Protein AF-A0A8C2V4T4-F1 (afdb_monomer)

Mean predicted aligned error: 20.47 Å

Sequence (491 aa):
MALAVRARLGRILWLACLLPLAPARVAAGLYELDLTTDGPATMGTEVTVSASLVAKDNGSLTLPANTHVYRFHWIHTPLMLTSKEEKDLSSTIRVVGHVPGDFPVSVWVTAANCRICHQVARSFVILPITKFLVGNIVVSQNTSLPWPSSYLTKTVLKISFLLHDPNNFFKSASFLYRWDFGDGTLLVTDNSVVYYNYSIIGTFTVKLKVVAEWEEAKPDGTSKGIVQKTGDFFTSLKLQETLRGIQVLGPTLIQTFQKMTVTLNFLGSPPLTVCWRLKSECLPLEEGECHPMSVASMDYNLTHTFRDPGDYCFSIRAENVISKTHQYHKVQVWPSRLQPAVFAFPCATLITVMLAFIMYMTLRNATQQKDVVENPEPPRCCCQLCCGPFLLESSSEYLEIVRENHGLLPPLYKSVRTYTVSSRGDLGMEEAGRSEVEQGSQPSDGGGRTSRRQQGDEEAPVCRWETAGGRRVGPQGQGCVAVTICSQTLC

Secondary structure (DSSP, 8-state):
------SS-TTTTTSSS----------TTSEEEEEEE--SEETT-EEEEEEEEEESSSS------STTSEEEEEE-TTSEEEEEEEETTEEEEEEE-SS-EEEEEEEEEEETT-TTPPPSEEEEEEEEEESSPPEEEEEE-SS--SSTTEEETTS-EEEEEEE--TT-TTTT-EEEEEEE-SSS-EEEES-SEEEE---S-EEEEEEEEEEEEEEEE-TTSS-EEEEEEEEEEEEEEEEE-----EEEES-SEEETT-EEEEEEEESSPSPEEEEEEEESS-----TTSS--EEE-SSEEEEEEE--S-EEEEEEEEEE-SS-EEEEEEEEEEEPPS--HHHHHHHHHHHHHHHHHHHHHHHHHHHHHTS----------------------------------------------------------------------------------------PPPP-PPP-------------------------

Solvent-accessible surface area (backbone atoms only — not comparable to full-atom values): 31982 Å² total; per-residue (Å²): 137,90,79,88,89,77,90,86,72,91,80,70,87,84,74,88,84,78,77,73,86,64,72,82,77,78,61,78,68,56,40,37,47,50,77,50,63,72,62,66,40,34,52,67,42,71,36,50,41,37,39,37,65,40,65,65,55,96,61,88,72,78,72,74,92,57,79,61,55,49,41,82,48,75,47,49,77,93,43,47,75,79,49,77,50,79,54,66,54,35,39,35,40,30,33,31,37,88,60,66,48,76,43,64,36,34,39,38,32,33,53,55,92,48,98,83,62,70,67,51,29,62,41,72,48,74,43,46,26,32,78,36,60,44,62,50,78,49,76,46,56,98,66,87,55,98,48,87,59,42,47,61,40,72,38,68,34,46,39,29,58,46,76,59,56,95,76,53,77,64,75,76,41,49,54,43,35,38,40,33,55,58,83,80,54,71,48,77,41,72,58,58,60,49,78,48,64,49,84,62,71,47,77,34,51,34,35,36,41,39,39,38,40,32,80,41,78,41,95,82,75,79,52,70,41,84,45,77,42,42,28,83,48,69,50,68,40,37,32,37,46,60,55,79,42,66,50,78,53,56,75,50,67,49,44,32,74,42,78,48,58,34,39,38,38,44,50,41,48,59,62,30,40,39,29,54,42,80,39,66,61,79,53,86,82,62,88,84,72,42,71,75,41,84,37,80,54,51,63,47,79,50,72,50,66,45,79,66,57,47,63,34,12,38,26,36,36,43,30,39,94,83,33,76,40,75,45,75,47,62,34,41,30,39,72,44,92,76,52,68,67,74,54,47,56,62,51,50,53,52,51,52,51,51,53,51,50,51,52,50,51,54,56,54,54,64,57,68,76,71,82,82,91,82,88,88,87,92,88,81,90,82,88,88,82,88,83,90,88,86,89,87,92,88,81,91,80,91,88,87,89,90,88,86,88,88,86,90,84,85,91,80,90,86,85,85,87,83,89,86,86,88,81,88,82,87,88,77,90,88,87,88,89,82,91,84,93,86,81,88,83,86,82,89,81,89,83,88,82,91,87,80,88,88,90,87,88,83,85,80,91,76,92,77,85,85,86,82,86,85,83,89,86,84,90,86,79,86,84,91,85,84,89,84,80,83,89,82,88,88,135

Structure (mmCIF, N/CA/C/O backbone):
data_AF-A0A8C2V4T4-F1
#
_entry.id   AF-A0A8C2V4T4-F1
#
loop_
_atom_site.group_PDB
_atom_site.id
_atom_site.type_symbol
_atom_site.label_atom_id
_atom_site.label_alt_id
_atom_site.label_comp_id
_atom_site.label_asym_id
_atom_site.label_entity_id
_atom_site.label_seq_id
_atom_site.pdbx_PDB_ins_code
_atom_site.Cartn_x
_atom_site.Cartn_y
_atom_site.Cartn_z
_atom_site.occupancy
_atom_site.B_iso_or_equiv
_atom_site.auth_seq_id
_atom_site.auth_comp_id
_atom_site.auth_asym_id
_atom_site.auth_atom_id
_atom_site.pdbx_PDB_model_num
ATOM 1 N N . MET A 1 1 ? 101.513 -25.166 -11.106 1.00 35.03 1 MET A N 1
ATOM 2 C CA . MET A 1 1 ? 101.274 -26.465 -10.438 1.00 35.03 1 MET A CA 1
ATOM 3 C C . MET A 1 1 ? 100.750 -26.141 -9.041 1.00 35.03 1 MET A C 1
ATOM 5 O O . MET A 1 1 ? 101.532 -25.676 -8.234 1.00 35.03 1 MET A O 1
ATOM 9 N N . ALA A 1 2 ? 99.444 -26.046 -8.778 1.00 34.78 2 ALA A N 1
ATOM 10 C CA . ALA A 1 2 ? 98.341 -26.982 -9.048 1.00 34.78 2 ALA A CA 1
ATOM 11 C C . ALA A 1 2 ? 98.348 -28.186 -8.086 1.00 34.78 2 ALA A C 1
ATOM 13 O O . ALA A 1 2 ? 98.868 -29.246 -8.415 1.00 34.78 2 ALA A O 1
ATOM 14 N N . LEU A 1 3 ? 97.758 -27.997 -6.901 1.00 30.59 3 LEU A N 1
ATOM 15 C CA . LEU A 1 3 ? 97.400 -29.052 -5.949 1.00 30.59 3 LEU A CA 1
ATOM 16 C C . LEU A 1 3 ? 96.118 -28.644 -5.201 1.00 30.59 3 LEU A C 1
ATOM 18 O O . LEU A 1 3 ? 95.765 -27.466 -5.154 1.00 30.59 3 LEU A O 1
ATOM 22 N N . ALA A 1 4 ? 95.351 -29.628 -4.738 1.00 34.44 4 ALA A N 1
ATOM 23 C CA . ALA A 1 4 ? 93.909 -29.486 -4.565 1.00 34.44 4 ALA A CA 1
ATOM 24 C C . ALA A 1 4 ? 93.459 -28.813 -3.256 1.00 34.44 4 ALA A C 1
ATOM 26 O O . ALA A 1 4 ? 93.835 -29.239 -2.169 1.00 34.44 4 ALA A O 1
ATOM 27 N N . VAL A 1 5 ? 92.472 -27.916 -3.370 1.00 35.16 5 VAL A N 1
ATOM 28 C CA . VAL A 1 5 ? 91.413 -27.755 -2.359 1.00 35.16 5 VAL A CA 1
ATOM 29 C C . VAL A 1 5 ? 90.077 -28.058 -3.038 1.00 35.16 5 VAL A C 1
ATOM 31 O O . VAL A 1 5 ? 89.467 -27.211 -3.688 1.00 35.16 5 VAL A O 1
ATOM 34 N N . ARG A 1 6 ? 89.650 -29.321 -2.951 1.00 35.19 6 ARG A N 1
ATOM 35 C CA . ARG A 1 6 ? 88.369 -29.806 -3.491 1.00 35.19 6 ARG A CA 1
ATOM 36 C C . ARG A 1 6 ? 87.278 -29.679 -2.416 1.00 35.19 6 ARG A C 1
ATOM 38 O O . ARG A 1 6 ? 87.572 -29.701 -1.230 1.00 35.19 6 ARG A O 1
ATOM 45 N N . ALA A 1 7 ? 86.017 -29.625 -2.850 1.00 39.09 7 ALA A N 1
ATOM 46 C 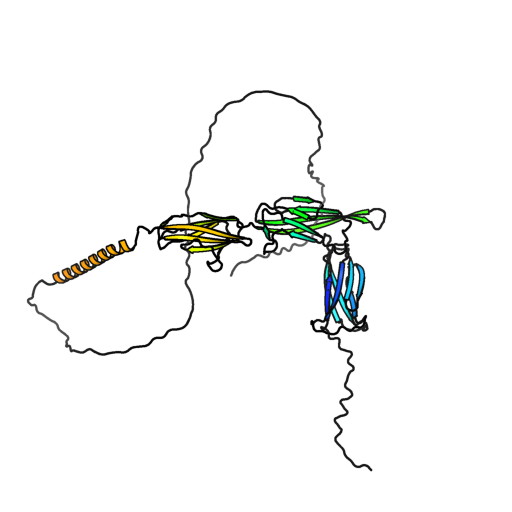CA . ALA A 1 7 ? 84.817 -29.798 -2.019 1.00 39.09 7 ALA A CA 1
ATOM 47 C C . ALA A 1 7 ? 84.497 -28.715 -0.955 1.00 39.09 7 ALA A C 1
ATOM 49 O O . ALA A 1 7 ? 84.450 -29.004 0.238 1.00 39.09 7 ALA A O 1
ATOM 50 N N . ARG A 1 8 ? 84.086 -27.508 -1.394 1.00 43.50 8 ARG A N 1
ATOM 51 C CA . ARG A 1 8 ? 83.078 -26.713 -0.640 1.00 43.50 8 ARG A CA 1
ATOM 52 C C . ARG A 1 8 ? 82.139 -25.775 -1.427 1.00 43.50 8 ARG A C 1
ATOM 54 O O . ARG A 1 8 ? 81.275 -25.172 -0.807 1.00 43.50 8 ARG A O 1
ATOM 61 N N . LEU A 1 9 ? 82.215 -25.701 -2.764 1.00 39.25 9 LEU A N 1
ATOM 62 C CA . LEU A 1 9 ? 81.330 -24.841 -3.590 1.00 39.25 9 LEU A CA 1
ATOM 63 C C . LEU A 1 9 ? 80.175 -25.566 -4.322 1.00 39.25 9 LEU A C 1
ATOM 65 O O . LEU A 1 9 ? 79.428 -24.948 -5.075 1.00 39.25 9 LEU A O 1
ATOM 69 N N . GLY A 1 10 ? 79.970 -26.865 -4.086 1.00 38.31 10 GLY A N 1
ATOM 70 C CA . GLY A 1 10 ? 79.006 -27.700 -4.826 1.00 38.31 10 GLY A CA 1
ATOM 71 C C . GLY A 1 10 ? 77.513 -27.516 -4.499 1.00 38.31 10 GLY A C 1
ATOM 72 O O . GLY A 1 10 ? 76.752 -28.450 -4.728 1.00 38.31 10 GLY A O 1
ATOM 73 N N . ARG A 1 11 ? 77.083 -26.386 -3.913 1.00 44.59 11 ARG A N 1
ATOM 74 C CA . ARG A 1 11 ? 75.678 -26.165 -3.487 1.00 44.59 11 ARG A CA 1
ATOM 75 C C . ARG A 1 11 ? 75.096 -24.758 -3.703 1.00 44.59 11 ARG A C 1
ATOM 77 O O . ARG A 1 11 ? 73.945 -24.548 -3.345 1.00 44.59 11 ARG A O 1
ATOM 84 N N . ILE A 1 12 ? 75.838 -23.809 -4.283 1.00 45.94 12 ILE A N 1
ATOM 85 C CA . ILE A 1 12 ? 75.381 -22.402 -4.396 1.00 45.94 12 ILE A CA 1
ATOM 86 C C . ILE A 1 12 ? 74.990 -22.010 -5.838 1.00 45.94 12 ILE A C 1
ATOM 88 O O . ILE A 1 12 ? 74.143 -21.145 -6.029 1.00 45.94 12 ILE A O 1
ATOM 92 N N . LEU A 1 13 ? 75.511 -22.692 -6.868 1.00 42.44 13 LEU A N 1
ATOM 93 C CA . LEU A 1 13 ? 75.292 -22.330 -8.282 1.00 42.44 13 LEU A CA 1
ATOM 94 C C . LEU A 1 13 ? 74.061 -22.970 -8.969 1.00 42.44 13 LEU A C 1
ATOM 96 O O . LEU A 1 13 ? 73.966 -22.936 -10.190 1.00 42.44 13 LEU A O 1
ATOM 100 N N . TRP A 1 14 ? 73.114 -23.543 -8.216 1.00 40.03 14 TRP A N 1
ATOM 101 C CA . TRP A 1 14 ? 71.927 -24.242 -8.762 1.00 40.03 14 TRP A CA 1
ATOM 102 C C . TRP A 1 14 ? 70.571 -23.617 -8.372 1.00 40.03 14 TRP A C 1
ATOM 104 O O . TRP A 1 14 ? 69.531 -24.254 -8.502 1.00 40.03 14 TRP A O 1
ATOM 114 N N . LEU A 1 15 ? 70.565 -22.356 -7.921 1.00 41.06 15 LEU A N 1
ATOM 115 C CA . LEU A 1 15 ? 69.350 -21.618 -7.522 1.00 41.06 15 LEU A CA 1
ATOM 116 C C . LEU A 1 15 ? 69.048 -20.370 -8.377 1.00 41.06 15 LEU A C 1
ATOM 118 O O . LEU A 1 15 ? 68.053 -19.695 -8.142 1.00 41.06 15 LEU A O 1
ATOM 122 N N . ALA A 1 16 ? 69.863 -20.076 -9.395 1.00 41.69 16 ALA A N 1
ATOM 123 C CA . ALA A 1 16 ? 69.782 -18.843 -10.193 1.00 41.69 16 ALA A CA 1
ATOM 124 C C . ALA A 1 16 ? 69.096 -18.998 -11.574 1.00 41.69 16 ALA A C 1
ATOM 126 O O . ALA A 1 16 ? 69.258 -18.141 -12.435 1.00 41.69 16 ALA A O 1
ATOM 127 N N . CYS A 1 17 ? 68.359 -20.090 -11.818 1.00 41.38 17 CYS A N 1
ATOM 128 C CA . CYS A 1 17 ? 67.729 -20.384 -13.122 1.00 41.38 17 CYS A CA 1
ATOM 129 C C . CYS A 1 17 ? 66.283 -20.917 -13.032 1.00 41.38 17 CYS A C 1
ATOM 131 O O . CYS A 1 17 ? 65.801 -21.550 -13.965 1.00 41.38 17 CYS A O 1
ATOM 133 N N . LEU A 1 18 ? 65.573 -20.651 -11.928 1.00 40.03 18 LEU A N 1
ATOM 134 C CA . LEU A 1 18 ? 64.144 -20.977 -11.768 1.00 40.03 18 LEU A CA 1
ATOM 135 C C . LEU A 1 18 ? 63.317 -19.785 -11.251 1.00 40.03 18 LEU A C 1
ATOM 137 O O . LEU A 1 18 ? 62.394 -19.946 -10.457 1.00 40.03 18 LEU A O 1
ATOM 141 N N . LEU A 1 19 ? 63.622 -18.584 -11.749 1.00 33.62 19 LEU A N 1
ATOM 142 C CA . LEU A 1 19 ? 62.658 -17.484 -11.788 1.00 33.62 19 LEU A CA 1
ATOM 143 C C . LEU A 1 19 ? 61.952 -17.510 -13.152 1.00 33.62 19 LEU A C 1
ATOM 145 O O . LEU A 1 19 ? 62.496 -16.974 -14.119 1.00 33.62 19 LEU A O 1
ATOM 149 N N . PRO A 1 20 ? 60.757 -18.115 -13.277 1.00 39.59 20 PRO A N 1
ATOM 150 C CA . PRO A 1 20 ? 59.916 -17.812 -14.419 1.00 39.59 20 PRO A CA 1
ATOM 151 C C . PRO A 1 20 ? 59.512 -16.337 -14.329 1.00 39.59 20 PRO A C 1
ATOM 153 O O . PRO A 1 20 ? 58.967 -15.907 -13.309 1.00 39.59 20 PRO A O 1
ATOM 156 N N . LEU A 1 21 ? 59.678 -15.578 -15.417 1.00 42.38 21 LEU A N 1
ATOM 157 C CA . LEU A 1 21 ? 58.791 -14.440 -15.658 1.00 42.38 21 LEU A CA 1
ATOM 158 C C . LEU A 1 21 ? 57.403 -15.022 -15.933 1.00 42.38 21 LEU A C 1
ATOM 160 O O . LEU A 1 21 ? 57.003 -15.226 -17.078 1.00 42.38 21 LEU A O 1
ATOM 164 N N . ALA A 1 22 ? 56.686 -15.352 -14.860 1.00 31.44 22 ALA A N 1
ATOM 165 C CA . ALA A 1 22 ? 55.279 -15.665 -14.956 1.00 31.44 22 ALA A CA 1
ATOM 166 C C . ALA A 1 22 ? 54.581 -14.408 -15.503 1.00 31.44 22 ALA A C 1
ATOM 168 O O . ALA A 1 22 ? 54.671 -13.359 -14.855 1.00 31.44 22 ALA A O 1
ATOM 169 N N . PRO A 1 23 ? 53.883 -14.467 -16.655 1.00 38.19 23 PRO A N 1
ATOM 170 C CA . PRO A 1 23 ? 52.929 -13.415 -16.971 1.00 38.19 23 PRO A CA 1
ATOM 171 C C . PRO A 1 23 ? 51.965 -13.339 -15.788 1.00 38.19 23 PRO A C 1
ATOM 173 O O . PRO A 1 23 ? 51.536 -14.384 -15.285 1.00 38.19 23 PRO A O 1
ATOM 176 N N . ALA A 1 24 ? 51.696 -12.125 -15.301 1.00 35.25 24 ALA A N 1
ATOM 177 C CA . ALA A 1 24 ? 50.914 -11.927 -14.089 1.00 35.25 24 ALA A CA 1
ATOM 178 C C . ALA A 1 24 ? 49.617 -12.738 -14.188 1.00 35.25 24 ALA A C 1
ATOM 180 O O . ALA A 1 24 ? 48.794 -12.494 -15.073 1.00 35.25 24 ALA A O 1
ATOM 181 N N . ARG A 1 25 ? 49.466 -13.748 -13.318 1.00 37.12 25 ARG A N 1
ATOM 182 C CA . ARG A 1 25 ? 48.254 -14.568 -13.274 1.00 37.12 25 ARG A CA 1
ATOM 183 C C . ARG A 1 25 ? 47.116 -13.641 -12.876 1.00 37.12 25 ARG A C 1
ATOM 185 O O . ARG A 1 25 ? 46.972 -13.337 -11.696 1.00 37.12 25 ARG A O 1
ATOM 192 N N . VAL A 1 26 ? 46.334 -13.194 -13.858 1.00 44.03 26 VAL A N 1
ATOM 193 C CA . VAL A 1 26 ? 45.078 -12.478 -13.630 1.00 44.03 26 VAL A CA 1
ATOM 194 C C . VAL A 1 26 ? 44.198 -13.427 -12.826 1.00 44.03 26 VAL A C 1
ATOM 196 O O . VAL A 1 26 ? 43.691 -14.416 -13.356 1.00 44.03 26 VAL A O 1
ATOM 199 N N . ALA A 1 27 ? 44.132 -13.196 -11.517 1.00 39.94 27 ALA A N 1
ATOM 200 C CA . ALA A 1 27 ? 43.501 -14.119 -10.595 1.00 39.94 27 ALA A CA 1
ATOM 201 C C . ALA A 1 27 ? 41.986 -14.055 -10.801 1.00 39.94 27 ALA A C 1
ATOM 203 O O . ALA A 1 27 ? 41.334 -13.068 -10.452 1.00 39.94 27 ALA A O 1
ATOM 204 N N . ALA A 1 28 ? 41.443 -15.109 -11.412 1.00 45.53 28 ALA A N 1
ATOM 205 C CA . ALA A 1 28 ? 40.014 -15.252 -11.634 1.00 45.53 28 ALA A CA 1
ATOM 206 C C . ALA A 1 28 ? 39.280 -15.155 -10.286 1.00 45.53 28 ALA A C 1
ATOM 208 O O . ALA A 1 28 ? 39.511 -15.974 -9.396 1.00 45.53 28 ALA A O 1
ATOM 209 N N . GLY A 1 29 ? 38.423 -14.140 -10.143 1.00 60.09 29 GLY A N 1
ATOM 210 C CA . GLY A 1 29 ? 37.672 -13.865 -8.914 1.00 60.09 29 GLY A CA 1
ATOM 211 C C . GLY A 1 29 ? 38.065 -12.604 -8.131 1.00 60.09 29 GLY A C 1
ATOM 212 O O . GLY A 1 29 ? 37.396 -12.329 -7.143 1.00 60.09 29 GLY A O 1
ATOM 213 N N . LEU A 1 30 ? 39.076 -11.824 -8.549 1.00 68.62 30 LEU A N 1
ATOM 214 C CA . LEU A 1 30 ? 39.376 -10.513 -7.928 1.00 68.62 30 LEU A CA 1
ATOM 215 C C . LEU A 1 30 ? 38.406 -9.385 -8.322 1.00 68.62 30 LEU A C 1
ATOM 217 O O . LEU A 1 30 ? 38.303 -8.391 -7.605 1.00 68.62 30 LEU A O 1
ATOM 221 N N . TYR A 1 31 ? 37.725 -9.521 -9.460 1.00 76.12 31 TYR A N 1
ATOM 222 C CA . TYR A 1 31 ? 36.845 -8.498 -10.022 1.00 76.12 31 TYR A CA 1
ATOM 223 C C . TYR A 1 31 ? 35.447 -9.051 -10.287 1.00 76.12 31 TYR A C 1
ATOM 225 O O . TYR A 1 31 ? 35.284 -10.230 -10.613 1.00 76.12 31 TYR A O 1
ATOM 233 N N . GLU A 1 32 ? 34.458 -8.170 -10.203 1.00 86.75 32 GLU A N 1
ATOM 234 C CA . GLU A 1 32 ? 33.046 -8.447 -10.444 1.00 86.75 32 GLU A CA 1
ATOM 235 C C . GLU A 1 32 ? 32.464 -7.405 -11.416 1.00 86.75 32 GLU A C 1
ATOM 237 O O . GLU A 1 32 ? 33.041 -6.332 -11.607 1.00 86.75 32 GLU A O 1
ATOM 242 N N . LEU A 1 33 ? 31.358 -7.741 -12.085 1.00 89.62 33 LEU A N 1
ATOM 243 C CA . LEU A 1 33 ? 30.657 -6.839 -13.002 1.00 89.62 33 LEU A CA 1
ATOM 244 C C . LEU A 1 33 ? 29.280 -6.514 -12.438 1.00 89.62 33 LEU A C 1
ATOM 246 O O . LEU A 1 33 ? 28.346 -7.310 -12.566 1.00 89.62 33 LEU A O 1
ATOM 250 N N . ASP A 1 34 ? 29.186 -5.330 -11.844 1.00 91.12 34 ASP A N 1
ATOM 251 C CA . ASP A 1 34 ? 27.914 -4.722 -11.475 1.00 91.12 34 ASP A CA 1
ATOM 252 C C . ASP A 1 34 ? 27.154 -4.313 -12.749 1.00 91.12 34 ASP A C 1
ATOM 254 O O . ASP A 1 34 ? 27.768 -3.911 -13.745 1.00 91.12 34 ASP A O 1
ATOM 258 N N . LEU A 1 35 ? 25.830 -4.459 -12.730 1.00 93.31 35 LEU A N 1
ATOM 259 C CA . LEU A 1 35 ? 24.935 -4.249 -13.867 1.00 93.31 35 LEU A CA 1
ATOM 260 C C . LEU A 1 35 ? 23.708 -3.452 -13.429 1.00 93.31 35 LEU A C 1
ATOM 262 O O . LEU A 1 35 ? 22.873 -3.931 -12.665 1.00 93.31 35 LEU A O 1
ATOM 266 N N . THR A 1 36 ? 23.558 -2.261 -13.998 1.00 93.56 36 THR A N 1
ATOM 267 C CA . THR A 1 36 ? 22.404 -1.381 -13.789 1.00 93.56 36 THR A CA 1
ATOM 268 C C . THR A 1 36 ? 21.610 -1.224 -15.083 1.00 93.56 36 THR A C 1
ATOM 270 O O . THR A 1 36 ? 22.166 -1.238 -16.184 1.00 93.56 36 THR A O 1
ATOM 273 N N . THR A 1 37 ? 20.290 -1.088 -14.972 1.00 92.38 37 THR A N 1
ATOM 274 C CA . THR A 1 37 ? 19.396 -0.870 -16.115 1.00 92.38 37 THR A CA 1
ATOM 275 C C . THR A 1 37 ? 18.224 0.025 -15.729 1.00 92.38 37 THR A C 1
ATOM 277 O O . THR A 1 37 ? 17.832 0.063 -14.565 1.00 92.38 37 THR A O 1
ATOM 280 N N . ASP A 1 38 ? 17.679 0.742 -16.710 1.00 91.88 38 ASP A N 1
ATOM 281 C CA . ASP A 1 38 ? 16.465 1.553 -16.589 1.00 91.88 38 ASP A CA 1
ATOM 282 C C . ASP A 1 38 ? 15.180 0.794 -17.002 1.00 91.88 38 ASP A C 1
ATOM 284 O O . ASP A 1 38 ? 14.123 1.410 -17.115 1.00 91.88 38 ASP A O 1
ATOM 288 N N . GLY A 1 39 ? 15.232 -0.533 -17.193 1.00 84.44 39 GLY A N 1
ATOM 289 C CA . GLY A 1 39 ? 14.042 -1.383 -17.369 1.00 84.44 39 GLY A CA 1
ATOM 290 C C . GLY A 1 39 ? 13.232 -1.611 -16.070 1.00 84.44 39 GLY A C 1
ATOM 291 O O . GLY A 1 39 ? 13.728 -1.299 -14.987 1.00 84.44 39 GLY A O 1
ATOM 292 N N . PRO A 1 40 ? 12.008 -2.191 -16.122 1.00 89.75 40 PRO A N 1
ATOM 293 C CA . PRO A 1 40 ? 11.321 -2.771 -17.284 1.00 89.75 40 PRO A CA 1
ATOM 294 C C . PRO A 1 40 ? 10.953 -1.762 -18.369 1.00 89.75 40 PRO A C 1
ATOM 296 O O . PRO A 1 40 ? 10.760 -0.582 -18.092 1.00 89.75 40 PRO A O 1
ATOM 299 N N . ALA A 1 41 ? 10.811 -2.240 -19.602 1.00 90.50 41 ALA A N 1
ATOM 300 C CA . ALA A 1 41 ? 10.622 -1.382 -20.766 1.00 90.50 41 ALA A CA 1
ATOM 301 C C . ALA A 1 41 ? 9.314 -1.660 -21.513 1.00 90.50 41 ALA A C 1
ATOM 303 O O . ALA A 1 41 ? 8.755 -2.761 -21.464 1.00 90.50 41 ALA A O 1
ATOM 304 N N . THR A 1 42 ? 8.848 -0.659 -22.259 1.00 91.88 42 THR A N 1
ATOM 305 C CA . THR A 1 42 ? 7.717 -0.822 -23.177 1.00 91.88 42 THR A CA 1
ATOM 306 C C . THR A 1 42 ? 8.251 -1.076 -24.586 1.00 91.88 42 THR A C 1
ATOM 308 O O . THR A 1 42 ? 9.189 -0.430 -25.027 1.00 91.88 42 THR A O 1
ATOM 311 N N . MET A 1 43 ? 7.662 -2.006 -25.334 1.00 90.81 43 MET A N 1
ATOM 312 C CA . MET A 1 43 ? 8.079 -2.330 -26.703 1.00 90.81 43 MET A CA 1
ATOM 313 C C . MET A 1 43 ? 8.190 -1.069 -27.579 1.00 90.81 43 MET A C 1
ATOM 315 O O . MET A 1 43 ? 7.188 -0.372 -27.775 1.00 90.81 43 MET A O 1
ATOM 319 N N . GLY A 1 44 ? 9.381 -0.824 -28.127 1.00 86.94 44 GLY A N 1
ATOM 320 C CA . GLY A 1 44 ? 9.734 0.376 -28.895 1.00 86.94 44 GLY A CA 1
ATOM 321 C C . GLY A 1 44 ? 10.486 1.462 -28.111 1.00 86.94 44 GLY A C 1
ATOM 322 O O . GLY A 1 44 ? 11.125 2.297 -28.744 1.00 86.94 44 GLY A O 1
ATOM 323 N N . THR A 1 45 ? 10.487 1.444 -26.772 1.00 89.94 45 THR A N 1
ATOM 324 C CA . THR A 1 45 ? 11.313 2.367 -25.972 1.00 89.94 45 THR A CA 1
ATOM 325 C C . THR A 1 45 ? 12.779 1.940 -25.999 1.00 89.94 45 THR A C 1
ATOM 327 O O . THR A 1 45 ? 13.085 0.747 -25.939 1.00 89.94 45 THR A O 1
ATOM 330 N N . GLU A 1 46 ? 13.688 2.913 -26.013 1.00 91.88 46 GLU A N 1
ATOM 331 C CA . GLU A 1 46 ? 15.102 2.665 -25.731 1.00 91.88 46 GLU A CA 1
ATOM 332 C C . GLU A 1 46 ? 15.311 2.341 -24.245 1.00 91.88 46 GLU A C 1
ATOM 334 O O . GLU A 1 46 ? 14.649 2.914 -23.375 1.00 91.88 46 GLU A O 1
ATOM 339 N N . VAL A 1 47 ? 16.240 1.423 -23.979 1.00 92.88 47 VAL A N 1
ATOM 340 C CA . VAL A 1 47 ? 16.647 0.957 -22.652 1.00 92.88 47 VAL A CA 1
ATOM 341 C C . VAL A 1 47 ? 18.155 1.108 -22.516 1.00 92.88 47 VAL A C 1
ATOM 343 O O . VAL A 1 47 ? 18.910 0.669 -23.387 1.00 92.88 47 VAL A O 1
ATOM 346 N N . THR A 1 48 ? 18.598 1.684 -21.409 1.00 94.50 48 THR A N 1
ATOM 347 C CA . THR A 1 48 ? 20.001 1.786 -21.015 1.00 94.50 48 THR A CA 1
ATOM 348 C C . THR A 1 48 ? 20.388 0.575 -20.161 1.00 94.50 48 THR A C 1
ATOM 350 O O . THR A 1 48 ? 19.733 0.262 -19.164 1.00 94.50 48 THR A O 1
ATOM 353 N N . VAL A 1 49 ? 21.495 -0.089 -20.501 1.00 95.00 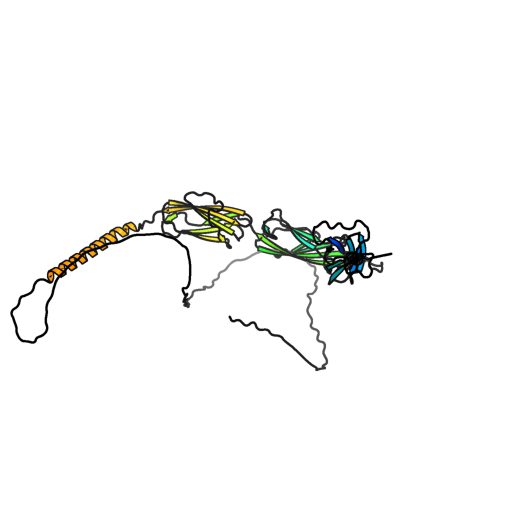49 VAL A N 1
ATOM 354 C CA . VAL A 1 49 ? 22.136 -1.105 -19.649 1.00 95.00 49 VAL A CA 1
ATOM 355 C C . VAL A 1 49 ? 23.600 -0.723 -19.467 1.00 95.00 49 VAL A C 1
ATOM 357 O O . VAL A 1 49 ? 24.341 -0.619 -20.444 1.00 95.00 49 VAL A O 1
ATOM 360 N N . SER A 1 50 ? 24.022 -0.500 -18.223 1.00 94.94 50 SER A N 1
ATOM 361 C CA . SER A 1 50 ? 25.388 -0.093 -17.875 1.00 94.94 50 SER A CA 1
ATOM 362 C C . SER A 1 50 ? 26.065 -1.151 -17.015 1.00 94.94 50 SER A C 1
ATOM 364 O O . SER A 1 50 ? 25.510 -1.580 -16.007 1.00 94.94 50 SER A O 1
ATOM 366 N N . ALA A 1 51 ? 27.275 -1.545 -17.402 1.00 94.38 51 ALA A N 1
ATOM 367 C CA . ALA A 1 51 ? 28.135 -2.448 -16.652 1.00 94.38 51 ALA A CA 1
ATOM 368 C C . ALA A 1 51 ? 29.345 -1.697 -16.090 1.00 94.38 51 ALA A C 1
ATOM 370 O O . ALA A 1 51 ? 29.983 -0.934 -16.821 1.00 94.38 51 ALA A O 1
ATOM 371 N N . SER A 1 52 ? 29.708 -1.963 -14.837 1.00 91.75 52 SER A N 1
ATOM 372 C CA . SER A 1 52 ? 30.897 -1.405 -14.175 1.00 91.75 52 SER A CA 1
ATOM 373 C C . SER A 1 52 ? 31.752 -2.504 -13.552 1.00 91.75 52 SER A C 1
ATOM 375 O O . SER A 1 52 ? 31.244 -3.388 -12.864 1.00 91.75 52 SER A O 1
ATOM 377 N N . LEU A 1 53 ? 33.062 -2.454 -13.806 1.00 88.25 53 LEU A N 1
ATOM 378 C CA . LEU A 1 53 ? 34.038 -3.402 -13.275 1.00 88.25 53 LEU A CA 1
ATOM 379 C C . LEU A 1 53 ? 34.485 -2.951 -11.878 1.00 88.25 53 LEU A C 1
ATOM 381 O O . LEU A 1 53 ? 35.142 -1.919 -11.736 1.00 88.25 53 LEU A O 1
ATOM 385 N N . VAL A 1 54 ? 34.144 -3.736 -10.858 1.00 85.62 54 VAL A N 1
ATOM 386 C CA . VAL A 1 54 ? 34.384 -3.424 -9.439 1.00 85.62 54 VAL A CA 1
ATOM 387 C C . VAL A 1 54 ? 35.349 -4.457 -8.841 1.00 85.62 54 VAL A C 1
ATOM 389 O O . VAL A 1 54 ? 35.403 -5.601 -9.295 1.00 85.62 54 VAL A O 1
ATOM 392 N N . ALA A 1 55 ? 36.152 -4.067 -7.847 1.00 79.25 55 ALA A N 1
ATOM 393 C CA . ALA A 1 55 ? 36.944 -5.015 -7.059 1.00 79.25 55 ALA A CA 1
ATOM 394 C C . ALA A 1 55 ? 36.026 -5.783 -6.093 1.00 79.25 55 ALA A C 1
ATOM 396 O O . ALA A 1 55 ? 35.131 -5.193 -5.494 1.00 79.25 55 ALA A O 1
ATOM 397 N N 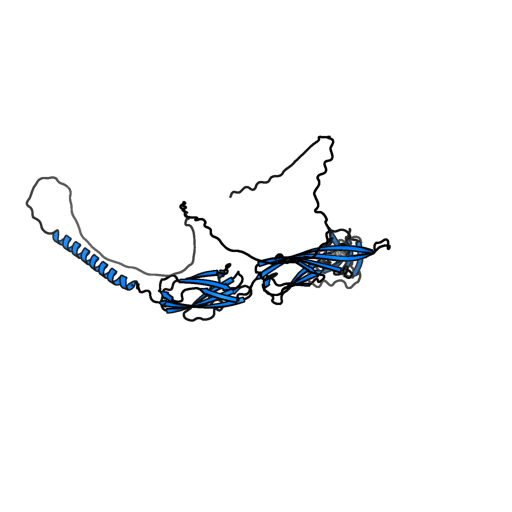. LYS A 1 56 ? 36.229 -7.097 -5.957 1.00 71.06 56 LYS A N 1
ATOM 398 C CA . LYS A 1 56 ? 35.275 -7.969 -5.255 1.00 71.06 56 LYS A CA 1
ATOM 399 C C . LYS A 1 56 ? 35.208 -7.738 -3.739 1.00 71.06 56 LYS A C 1
ATOM 401 O O . LYS A 1 56 ? 34.145 -7.875 -3.142 1.00 71.06 56 LYS A O 1
ATOM 406 N N . ASP A 1 57 ? 36.332 -7.364 -3.140 1.00 64.19 57 ASP A N 1
ATOM 407 C CA . ASP A 1 57 ? 36.401 -6.864 -1.770 1.00 64.19 57 ASP A CA 1
ATOM 408 C C . ASP A 1 57 ? 36.579 -5.341 -1.803 1.00 64.19 57 ASP A C 1
ATOM 410 O O . ASP A 1 57 ? 37.338 -4.830 -2.627 1.00 64.19 57 ASP A O 1
ATOM 414 N N . ASN A 1 58 ? 35.999 -4.615 -0.839 1.00 56.47 58 ASN A N 1
ATOM 415 C CA . ASN A 1 58 ? 36.175 -3.158 -0.662 1.00 56.47 58 ASN A CA 1
ATOM 416 C C . ASN A 1 58 ? 37.618 -2.728 -0.275 1.00 56.47 58 ASN A C 1
ATOM 418 O O . ASN A 1 58 ? 37.838 -1.610 0.194 1.00 56.47 58 ASN A O 1
ATOM 422 N N . GLY A 1 59 ? 38.611 -3.606 -0.432 1.00 51.31 59 GLY A N 1
ATOM 423 C CA . GLY A 1 59 ? 40.025 -3.276 -0.283 1.00 51.31 59 GLY A CA 1
ATOM 424 C C . GLY A 1 59 ? 40.525 -2.448 -1.468 1.00 51.31 59 GLY A C 1
ATOM 425 O O . GLY A 1 59 ? 40.119 -2.657 -2.609 1.00 51.31 59 GLY A O 1
ATOM 426 N N . SER A 1 60 ? 41.443 -1.515 -1.212 1.00 52.06 60 SER A N 1
ATOM 427 C CA . SER A 1 60 ? 41.973 -0.589 -2.219 1.00 52.06 60 SER A CA 1
ATOM 428 C C . SER A 1 60 ? 42.967 -1.254 -3.187 1.00 52.06 60 SER A C 1
ATOM 430 O O . SER A 1 60 ? 44.154 -0.917 -3.211 1.00 52.06 60 SER A O 1
ATOM 432 N N . LEU A 1 61 ? 42.485 -2.195 -4.001 1.00 50.62 61 LEU A N 1
ATOM 433 C CA . LEU A 1 61 ? 43.171 -2.633 -5.213 1.00 50.62 61 LEU A CA 1
ATOM 434 C C . LEU A 1 61 ? 43.216 -1.450 -6.184 1.00 50.62 61 LEU A C 1
ATOM 436 O O . LEU A 1 61 ? 42.198 -1.054 -6.751 1.00 50.62 61 LEU A O 1
ATOM 440 N N . THR A 1 62 ? 44.399 -0.861 -6.347 1.00 52.88 62 THR A N 1
ATOM 441 C CA . THR A 1 62 ? 44.617 0.288 -7.226 1.00 52.88 62 THR A CA 1
ATOM 442 C C . THR A 1 62 ? 44.336 -0.092 -8.675 1.00 52.88 62 THR A C 1
ATOM 444 O O . THR A 1 62 ? 45.128 -0.757 -9.345 1.00 52.88 62 THR A O 1
ATOM 447 N N . LEU A 1 63 ? 43.176 0.347 -9.158 1.00 57.12 63 LEU A N 1
ATOM 448 C CA . LEU A 1 63 ? 42.775 0.246 -10.554 1.00 57.12 63 LEU A CA 1
ATOM 449 C C . LEU A 1 63 ? 43.859 0.919 -11.418 1.00 57.12 63 LEU A C 1
ATOM 451 O O . LEU A 1 63 ? 44.199 2.074 -11.146 1.00 57.12 63 LEU A O 1
ATOM 455 N N . PRO A 1 64 ? 44.455 0.225 -12.409 1.00 55.47 64 PRO A N 1
ATOM 456 C CA . PRO A 1 64 ? 45.561 0.788 -13.177 1.00 55.47 64 PRO A CA 1
ATOM 457 C C . PRO A 1 64 ? 45.138 2.075 -13.889 1.00 55.47 64 PRO A C 1
ATOM 459 O O . PRO A 1 64 ? 44.224 2.053 -14.705 1.00 55.47 64 PRO A O 1
ATOM 462 N N . ALA A 1 65 ? 45.833 3.182 -13.619 1.00 48.56 65 ALA A N 1
ATOM 463 C CA . ALA A 1 65 ? 45.501 4.519 -14.128 1.00 48.56 65 ALA A CA 1
ATOM 464 C C . ALA A 1 65 ? 45.779 4.726 -15.638 1.00 48.56 65 ALA A C 1
ATOM 466 O O . ALA A 1 65 ? 45.890 5.859 -16.102 1.00 48.56 65 ALA A O 1
ATOM 467 N N . ASN A 1 66 ? 45.910 3.638 -16.400 1.00 52.72 66 ASN A N 1
ATOM 468 C CA . ASN A 1 66 ? 46.098 3.662 -17.844 1.00 52.72 66 ASN A CA 1
ATOM 469 C C . ASN A 1 66 ? 44.754 3.437 -18.532 1.00 52.72 66 ASN A C 1
ATOM 471 O O . ASN A 1 66 ? 44.044 2.478 -18.221 1.00 52.72 66 ASN A O 1
ATOM 475 N N . THR A 1 67 ? 44.452 4.269 -19.523 1.00 51.72 67 THR A N 1
ATOM 476 C CA . THR A 1 67 ? 43.267 4.082 -20.355 1.00 51.72 67 THR A CA 1
ATOM 477 C C . THR A 1 67 ? 43.339 2.773 -21.151 1.00 51.72 67 THR A C 1
ATOM 479 O O . THR A 1 67 ? 44.417 2.272 -21.486 1.00 51.72 67 THR A O 1
ATOM 482 N N . HIS A 1 68 ? 42.173 2.204 -21.463 1.00 60.72 68 HIS A N 1
ATOM 483 C CA . HIS A 1 68 ? 42.020 1.017 -22.326 1.00 60.72 68 HIS A CA 1
ATOM 484 C C . HIS A 1 68 ? 42.658 -0.306 -21.833 1.00 60.72 68 HIS A C 1
ATOM 486 O O . HIS A 1 68 ? 42.998 -1.165 -22.649 1.00 60.72 68 HIS A O 1
ATOM 492 N N . VAL A 1 69 ? 42.796 -0.539 -20.521 1.00 71.56 69 VAL A N 1
ATOM 493 C CA . VAL A 1 69 ? 43.258 -1.849 -19.995 1.00 71.56 69 VAL A CA 1
ATOM 494 C C . VAL A 1 69 ? 42.233 -2.972 -20.229 1.00 71.56 69 VAL A C 1
ATOM 496 O O . VAL A 1 69 ? 42.614 -4.130 -20.435 1.00 71.56 69 VAL A O 1
ATOM 499 N N . TYR A 1 70 ? 40.940 -2.644 -20.255 1.00 80.69 70 TYR A N 1
ATOM 500 C CA . TYR A 1 70 ? 39.830 -3.593 -20.366 1.00 80.69 70 TYR A CA 1
ATOM 501 C C . TYR A 1 70 ? 38.980 -3.359 -21.624 1.00 80.69 70 TYR A C 1
ATOM 503 O O . TYR A 1 70 ? 38.981 -2.275 -22.202 1.00 80.69 70 TYR A O 1
ATOM 511 N N . ARG A 1 71 ? 38.264 -4.403 -22.058 1.00 86.75 71 ARG A N 1
ATOM 512 C CA . ARG A 1 71 ? 37.278 -4.363 -23.149 1.00 86.75 71 ARG A CA 1
ATOM 513 C C . ARG A 1 71 ? 36.021 -5.130 -22.752 1.00 86.75 71 ARG A C 1
ATOM 515 O O . ARG A 1 71 ? 36.127 -6.288 -22.336 1.00 86.75 71 ARG A O 1
ATOM 522 N N . PHE A 1 72 ? 34.865 -4.500 -22.937 1.00 90.88 72 PHE A N 1
ATOM 523 C CA . PHE A 1 72 ? 33.537 -5.031 -22.645 1.00 90.88 72 PHE A CA 1
ATOM 524 C C . PHE A 1 72 ? 32.911 -5.635 -23.904 1.00 90.88 72 PHE A C 1
ATOM 526 O O . PHE A 1 72 ? 32.658 -4.935 -24.893 1.00 90.88 72 PHE A O 1
ATOM 533 N N . HIS A 1 73 ? 32.625 -6.933 -23.854 1.00 91.31 73 HIS A N 1
ATOM 534 C CA . HIS A 1 73 ? 31.914 -7.669 -24.898 1.00 91.31 73 HIS A CA 1
ATOM 535 C C . HIS A 1 73 ? 30.487 -7.929 -24.429 1.00 91.31 73 HIS A C 1
ATOM 537 O O . HIS A 1 73 ? 30.294 -8.389 -23.305 1.00 91.31 73 HIS A O 1
ATOM 543 N N . TRP A 1 74 ? 29.506 -7.644 -25.282 1.00 95.25 74 TRP A N 1
ATOM 544 C CA . TRP A 1 74 ? 28.084 -7.733 -24.956 1.00 95.25 74 TRP A CA 1
ATOM 545 C C . TRP A 1 74 ? 27.377 -8.742 -25.864 1.00 95.25 74 TRP A C 1
ATOM 547 O O . TRP A 1 74 ? 27.617 -8.765 -27.070 1.00 95.25 74 TRP A O 1
ATOM 557 N N . ILE A 1 75 ? 26.452 -9.515 -25.297 1.00 95.19 75 ILE A N 1
ATOM 558 C CA . ILE A 1 75 ? 25.400 -10.225 -26.031 1.00 95.19 75 ILE A CA 1
ATOM 559 C C . ILE A 1 75 ? 24.068 -9.610 -25.615 1.00 95.19 75 ILE A C 1
ATOM 561 O O . ILE A 1 75 ? 23.667 -9.699 -24.456 1.00 95.19 75 ILE A O 1
ATOM 565 N N . HIS A 1 76 ? 23.398 -8.989 -26.583 1.00 94.00 76 HIS A N 1
ATOM 566 C CA . HIS A 1 76 ? 22.079 -8.364 -26.437 1.00 94.00 76 HIS A CA 1
ATOM 567 C C . HIS A 1 76 ? 21.052 -8.889 -27.455 1.00 94.00 76 HIS A C 1
ATOM 569 O O . HIS A 1 76 ? 19.891 -8.501 -27.412 1.00 94.00 76 HIS A O 1
ATOM 575 N N . THR A 1 77 ? 21.449 -9.765 -28.383 1.00 90.12 77 THR A N 1
ATOM 576 C CA . THR A 1 77 ? 20.561 -10.358 -29.397 1.00 90.12 77 THR A CA 1
ATOM 577 C C . THR A 1 77 ? 19.390 -11.096 -28.738 1.00 90.12 77 THR A C 1
ATOM 579 O O . THR A 1 77 ? 19.645 -11.915 -27.853 1.00 90.12 77 THR A O 1
ATOM 582 N N . PRO A 1 78 ? 18.133 -10.889 -29.176 1.00 92.31 78 PRO A N 1
ATOM 583 C CA . PRO A 1 78 ? 17.705 -10.252 -30.429 1.00 92.31 78 PRO A CA 1
ATOM 584 C C . PRO A 1 78 ? 17.426 -8.735 -30.354 1.00 92.31 78 PRO A C 1
ATOM 586 O O . PRO A 1 78 ? 16.848 -8.191 -31.291 1.00 92.31 78 PRO A O 1
ATOM 589 N N . LEU A 1 79 ? 17.802 -8.040 -29.276 1.00 93.50 79 LEU A N 1
ATOM 590 C CA . LEU A 1 79 ? 17.583 -6.595 -29.149 1.00 93.50 79 LEU A CA 1
ATOM 591 C C . LEU A 1 79 ? 18.459 -5.803 -30.128 1.00 93.50 79 LEU A C 1
ATOM 593 O O . LEU A 1 79 ? 19.647 -6.104 -30.302 1.00 93.50 79 LEU A O 1
ATOM 597 N N . MET A 1 80 ? 17.880 -4.753 -30.711 1.00 93.69 80 MET A N 1
ATOM 598 C CA . MET A 1 80 ? 18.581 -3.824 -31.596 1.00 93.69 80 MET A CA 1
ATOM 599 C C . MET A 1 80 ? 19.455 -2.885 -30.766 1.00 93.69 80 MET A C 1
ATOM 601 O O . MET A 1 80 ? 18.950 -2.216 -29.869 1.00 93.69 80 MET A O 1
ATOM 605 N N . LEU A 1 81 ? 20.753 -2.821 -31.065 1.00 94.50 81 LEU A N 1
ATOM 606 C CA . LEU A 1 81 ? 21.689 -1.884 -30.441 1.00 94.50 81 LEU A CA 1
ATOM 607 C C . LEU A 1 81 ? 21.566 -0.513 -31.117 1.00 94.50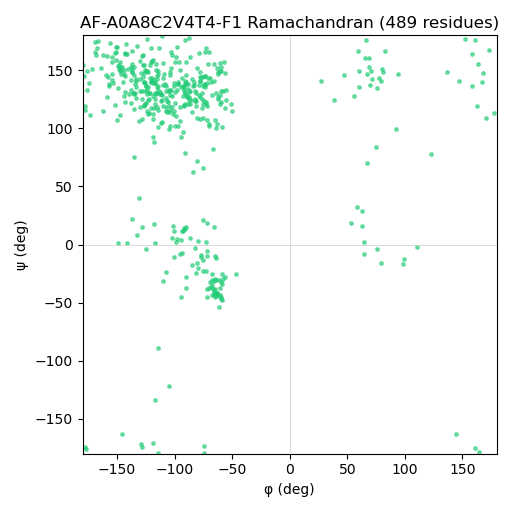 81 LEU A C 1
ATOM 609 O O . LEU A 1 81 ? 21.834 -0.403 -32.313 1.00 94.50 81 LEU A O 1
ATOM 613 N N . THR A 1 82 ? 21.196 0.525 -30.368 1.00 92.12 82 THR A N 1
ATOM 614 C CA . THR A 1 82 ? 21.130 1.908 -30.875 1.00 92.12 82 THR A CA 1
ATOM 615 C C . THR A 1 82 ? 22.455 2.639 -30.681 1.00 92.12 82 THR A C 1
ATOM 617 O O . THR A 1 82 ? 22.881 3.388 -31.557 1.00 92.12 82 THR A O 1
ATOM 620 N N . SER A 1 83 ? 23.151 2.400 -29.563 1.00 93.12 83 SER A N 1
ATOM 621 C CA . SER A 1 83 ? 24.506 2.914 -29.325 1.00 93.12 83 SER A CA 1
ATOM 622 C C . SER A 1 83 ? 25.273 2.118 -28.261 1.00 93.12 83 SER A C 1
ATOM 624 O O . SER A 1 83 ? 24.690 1.386 -27.457 1.00 93.12 83 SER A O 1
ATOM 626 N N . LYS A 1 84 ? 26.602 2.279 -28.253 1.00 93.75 84 LYS A N 1
ATOM 627 C CA . LYS A 1 84 ? 27.506 1.805 -27.197 1.00 93.75 84 LYS A CA 1
ATOM 628 C C . LYS A 1 84 ? 28.426 2.947 -26.771 1.00 93.75 84 LYS A C 1
ATOM 630 O O . LYS A 1 84 ? 29.071 3.563 -27.615 1.00 93.75 84 LYS A O 1
ATOM 635 N N . GLU A 1 85 ? 28.540 3.156 -25.468 1.00 92.75 85 GLU A N 1
ATOM 636 C CA . GLU A 1 85 ? 29.565 3.972 -24.823 1.00 92.75 85 GLU A CA 1
ATOM 637 C C . GLU A 1 85 ? 30.530 3.046 -24.050 1.00 92.75 85 GLU A C 1
ATOM 639 O O . GLU A 1 85 ? 30.131 2.014 -23.494 1.00 92.75 85 GLU A O 1
ATOM 644 N N . GLU A 1 86 ? 31.821 3.373 -24.029 1.00 88.69 86 GLU A N 1
ATOM 645 C CA . GLU A 1 86 ? 32.847 2.584 -23.337 1.00 88.69 86 GLU A CA 1
ATOM 646 C C . GLU A 1 86 ? 33.881 3.532 -22.715 1.00 88.69 86 GLU A C 1
ATOM 648 O O . GLU A 1 86 ? 34.460 4.381 -23.391 1.00 88.69 86 GLU A O 1
ATOM 653 N N . LYS A 1 87 ? 34.049 3.404 -21.399 1.00 83.62 87 LYS A N 1
ATOM 654 C CA . LYS A 1 87 ? 34.936 4.154 -20.501 1.00 83.62 87 LYS A CA 1
ATOM 655 C C . LYS A 1 87 ? 35.894 3.150 -19.847 1.00 83.62 87 LYS A C 1
ATOM 657 O O . LYS A 1 87 ? 35.693 1.941 -19.951 1.00 83.62 87 LYS A O 1
ATOM 662 N N . ASP A 1 88 ? 36.929 3.617 -19.154 1.00 78.19 88 ASP A N 1
ATOM 663 C CA . ASP A 1 88 ? 38.049 2.753 -18.730 1.00 78.19 88 ASP A CA 1
ATOM 664 C C . ASP A 1 88 ? 37.657 1.545 -17.859 1.00 78.19 88 ASP A C 1
ATOM 666 O O . ASP A 1 88 ? 38.310 0.501 -17.916 1.00 78.19 88 ASP A O 1
ATOM 670 N N . LEU A 1 89 ? 36.582 1.679 -17.076 1.00 85.50 89 LEU A N 1
ATOM 671 C CA . LEU A 1 89 ? 36.068 0.657 -16.156 1.00 85.50 89 LEU A CA 1
ATOM 672 C C . LEU A 1 89 ? 34.551 0.445 -16.258 1.00 85.50 89 LEU A C 1
ATOM 674 O O . LEU A 1 89 ? 33.977 -0.276 -15.442 1.00 85.50 89 LEU A O 1
ATOM 678 N N . SER A 1 90 ? 33.888 1.047 -17.245 1.00 90.38 90 SER A N 1
ATOM 679 C CA . SER A 1 90 ? 32.454 0.856 -17.462 1.00 90.38 90 SER A CA 1
ATOM 680 C C . SER A 1 90 ? 32.077 0.932 -18.935 1.00 90.38 90 SER A C 1
ATOM 682 O O . SER A 1 90 ? 32.696 1.639 -19.726 1.00 90.38 90 SER A O 1
ATOM 684 N N . SER A 1 91 ? 31.036 0.205 -19.321 1.00 93.69 91 SER A N 1
ATOM 685 C CA . SER A 1 91 ? 30.445 0.299 -20.654 1.00 93.69 91 SER A CA 1
ATOM 686 C C . SER A 1 91 ? 28.937 0.384 -20.525 1.00 93.69 91 SER A C 1
ATOM 688 O O . SER A 1 91 ? 28.344 -0.284 -19.683 1.00 93.69 91 SER A O 1
ATOM 690 N N . THR A 1 92 ? 28.323 1.191 -21.378 1.00 95.06 92 THR A N 1
ATOM 691 C CA . THR A 1 92 ? 26.877 1.360 -21.450 1.00 95.06 92 THR A CA 1
ATOM 692 C C . THR A 1 92 ? 26.431 1.007 -22.857 1.00 95.06 92 THR A C 1
ATOM 694 O O . THR A 1 92 ? 26.993 1.510 -23.827 1.00 95.06 92 THR A O 1
ATOM 697 N N . ILE A 1 93 ? 25.421 0.155 -22.983 1.00 95.31 93 ILE A N 1
ATOM 698 C CA . ILE A 1 93 ? 24.700 -0.048 -24.240 1.00 95.31 93 ILE A CA 1
ATOM 699 C C . ILE A 1 93 ? 23.298 0.540 -24.133 1.00 95.31 93 ILE A C 1
ATOM 701 O O . ILE A 1 93 ? 22.679 0.520 -23.067 1.00 95.31 93 ILE A O 1
ATOM 705 N N . ARG A 1 94 ? 22.801 1.049 -25.257 1.00 94.62 94 ARG A N 1
ATOM 706 C CA . ARG A 1 94 ? 21.400 1.422 -25.440 1.00 94.62 94 ARG A CA 1
ATOM 707 C C . ARG A 1 94 ? 20.773 0.465 -26.445 1.00 94.62 94 ARG A C 1
ATOM 709 O O . ARG A 1 94 ? 21.364 0.187 -27.492 1.00 94.62 94 ARG A O 1
ATOM 716 N N . VAL A 1 95 ? 19.629 -0.109 -26.082 1.00 94.69 95 VAL A N 1
ATOM 717 C CA . VAL A 1 95 ? 18.979 -1.193 -26.829 1.00 94.69 95 VAL A CA 1
ATOM 718 C C . VAL A 1 95 ? 17.469 -0.994 -26.936 1.00 94.69 95 VAL A C 1
ATOM 720 O O . VAL A 1 95 ? 16.843 -0.448 -26.031 1.00 94.69 95 VAL A O 1
ATOM 723 N N . VAL A 1 96 ? 16.874 -1.466 -28.033 1.00 94.06 96 VAL A N 1
ATOM 724 C CA . VAL A 1 96 ? 15.424 -1.424 -28.293 1.00 94.06 96 VAL A CA 1
ATOM 725 C C . VAL A 1 96 ? 14.906 -2.831 -28.598 1.00 94.06 96 VAL A C 1
ATOM 727 O O . VAL A 1 96 ? 15.508 -3.586 -29.368 1.00 94.06 96 VAL A O 1
ATOM 730 N N . GLY A 1 97 ? 13.757 -3.181 -28.012 1.00 92.62 97 GLY A N 1
ATOM 731 C CA . GLY A 1 97 ? 13.013 -4.404 -28.316 1.00 92.62 97 GLY A CA 1
ATOM 732 C C . GLY A 1 97 ? 11.685 -4.118 -29.017 1.00 92.62 97 GLY A C 1
ATOM 733 O O . GLY A 1 97 ? 10.830 -3.413 -28.481 1.00 92.62 97 GLY A O 1
ATOM 734 N N . HIS A 1 98 ? 11.494 -4.715 -30.196 1.00 90.88 98 HIS A N 1
ATOM 735 C CA . HIS A 1 98 ? 10.269 -4.607 -31.008 1.00 90.88 98 HIS A CA 1
ATOM 736 C C . HIS A 1 98 ? 9.308 -5.803 -30.834 1.00 90.88 98 HIS A C 1
ATOM 738 O O . HIS A 1 98 ? 8.291 -5.895 -31.512 1.00 90.88 98 HIS A O 1
ATOM 744 N N . VAL A 1 99 ? 9.628 -6.728 -29.927 1.00 92.00 99 VAL A N 1
ATOM 745 C CA . VAL A 1 99 ? 8.868 -7.950 -29.615 1.00 92.00 99 VAL A CA 1
ATOM 746 C C . VAL A 1 99 ? 8.768 -8.041 -28.088 1.00 92.00 99 VAL A C 1
ATOM 748 O O . VAL A 1 99 ? 9.743 -7.684 -27.425 1.00 92.00 99 VAL A O 1
ATOM 751 N N . PRO A 1 100 ? 7.635 -8.464 -27.495 1.00 94.00 100 PRO A N 1
ATOM 752 C CA . PRO A 1 100 ? 7.522 -8.559 -26.047 1.00 94.00 100 PRO A CA 1
ATOM 753 C C . PRO A 1 100 ? 8.125 -9.880 -25.548 1.00 94.00 100 PRO A C 1
ATOM 755 O O . PRO A 1 100 ? 7.925 -10.926 -26.165 1.00 94.00 100 PRO A O 1
ATOM 758 N N . GLY A 1 101 ? 8.837 -9.836 -24.426 1.00 93.69 101 GLY A N 1
ATOM 759 C CA . GLY A 1 101 ? 9.516 -10.987 -23.836 1.00 93.69 101 GLY A CA 1
ATOM 760 C C . GLY A 1 101 ? 10.612 -10.586 -22.850 1.00 93.69 101 GLY A C 1
ATOM 761 O O . GLY A 1 101 ? 10.917 -9.404 -22.685 1.00 93.69 101 GLY A O 1
ATOM 762 N N . ASP A 1 102 ? 11.204 -11.594 -22.215 1.00 95.06 102 ASP A N 1
ATOM 763 C CA . ASP A 1 102 ? 12.304 -11.449 -21.265 1.00 95.06 102 ASP A CA 1
ATOM 764 C C . ASP A 1 102 ? 13.635 -11.734 -21.969 1.00 95.06 102 ASP A C 1
ATOM 766 O O . ASP A 1 102 ? 13.914 -12.869 -22.366 1.00 95.06 102 ASP A O 1
ATOM 770 N N . PHE A 1 103 ? 14.458 -10.702 -22.155 1.00 94.56 103 PHE A N 1
ATOM 771 C CA . PHE A 1 103 ? 15.668 -10.790 -22.973 1.00 94.56 103 PHE A CA 1
ATOM 772 C C . PHE A 1 103 ? 16.935 -10.780 -22.102 1.00 94.56 103 PHE A C 1
ATOM 774 O O . PHE A 1 103 ? 17.207 -9.777 -21.441 1.00 94.56 103 PHE A O 1
ATOM 781 N N . PRO A 1 104 ? 17.732 -11.867 -22.073 1.00 95.12 104 PRO A N 1
ATOM 782 C CA . PRO A 1 104 ? 18.961 -11.913 -21.289 1.00 95.12 104 PRO A CA 1
ATOM 783 C C . PRO A 1 104 ? 20.068 -11.099 -21.971 1.00 95.12 104 PRO A C 1
ATOM 785 O O . PRO A 1 104 ? 20.637 -11.513 -22.982 1.00 95.12 104 PRO A O 1
ATOM 788 N N . VAL A 1 105 ? 20.407 -9.954 -21.384 1.00 95.81 105 VAL A N 1
ATOM 789 C CA . VAL A 1 105 ? 21.559 -9.137 -21.772 1.00 95.81 105 VAL A CA 1
ATOM 790 C C . VAL A 1 105 ? 22.749 -9.565 -20.920 1.00 95.81 105 VAL A C 1
ATOM 792 O O . VAL A 1 105 ? 22.700 -9.490 -19.694 1.00 95.81 105 VAL A O 1
ATOM 795 N N . SER A 1 106 ? 23.829 -10.026 -21.549 1.00 94.81 106 SER A N 1
ATOM 796 C CA . SER A 1 106 ? 25.031 -10.493 -20.844 1.00 94.81 106 SER A CA 1
ATOM 797 C C . SER A 1 106 ? 26.290 -9.775 -21.307 1.00 94.81 106 SER A C 1
ATOM 799 O O . SER A 1 106 ? 26.401 -9.354 -22.460 1.00 94.81 106 SER A O 1
ATOM 801 N N . VAL A 1 107 ? 27.243 -9.634 -20.388 1.00 94.94 107 VAL A N 1
ATOM 802 C CA . VAL A 1 107 ? 28.499 -8.911 -20.591 1.00 94.94 107 VAL A CA 1
ATOM 803 C C . VAL A 1 107 ? 29.663 -9.685 -19.979 1.00 94.94 107 VAL A C 1
ATOM 805 O O . VAL A 1 107 ? 29.544 -10.270 -18.900 1.00 94.94 107 VAL A O 1
ATOM 808 N N . TRP A 1 108 ? 30.812 -9.682 -20.650 1.00 92.06 108 TRP A N 1
ATOM 809 C CA . TRP A 1 108 ? 32.072 -10.143 -20.070 1.00 92.06 108 TRP A CA 1
ATOM 810 C C . TRP A 1 108 ? 33.220 -9.210 -20.433 1.00 92.06 108 TRP A C 1
ATOM 812 O O . TRP A 1 108 ? 33.236 -8.579 -21.493 1.00 92.06 108 TRP A O 1
ATOM 822 N N . VAL A 1 109 ? 34.205 -9.147 -19.539 1.00 90.06 109 VAL A N 1
ATOM 823 C CA . VAL A 1 109 ? 35.392 -8.306 -19.702 1.00 90.06 109 VAL A CA 1
ATOM 824 C C . VAL A 1 109 ? 36.626 -9.153 -19.986 1.00 90.06 109 VAL A C 1
ATOM 826 O O . VAL A 1 109 ? 36.863 -10.188 -19.359 1.00 90.06 109 VAL A O 1
ATOM 829 N N . THR A 1 110 ? 37.444 -8.681 -20.924 1.00 87.12 110 THR A N 1
ATOM 830 C CA . THR A 1 110 ? 38.782 -9.211 -21.228 1.00 87.12 110 THR A CA 1
ATOM 831 C C . THR A 1 110 ? 39.826 -8.107 -21.099 1.00 87.12 110 THR A C 1
ATOM 833 O O . THR A 1 110 ? 39.535 -6.963 -21.449 1.00 87.12 110 THR A O 1
ATOM 836 N N . ALA A 1 111 ? 41.057 -8.441 -20.707 1.00 81.81 111 ALA A N 1
ATOM 837 C CA . ALA A 1 111 ? 42.187 -7.518 -20.836 1.00 81.81 111 ALA A CA 1
ATOM 838 C C . ALA A 1 111 ? 42.436 -7.183 -22.323 1.00 81.81 111 ALA A C 1
ATOM 840 O O . ALA A 1 111 ? 42.607 -8.086 -23.145 1.00 81.81 111 ALA A O 1
ATOM 841 N N . ALA A 1 112 ? 42.454 -5.896 -22.678 1.00 75.94 112 ALA A N 1
ATOM 842 C CA . ALA A 1 112 ? 42.359 -5.431 -24.068 1.00 75.94 112 ALA A CA 1
ATOM 843 C C . ALA A 1 112 ? 43.506 -5.914 -24.978 1.00 75.94 112 ALA A C 1
ATOM 845 O O . ALA A 1 112 ? 43.296 -6.153 -26.171 1.00 75.94 112 ALA A O 1
ATOM 846 N N . ASN A 1 113 ? 44.697 -6.110 -24.403 1.00 71.69 113 ASN A N 1
ATOM 847 C CA . ASN A 1 113 ? 45.917 -6.512 -25.108 1.00 71.69 113 ASN A CA 1
ATOM 848 C C . ASN A 1 113 ? 46.075 -8.037 -25.283 1.00 71.69 113 ASN A C 1
ATOM 850 O O . ASN A 1 113 ? 47.113 -8.490 -25.763 1.00 71.69 113 ASN A O 1
ATOM 854 N N . CYS A 1 114 ? 45.082 -8.851 -24.902 1.00 67.69 114 CYS A N 1
ATOM 855 C CA . CYS A 1 114 ? 45.224 -10.307 -24.835 1.00 67.69 114 CYS A CA 1
ATOM 856 C C . CYS A 1 114 ? 44.115 -11.062 -25.588 1.00 67.69 114 CYS A C 1
ATOM 858 O O . CYS A 1 114 ? 42.984 -11.169 -25.122 1.00 67.69 114 CYS A O 1
ATOM 860 N N . ARG A 1 115 ? 44.455 -11.659 -26.741 1.00 63.25 115 ARG A N 1
ATOM 861 C CA . ARG A 1 115 ? 43.501 -12.392 -27.605 1.00 63.25 115 ARG A CA 1
ATOM 862 C C . ARG A 1 115 ? 43.084 -13.780 -27.089 1.00 63.25 115 ARG A C 1
ATOM 864 O O . ARG A 1 115 ? 42.149 -14.352 -27.633 1.00 63.25 115 ARG A O 1
ATOM 871 N N . ILE A 1 116 ? 43.786 -14.329 -26.093 1.00 69.31 116 ILE A N 1
ATOM 872 C CA . ILE A 1 116 ? 43.596 -15.703 -25.574 1.00 69.31 116 ILE A CA 1
ATOM 873 C C . ILE A 1 116 ? 43.428 -15.698 -24.036 1.00 69.31 116 ILE A C 1
ATOM 875 O O . ILE A 1 116 ? 43.570 -16.722 -23.376 1.00 69.31 116 ILE A O 1
ATOM 879 N N . CYS A 1 117 ? 43.161 -14.538 -23.428 1.00 71.56 117 CYS A N 1
ATOM 880 C CA . CYS A 1 117 ? 42.953 -14.464 -21.982 1.00 71.56 117 CYS A CA 1
ATOM 881 C C . CYS A 1 117 ? 41.559 -14.960 -21.592 1.00 71.56 117 CYS A C 1
ATOM 883 O O . CYS A 1 117 ? 40.572 -14.700 -22.281 1.00 71.56 117 CYS A O 1
ATOM 885 N N . HIS A 1 118 ? 41.482 -15.623 -20.438 1.00 75.81 118 HIS A N 1
ATOM 886 C CA . HIS A 1 118 ? 40.213 -15.942 -19.794 1.00 75.81 118 HIS A CA 1
ATOM 887 C C . HIS A 1 118 ? 39.426 -14.664 -19.450 1.00 75.81 118 HIS A C 1
ATOM 889 O O . HIS A 1 118 ? 39.997 -13.582 -19.290 1.00 75.81 118 HIS A O 1
ATOM 895 N N . GLN A 1 119 ? 38.105 -14.805 -19.331 1.00 82.12 119 GLN A N 1
ATOM 896 C CA . GLN A 1 119 ? 37.212 -13.727 -18.906 1.00 82.12 119 GLN A CA 1
ATOM 897 C C . GLN A 1 119 ? 37.601 -13.265 -17.492 1.00 82.12 119 GLN A C 1
ATOM 899 O O . GLN A 1 119 ? 37.734 -14.091 -16.591 1.00 82.12 119 GLN A O 1
ATOM 904 N N . VAL A 1 120 ? 37.790 -11.956 -17.310 1.00 84.06 120 VAL A N 1
ATOM 905 C CA . VAL A 1 120 ? 38.168 -11.345 -16.020 1.00 84.06 120 VAL A CA 1
ATOM 906 C C . VAL A 1 120 ? 36.982 -11.389 -15.057 1.00 84.06 120 VAL A C 1
ATOM 908 O O . VAL A 1 120 ? 37.119 -11.785 -13.904 1.00 84.06 120 VAL A O 1
ATOM 911 N N . ALA A 1 121 ? 35.814 -11.024 -15.583 1.00 86.06 121 ALA A N 1
ATOM 912 C CA . ALA A 1 121 ? 34.510 -11.103 -14.950 1.00 86.06 121 ALA A CA 1
ATOM 913 C C . ALA A 1 121 ? 33.442 -11.300 -16.041 1.00 86.06 121 ALA A C 1
ATOM 915 O O . ALA A 1 121 ? 33.666 -10.969 -17.213 1.00 86.06 121 ALA A O 1
ATOM 916 N N . ARG A 1 122 ? 32.277 -11.824 -15.651 1.00 91.38 122 ARG A N 1
ATOM 917 C CA . ARG A 1 122 ? 31.070 -11.934 -16.485 1.00 91.38 122 ARG A CA 1
ATOM 918 C C . ARG A 1 122 ? 29.836 -11.680 -15.621 1.00 91.38 122 ARG A C 1
ATOM 920 O O . ARG A 1 122 ? 29.833 -12.092 -14.465 1.00 91.38 122 ARG A O 1
ATOM 927 N N . SER A 1 123 ? 28.807 -11.059 -16.182 1.00 93.19 123 SER A N 1
ATOM 928 C CA . SER A 1 123 ? 27.519 -10.841 -15.514 1.00 93.19 123 SER A CA 1
ATOM 929 C C . SER A 1 123 ? 26.386 -10.787 -16.545 1.00 93.19 123 SER A C 1
ATOM 931 O O . SER A 1 123 ? 26.642 -10.693 -17.750 1.00 93.19 123 SER A O 1
ATOM 933 N N . PHE A 1 124 ? 25.137 -10.896 -16.101 1.00 94.38 124 PHE A N 1
ATOM 934 C CA . PHE A 1 124 ? 23.966 -10.768 -16.969 1.00 94.38 124 PHE A CA 1
ATOM 935 C C . PHE A 1 124 ? 22.766 -10.194 -16.217 1.00 94.38 124 PHE A C 1
ATOM 937 O O . PHE A 1 124 ? 22.636 -10.365 -15.008 1.00 94.38 124 PHE A O 1
ATOM 944 N N . VAL A 1 125 ? 21.876 -9.544 -16.960 1.00 95.06 125 VAL A N 1
ATOM 945 C CA . VAL A 1 125 ? 20.594 -9.023 -16.488 1.00 95.06 125 VAL A CA 1
ATOM 946 C C . VAL A 1 125 ? 19.494 -9.494 -17.437 1.00 95.06 125 VAL A C 1
ATOM 948 O O . VAL A 1 125 ? 19.701 -9.595 -18.646 1.00 95.06 125 VAL A O 1
ATOM 951 N N . ILE A 1 126 ? 18.323 -9.821 -16.897 1.00 94.50 126 ILE A N 1
ATOM 952 C CA . ILE A 1 126 ? 17.139 -10.124 -17.704 1.00 94.50 126 ILE A CA 1
ATOM 953 C C . ILE A 1 126 ? 16.379 -8.815 -17.892 1.00 94.50 126 ILE A C 1
ATOM 955 O O . ILE A 1 126 ? 15.991 -8.188 -16.908 1.00 94.50 126 ILE A O 1
ATOM 959 N N . LEU A 1 127 ? 16.183 -8.405 -19.143 1.00 94.19 127 LEU A N 1
ATOM 960 C CA . LEU A 1 127 ? 15.438 -7.206 -19.501 1.00 94.19 127 LEU A CA 1
ATOM 961 C C . LEU A 1 127 ? 14.006 -7.581 -19.933 1.00 94.19 127 LEU A C 1
ATOM 963 O O . LEU A 1 127 ? 13.823 -8.034 -21.067 1.00 94.19 127 LEU A O 1
ATOM 967 N 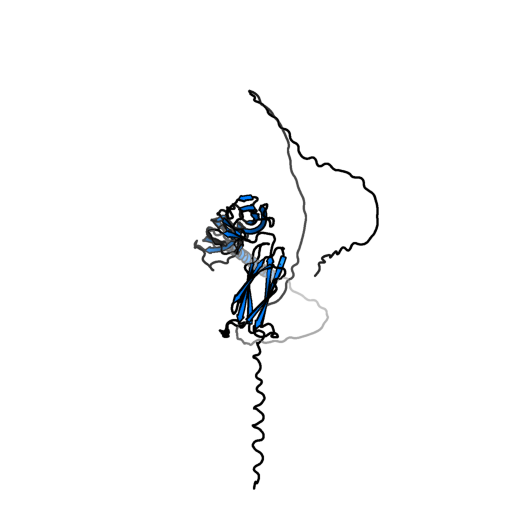N . PRO A 1 128 ? 12.992 -7.396 -19.067 1.00 94.50 128 PRO A N 1
ATOM 968 C CA . PRO A 1 128 ? 11.591 -7.561 -19.439 1.00 94.50 128 PRO A CA 1
ATOM 969 C C . PRO A 1 128 ? 11.126 -6.405 -20.335 1.00 94.50 128 PRO A C 1
ATOM 971 O O . PRO A 1 128 ? 11.135 -5.236 -19.933 1.00 94.50 128 PRO A O 1
ATOM 974 N N . ILE A 1 129 ? 10.678 -6.741 -21.545 1.00 93.88 129 ILE A N 1
ATOM 975 C CA . ILE A 1 129 ? 10.082 -5.803 -22.504 1.00 93.88 129 ILE A CA 1
ATOM 976 C C . ILE A 1 129 ? 8.628 -6.201 -22.724 1.00 93.88 129 ILE A C 1
ATOM 978 O O . ILE A 1 129 ? 8.334 -7.296 -23.203 1.00 93.88 129 ILE A O 1
ATOM 982 N N . THR A 1 130 ? 7.692 -5.314 -22.392 1.00 93.88 130 THR A N 1
ATOM 983 C CA . THR A 1 130 ? 6.256 -5.623 -22.446 1.00 93.88 130 THR A CA 1
ATOM 984 C C . THR A 1 130 ? 5.551 -4.866 -23.571 1.00 93.88 130 THR A C 1
ATOM 986 O O . THR A 1 130 ? 5.997 -3.813 -24.022 1.00 93.88 130 THR A O 1
ATOM 989 N N . LYS A 1 131 ? 4.410 -5.382 -24.043 1.00 93.06 131 LYS A N 1
ATOM 990 C CA . LYS A 1 131 ? 3.553 -4.658 -25.004 1.00 93.06 131 LYS A CA 1
ATOM 991 C C . LYS A 1 131 ? 2.708 -3.550 -24.357 1.00 93.06 131 LYS A C 1
ATOM 993 O O . LYS A 1 131 ? 2.080 -2.778 -25.077 1.00 93.06 131 LYS A O 1
ATOM 998 N N . PHE A 1 132 ? 2.672 -3.512 -23.028 1.00 94.75 132 PHE A N 1
ATOM 999 C CA . PHE A 1 132 ? 1.855 -2.622 -22.214 1.00 94.75 132 PHE A CA 1
ATOM 1000 C C . PHE A 1 132 ? 2.699 -1.478 -21.638 1.00 94.75 132 PHE A C 1
ATOM 1002 O O . PHE A 1 132 ? 3.927 -1.534 -21.656 1.00 94.75 132 PHE A O 1
ATOM 1009 N N . LEU A 1 133 ? 2.039 -0.444 -21.119 1.00 95.44 133 LEU A N 1
ATOM 1010 C CA . LEU A 1 133 ? 2.699 0.637 -20.385 1.00 95.44 133 LEU A CA 1
ATOM 1011 C C . LEU A 1 133 ? 3.313 0.104 -19.080 1.00 95.44 133 LEU A C 1
ATOM 1013 O O . LEU A 1 133 ? 2.691 -0.699 -18.383 1.00 95.44 133 LEU A O 1
ATOM 1017 N N . VAL A 1 134 ? 4.503 0.591 -18.729 1.00 94.62 134 VAL A N 1
ATOM 1018 C CA . VAL A 1 134 ? 5.175 0.311 -17.449 1.00 94.62 134 VAL A CA 1
ATOM 1019 C C . VAL A 1 134 ? 4.964 1.496 -16.502 1.00 94.62 134 VAL A C 1
ATOM 1021 O O . VAL A 1 134 ? 5.003 2.652 -16.919 1.00 94.62 134 VAL A O 1
ATOM 1024 N N . GLY A 1 135 ? 4.712 1.225 -15.223 1.00 94.50 135 GLY A N 1
ATOM 1025 C CA . GLY A 1 135 ? 4.447 2.247 -14.212 1.00 94.50 135 GLY A CA 1
ATOM 1026 C C . GLY A 1 135 ? 3.829 1.661 -12.945 1.00 94.50 135 GLY A C 1
ATOM 1027 O O . GLY A 1 135 ? 3.619 0.450 -12.848 1.00 94.50 135 GLY A O 1
ATOM 1028 N N . ASN A 1 136 ? 3.529 2.515 -11.969 1.00 95.25 136 ASN A N 1
ATOM 1029 C CA . ASN A 1 136 ? 2.985 2.104 -10.676 1.00 95.25 136 ASN A CA 1
ATOM 1030 C C . ASN A 1 136 ? 1.964 3.107 -10.115 1.00 95.25 136 ASN A C 1
ATOM 1032 O O . ASN A 1 136 ? 2.048 4.312 -10.345 1.00 95.25 136 ASN A O 1
ATOM 1036 N N . ILE A 1 137 ? 1.000 2.607 -9.334 1.00 96.69 137 ILE A N 1
ATOM 1037 C CA . ILE A 1 137 ? 0.071 3.453 -8.576 1.00 96.69 137 ILE A CA 1
ATOM 1038 C C . ILE A 1 137 ? 0.718 3.797 -7.229 1.00 96.69 137 ILE A C 1
ATOM 1040 O O . ILE A 1 137 ? 1.019 2.908 -6.431 1.00 96.69 137 ILE A O 1
ATOM 1044 N N . VAL A 1 138 ? 0.895 5.087 -6.961 1.00 94.94 138 VAL A N 1
ATOM 1045 C CA . VAL A 1 138 ? 1.327 5.638 -5.671 1.00 94.94 138 VAL A CA 1
ATOM 1046 C C . VAL A 1 138 ? 0.105 6.213 -4.961 1.00 94.94 138 VAL A C 1
ATOM 1048 O O . VAL A 1 138 ? -0.615 7.031 -5.535 1.00 94.94 138 VAL A O 1
ATOM 1051 N N . VAL A 1 139 ? -0.125 5.814 -3.708 1.00 94.19 139 VAL A N 1
ATOM 1052 C CA . VAL A 1 139 ? -1.212 6.349 -2.873 1.00 94.19 139 VAL A CA 1
ATOM 1053 C C . VAL A 1 139 ? -0.632 7.018 -1.637 1.00 94.19 139 VAL A C 1
ATOM 1055 O O . VAL A 1 139 ? 0.188 6.443 -0.921 1.00 94.19 139 VAL A O 1
ATOM 1058 N N . SER A 1 140 ? -1.053 8.257 -1.408 1.00 91.50 140 SER A N 1
ATOM 1059 C CA . SER A 1 140 ? -0.503 9.151 -0.392 1.00 91.50 140 SER A CA 1
ATOM 1060 C C . SER A 1 140 ? -1.612 9.861 0.381 1.00 91.50 140 SER A C 1
ATOM 1062 O O . SER A 1 140 ? -2.718 10.064 -0.121 1.00 91.50 140 SER A O 1
ATOM 1064 N N . GLN A 1 141 ? -1.309 10.226 1.622 1.00 89.62 141 GLN A N 1
ATOM 1065 C CA . GLN A 1 141 ? -2.220 10.879 2.554 1.00 89.62 141 GLN A CA 1
ATOM 1066 C C . GLN A 1 141 ? -1.401 11.836 3.430 1.00 89.62 141 GLN A C 1
ATOM 1068 O O . GLN A 1 141 ? -0.237 11.564 3.714 1.00 89.62 141 GLN A O 1
ATOM 1073 N N . ASN A 1 142 ? -2.008 12.929 3.902 1.00 83.94 142 ASN A N 1
ATOM 1074 C CA . ASN A 1 142 ? -1.352 13.903 4.788 1.00 83.94 142 ASN A CA 1
ATOM 1075 C C . ASN A 1 142 ? -0.974 13.331 6.174 1.00 83.94 142 ASN A C 1
ATOM 1077 O O . ASN A 1 142 ? -0.284 13.994 6.943 1.00 83.94 142 ASN A O 1
ATOM 1081 N N . THR A 1 143 ? -1.436 12.123 6.507 1.00 78.31 143 THR A N 1
ATOM 1082 C CA . THR A 1 143 ? -1.114 11.408 7.746 1.00 78.31 143 THR A CA 1
ATOM 1083 C C . THR A 1 143 ? -0.386 10.119 7.391 1.00 78.31 143 THR A C 1
ATOM 1085 O O . THR A 1 143 ? -0.955 9.252 6.730 1.00 78.31 143 THR A O 1
ATOM 1088 N N . SER A 1 144 ? 0.861 9.982 7.835 1.00 69.19 144 SER A N 1
ATOM 1089 C CA . SER A 1 144 ? 1.603 8.725 7.762 1.00 69.19 144 SER A CA 1
ATOM 1090 C C . SER A 1 144 ? 1.116 7.760 8.845 1.00 69.19 144 SER A C 1
ATOM 1092 O O . SER A 1 144 ? 1.028 8.121 10.017 1.00 69.19 144 SER A O 1
ATOM 1094 N N . LEU A 1 145 ? 0.819 6.517 8.461 1.00 74.06 145 LEU A N 1
ATOM 1095 C CA . LEU A 1 145 ? 0.597 5.416 9.401 1.00 74.06 145 LEU A CA 1
ATOM 1096 C C . LEU A 1 145 ? 1.837 4.508 9.442 1.00 74.06 145 LEU A C 1
ATOM 1098 O O . LEU A 1 145 ? 2.538 4.401 8.435 1.00 74.06 145 LEU A O 1
ATOM 1102 N N . PRO A 1 146 ? 2.118 3.821 10.566 1.00 69.88 146 PRO A N 1
ATOM 1103 C CA . PRO A 1 146 ? 3.336 3.017 10.722 1.00 69.88 146 PRO A CA 1
ATOM 1104 C C . PRO A 1 146 ? 3.349 1.702 9.916 1.00 69.88 146 PRO A C 1
ATOM 1106 O O . PRO A 1 146 ? 4.309 0.944 10.015 1.00 69.88 146 PRO A O 1
ATOM 1109 N N . TRP A 1 147 ? 2.311 1.418 9.119 1.00 70.69 147 TRP A N 1
ATOM 1110 C CA . TRP A 1 147 ? 2.213 0.214 8.286 1.00 70.69 147 TRP A CA 1
ATOM 1111 C C . TRP A 1 147 ? 2.077 0.590 6.807 1.00 70.69 147 TRP A C 1
ATOM 1113 O O . TRP A 1 147 ? 1.298 1.494 6.488 1.00 70.69 147 TRP A O 1
ATOM 1123 N N . PRO A 1 148 ? 2.747 -0.129 5.886 1.00 77.00 148 PRO A N 1
ATOM 1124 C CA . PRO A 1 148 ? 2.573 0.088 4.455 1.00 77.00 148 PRO A CA 1
ATOM 1125 C C . PRO A 1 148 ? 1.117 -0.145 4.020 1.00 77.00 148 PRO A C 1
ATOM 1127 O O . PRO A 1 148 ? 0.386 -0.948 4.609 1.00 77.00 148 PRO A O 1
ATOM 1130 N N . SER A 1 149 ? 0.700 0.584 2.983 1.00 81.75 149 SER A N 1
ATOM 1131 C CA . SER A 1 149 ? -0.635 0.529 2.363 1.00 81.75 149 SER A CA 1
ATOM 1132 C C . SER A 1 149 ? -1.838 0.695 3.311 1.00 81.75 149 SER A C 1
ATOM 1134 O O . SER A 1 149 ? -2.964 0.341 2.953 1.00 81.75 149 SER A O 1
ATOM 1136 N N . SER A 1 150 ? -1.627 1.241 4.512 1.00 86.50 150 SER A N 1
ATOM 1137 C CA . SER A 1 150 ? -2.680 1.523 5.493 1.00 86.50 150 SER A CA 1
ATOM 1138 C C . SER A 1 150 ? -2.986 3.018 5.550 1.00 86.50 150 SER A C 1
ATOM 1140 O O . SER A 1 150 ? -2.068 3.828 5.653 1.00 86.50 150 SER A O 1
ATOM 1142 N N . TYR A 1 151 ? -4.271 3.376 5.517 1.00 88.81 151 TYR A N 1
ATOM 1143 C CA . TYR A 1 151 ? -4.742 4.762 5.380 1.00 88.81 151 TYR A CA 1
ATOM 1144 C C . TYR A 1 151 ? -5.979 5.036 6.252 1.00 88.81 151 TYR A C 1
ATOM 1146 O O . TYR A 1 151 ? -6.649 4.100 6.703 1.00 88.81 151 TYR A O 1
ATOM 1154 N N . LEU A 1 152 ? -6.307 6.314 6.485 1.00 87.88 152 LEU A N 1
ATOM 1155 C CA . LEU A 1 152 ? -7.495 6.694 7.264 1.00 87.88 152 LEU A CA 1
ATOM 1156 C C . LEU A 1 152 ? -8.748 6.853 6.397 1.00 87.88 152 LEU A C 1
ATOM 1158 O O . LEU A 1 152 ? -8.797 7.645 5.455 1.00 87.88 152 LEU A O 1
ATOM 1162 N N . THR A 1 153 ? -9.795 6.150 6.812 1.00 89.12 153 THR A N 1
ATOM 1163 C CA . THR A 1 153 ? -11.174 6.291 6.324 1.00 89.12 153 THR A CA 1
ATOM 1164 C C . THR A 1 153 ? -11.693 7.711 6.571 1.00 89.12 153 THR A C 1
ATOM 1166 O O . THR A 1 153 ? -11.279 8.360 7.533 1.00 89.12 153 THR A O 1
ATOM 1169 N N . LYS A 1 154 ? -12.635 8.188 5.745 1.00 86.88 154 LYS A N 1
ATOM 1170 C CA . LYS A 1 154 ? -13.262 9.524 5.836 1.00 86.88 154 LYS A CA 1
ATOM 1171 C C . LYS A 1 154 ? -12.276 10.695 5.656 1.00 86.88 154 LYS A C 1
ATOM 1173 O O . LYS A 1 154 ? -12.622 11.838 5.954 1.00 86.88 154 LYS A O 1
ATOM 1178 N N . THR A 1 155 ? -11.075 10.434 5.130 1.00 88.56 155 THR A N 1
ATOM 1179 C CA . THR A 1 155 ? -10.085 11.452 4.748 1.00 88.56 155 THR A CA 1
ATOM 1180 C C . THR A 1 155 ? -9.734 11.348 3.263 1.00 88.56 155 THR A C 1
ATOM 1182 O O . THR A 1 155 ? -9.866 10.287 2.654 1.00 88.56 155 THR A O 1
ATOM 1185 N N . VAL A 1 156 ? -9.295 12.458 2.664 1.00 92.44 156 VAL A N 1
ATOM 1186 C CA . VAL A 1 156 ? -8.927 12.492 1.242 1.00 92.44 156 VAL A CA 1
ATOM 1187 C C . VAL A 1 156 ? -7.568 11.823 1.031 1.00 92.44 156 VAL A C 1
ATOM 1189 O O . VAL A 1 156 ? -6.550 12.281 1.554 1.00 92.44 156 VAL A O 1
ATOM 1192 N N . LEU A 1 157 ? -7.551 10.774 0.212 1.00 94.12 157 LEU A N 1
ATOM 1193 C CA . LEU A 1 157 ? -6.342 10.165 -0.331 1.00 94.12 157 LEU A CA 1
ATOM 1194 C C . LEU A 1 157 ? -5.997 10.825 -1.667 1.00 94.12 157 LEU A C 1
ATOM 1196 O O . LEU A 1 157 ? -6.872 11.031 -2.510 1.00 94.12 157 LEU A O 1
ATOM 1200 N N . LYS A 1 158 ? -4.710 11.099 -1.885 1.00 95.25 158 LYS A N 1
ATOM 1201 C CA . LYS A 1 158 ? -4.160 11.454 -3.195 1.00 95.25 158 LYS A CA 1
ATOM 1202 C C . LYS A 1 158 ? -3.617 10.179 -3.837 1.00 95.25 158 LYS A C 1
ATOM 1204 O O . LYS A 1 158 ? -2.574 9.660 -3.424 1.00 95.25 158 LYS A O 1
ATOM 1209 N N . ILE A 1 159 ? -4.342 9.684 -4.832 1.00 96.06 159 ILE A N 1
ATOM 1210 C CA . ILE A 1 159 ? -4.002 8.511 -5.639 1.00 96.06 159 ILE A CA 1
ATOM 1211 C C . ILE A 1 159 ? -3.400 9.030 -6.948 1.00 96.06 159 ILE A C 1
ATOM 1213 O O . ILE A 1 159 ? -3.951 9.933 -7.573 1.00 96.06 159 ILE A O 1
ATOM 1217 N N . SER A 1 160 ? -2.255 8.497 -7.362 1.00 96.81 160 SER A N 1
ATOM 1218 C CA . SER A 1 160 ? -1.540 8.977 -8.549 1.00 96.81 160 SER A CA 1
ATOM 1219 C C . SER A 1 160 ? -0.857 7.848 -9.303 1.00 96.81 160 SER A C 1
ATOM 1221 O O . SER A 1 160 ? -0.258 6.969 -8.687 1.00 96.81 160 SER A O 1
ATOM 1223 N N . PHE A 1 161 ? -0.912 7.890 -10.630 1.00 97.50 161 PHE A N 1
ATOM 1224 C CA . PHE A 1 161 ? -0.138 7.010 -11.496 1.00 97.50 161 PHE A CA 1
ATOM 1225 C C . PHE A 1 161 ? 1.211 7.644 -11.839 1.00 97.50 161 PHE A C 1
ATOM 1227 O O . PHE A 1 161 ? 1.264 8.781 -12.308 1.00 97.50 161 PHE A O 1
ATOM 1234 N N . LEU A 1 162 ? 2.289 6.888 -11.637 1.00 96.00 162 LEU A N 1
ATOM 1235 C CA . LEU A 1 162 ? 3.630 7.220 -12.097 1.00 96.00 162 LEU A CA 1
ATOM 1236 C C . LEU A 1 162 ? 3.962 6.343 -13.310 1.00 96.00 162 LEU A C 1
ATOM 1238 O O . LEU A 1 162 ? 4.068 5.123 -13.187 1.00 96.00 162 LEU A O 1
ATOM 1242 N N . LEU A 1 163 ? 4.107 6.970 -14.479 1.00 95.12 163 LEU A N 1
ATOM 1243 C CA . LEU A 1 163 ? 4.590 6.313 -15.693 1.00 95.12 163 LEU A CA 1
ATOM 1244 C C . LEU A 1 163 ? 6.105 6.103 -15.592 1.00 95.12 163 LEU A C 1
ATOM 1246 O O . LEU A 1 163 ? 6.833 7.023 -15.218 1.00 95.12 163 LEU A O 1
ATOM 1250 N N . HIS A 1 164 ? 6.579 4.921 -15.976 1.00 93.00 164 HIS A N 1
ATOM 1251 C CA . HIS A 1 164 ? 8.005 4.627 -16.084 1.00 93.00 164 HIS A CA 1
ATOM 1252 C C . HIS A 1 164 ? 8.477 4.860 -17.524 1.00 93.00 164 HIS A C 1
ATOM 1254 O O . HIS A 1 164 ? 8.370 3.979 -18.377 1.00 93.00 164 HIS A O 1
ATOM 1260 N N . ASP A 1 165 ? 8.956 6.075 -17.796 1.00 91.69 165 ASP A N 1
ATOM 1261 C CA . ASP A 1 165 ? 9.447 6.505 -19.113 1.00 91.69 165 ASP A CA 1
ATOM 1262 C C . ASP A 1 165 ? 10.772 7.293 -18.989 1.00 91.69 165 ASP A C 1
ATOM 1264 O O . ASP A 1 165 ? 10.786 8.523 -19.088 1.00 91.69 165 ASP A O 1
ATOM 1268 N N . PRO A 1 166 ? 11.907 6.610 -18.736 1.00 86.69 166 PRO A N 1
ATOM 1269 C CA . PRO A 1 166 ? 13.199 7.266 -18.505 1.00 86.69 166 PRO A CA 1
ATOM 1270 C C . PRO A 1 166 ? 13.712 8.041 -19.729 1.00 86.69 166 PRO A C 1
ATOM 1272 O O . PRO A 1 166 ? 14.374 9.068 -19.579 1.00 86.69 166 PRO A O 1
ATOM 1275 N N . ASN A 1 167 ? 13.379 7.589 -20.943 1.00 85.00 167 ASN A N 1
ATOM 1276 C CA . ASN A 1 167 ? 13.851 8.173 -22.202 1.00 85.00 167 ASN A CA 1
ATOM 1277 C C . ASN A 1 167 ? 12.807 9.097 -22.880 1.00 85.00 167 ASN A C 1
ATOM 1279 O O . ASN A 1 167 ? 13.030 9.544 -24.003 1.00 85.00 167 ASN A O 1
ATOM 1283 N N . ASN A 1 168 ? 11.721 9.466 -22.180 1.00 88.56 168 ASN A N 1
ATOM 1284 C CA . ASN A 1 168 ? 10.680 10.412 -22.630 1.00 88.56 168 ASN A CA 1
ATOM 1285 C C . ASN A 1 168 ? 9.972 10.005 -23.946 1.00 88.56 168 ASN A C 1
ATOM 1287 O O . ASN A 1 168 ? 9.555 10.865 -24.730 1.00 88.56 168 ASN A O 1
ATOM 1291 N N . PHE A 1 169 ? 9.825 8.703 -24.196 1.00 88.81 169 PHE A N 1
ATOM 1292 C CA . PHE A 1 169 ? 9.185 8.147 -25.392 1.00 88.81 169 PHE A CA 1
ATOM 1293 C C . PHE A 1 169 ? 7.717 8.586 -25.536 1.00 88.81 169 PHE A C 1
ATOM 1295 O O . PHE A 1 169 ? 7.262 8.880 -26.638 1.00 88.81 169 PHE A O 1
ATOM 1302 N N . PHE A 1 170 ? 6.977 8.689 -24.429 1.00 91.69 170 PHE A N 1
ATOM 1303 C CA . PHE A 1 170 ? 5.556 9.050 -24.420 1.00 91.69 170 PHE A CA 1
ATOM 1304 C C . PHE A 1 170 ? 5.302 10.560 -24.295 1.00 91.69 170 PHE A C 1
ATOM 1306 O O . PHE A 1 170 ? 4.173 10.983 -24.054 1.00 91.69 170 PHE A O 1
ATOM 1313 N N . LYS A 1 171 ? 6.325 11.405 -24.480 1.00 91.12 171 LYS A N 1
ATOM 1314 C CA . LYS A 1 171 ? 6.229 12.869 -24.323 1.00 91.12 171 LYS A CA 1
ATOM 1315 C C . LYS A 1 171 ? 5.200 13.545 -25.243 1.00 91.12 171 LYS A C 1
ATOM 1317 O O . LYS A 1 171 ? 4.715 14.626 -24.916 1.00 91.12 171 LYS A O 1
ATOM 1322 N N . SER A 1 172 ? 4.884 12.940 -26.387 1.00 91.00 172 SER A N 1
ATOM 1323 C CA . SER A 1 172 ? 3.853 13.396 -27.332 1.00 91.00 172 SER A CA 1
ATOM 1324 C C . SER A 1 172 ? 2.511 12.666 -27.188 1.00 91.00 172 SER A C 1
ATOM 1326 O O . SER A 1 172 ? 1.599 12.933 -27.970 1.00 91.00 172 SER A O 1
ATOM 1328 N N . ALA A 1 173 ? 2.375 11.746 -26.227 1.00 93.81 173 ALA A N 1
ATOM 1329 C CA . ALA A 1 173 ? 1.154 10.977 -26.034 1.00 93.81 173 ALA A CA 1
ATOM 1330 C C . ALA A 1 173 ? 0.122 11.737 -25.194 1.00 93.81 173 ALA A C 1
ATOM 1332 O O . ALA A 1 173 ? 0.424 12.312 -24.148 1.00 93.81 173 ALA A O 1
ATOM 1333 N N . SER A 1 174 ? -1.126 11.677 -25.647 1.00 95.62 174 SER A N 1
ATOM 1334 C CA . SER A 1 174 ? -2.300 11.941 -24.819 1.00 95.62 174 SER A CA 1
ATOM 1335 C C . SER A 1 174 ? -2.600 10.717 -23.949 1.00 95.62 174 SER A C 1
ATOM 1337 O O . SER A 1 174 ? -2.331 9.585 -24.356 1.00 95.62 174 SER A O 1
ATOM 1339 N N . PHE A 1 175 ? -3.142 10.928 -22.748 1.00 97.00 175 PHE A N 1
ATOM 1340 C CA . PHE A 1 175 ? -3.427 9.853 -21.797 1.00 97.00 175 PHE A CA 1
ATOM 1341 C C . PHE A 1 175 ? -4.882 9.886 -21.331 1.00 97.00 175 PHE A C 1
ATOM 1343 O O . PHE A 1 175 ? -5.429 10.946 -21.037 1.00 97.00 175 PHE A O 1
ATOM 1350 N N . LEU A 1 176 ? -5.488 8.704 -21.210 1.00 97.81 176 LEU A N 1
ATOM 1351 C CA . LEU A 1 176 ? -6.808 8.505 -20.620 1.00 97.81 176 LEU A CA 1
ATOM 1352 C C . LEU A 1 176 ? -6.714 7.486 -19.481 1.00 97.81 176 LEU A C 1
ATOM 1354 O O . LEU A 1 176 ? -6.331 6.332 -19.688 1.00 97.81 176 LEU A O 1
ATOM 1358 N N . TYR A 1 177 ? -7.110 7.906 -18.285 1.00 98.25 177 TYR A N 1
ATOM 1359 C CA . TYR A 1 177 ? -7.084 7.123 -17.056 1.00 98.25 177 TYR A CA 1
ATOM 1360 C C . TYR A 1 177 ? -8.504 6.696 -16.681 1.00 98.25 177 TYR A C 1
ATOM 1362 O O . TYR A 1 177 ? -9.388 7.532 -16.492 1.00 98.25 177 TYR A O 1
ATOM 1370 N N . ARG A 1 178 ? -8.732 5.385 -16.557 1.00 98.00 178 ARG A N 1
ATOM 1371 C CA . ARG A 1 178 ? -9.981 4.803 -16.047 1.00 98.00 178 ARG A CA 1
ATOM 1372 C C . ARG A 1 178 ? -9.713 4.140 -14.701 1.00 98.00 178 ARG A C 1
ATOM 1374 O O . ARG A 1 178 ? -9.124 3.061 -14.651 1.00 98.00 178 ARG A O 1
ATOM 1381 N N . TRP A 1 179 ? -10.134 4.802 -13.634 1.00 98.00 179 TRP A N 1
ATOM 1382 C CA . TRP A 1 179 ? -10.027 4.339 -12.257 1.00 98.00 179 TRP A CA 1
ATOM 1383 C C . TRP A 1 179 ? -11.266 3.535 -11.852 1.00 98.00 179 TRP A C 1
ATOM 1385 O O . TRP A 1 179 ? -12.396 3.909 -12.166 1.00 98.00 179 TRP A O 1
ATOM 1395 N N . ASP A 1 180 ? -11.028 2.455 -11.119 1.00 97.44 180 ASP A N 1
ATOM 1396 C CA . ASP A 1 180 ? -12.005 1.649 -10.389 1.00 97.44 180 ASP A CA 1
ATOM 1397 C C . ASP A 1 180 ? -11.533 1.616 -8.934 1.00 97.44 180 ASP A C 1
ATOM 1399 O O . ASP A 1 180 ? -10.451 1.099 -8.647 1.00 97.44 180 ASP A O 1
ATOM 1403 N N . PHE A 1 181 ? -12.301 2.208 -8.019 1.00 96.44 181 PHE A N 1
ATOM 1404 C CA . PHE A 1 181 ? -11.907 2.326 -6.610 1.00 96.44 181 PHE A CA 1
ATOM 1405 C C . PHE A 1 181 ? -12.195 1.055 -5.788 1.00 96.44 181 PHE A C 1
ATOM 1407 O O . PHE A 1 181 ? -11.845 0.979 -4.612 1.00 96.44 181 PHE A O 1
ATOM 1414 N N . GLY A 1 182 ? -12.805 0.027 -6.387 1.00 94.25 182 GLY A N 1
ATOM 1415 C CA . GLY A 1 182 ? -13.121 -1.238 -5.720 1.00 94.25 182 GLY A CA 1
ATOM 1416 C C . GLY A 1 182 ? -14.315 -1.182 -4.758 1.00 94.25 182 GLY A C 1
ATOM 1417 O O . GLY A 1 182 ? -14.710 -2.224 -4.244 1.00 94.25 182 GLY A O 1
ATOM 1418 N N . ASP A 1 183 ? -14.915 -0.007 -4.546 1.00 92.69 183 ASP A N 1
ATOM 1419 C CA . ASP A 1 183 ? -16.187 0.192 -3.830 1.00 92.69 183 ASP A CA 1
ATOM 1420 C C . ASP A 1 183 ? -17.411 0.243 -4.774 1.00 92.69 183 ASP A C 1
ATOM 1422 O O . ASP A 1 183 ? -18.538 0.450 -4.329 1.00 92.69 183 ASP A O 1
ATOM 1426 N N . GLY A 1 184 ? -17.187 0.032 -6.077 1.00 91.56 184 GLY A N 1
ATOM 1427 C CA . GLY A 1 184 ? -18.178 0.166 -7.150 1.00 91.56 184 GLY A CA 1
ATOM 1428 C C . GLY A 1 184 ? -18.091 1.492 -7.915 1.00 91.56 184 GLY A C 1
ATOM 1429 O O . GLY A 1 184 ? -18.665 1.605 -8.998 1.00 91.56 184 GLY A O 1
ATOM 1430 N N . THR A 1 185 ? -17.345 2.475 -7.405 1.00 95.00 185 THR A N 1
ATOM 1431 C CA . THR A 1 185 ? -17.187 3.785 -8.046 1.00 95.00 185 THR A CA 1
ATOM 1432 C C . THR A 1 185 ? -16.139 3.738 -9.155 1.00 95.00 185 THR A C 1
ATOM 1434 O O . THR A 1 185 ? -15.007 3.288 -8.956 1.00 95.00 185 THR A O 1
ATOM 1437 N N . LEU A 1 186 ? -16.514 4.256 -10.327 1.00 96.81 186 LEU A N 1
ATOM 1438 C CA . LEU A 1 186 ? -15.657 4.388 -11.503 1.00 96.81 186 LEU A CA 1
ATOM 1439 C C . LEU A 1 186 ? -15.434 5.869 -11.831 1.00 96.81 186 LEU A C 1
ATOM 1441 O O . LEU A 1 186 ? -16.365 6.669 -11.743 1.00 96.81 186 LEU A O 1
ATOM 1445 N N . LEU A 1 187 ? -14.225 6.227 -12.263 1.00 97.44 187 LEU A N 1
ATOM 1446 C CA . LEU A 1 187 ? -13.878 7.585 -12.695 1.00 97.44 187 LEU A CA 1
ATOM 1447 C C . LEU A 1 187 ? -13.020 7.542 -13.962 1.00 97.44 187 LEU A C 1
ATOM 1449 O O . LEU A 1 187 ? -12.040 6.804 -14.034 1.00 97.44 187 LEU A O 1
ATOM 1453 N N . VAL A 1 188 ? -13.364 8.363 -14.954 1.00 97.62 188 VAL A N 1
ATOM 1454 C CA . VAL A 1 188 ? -12.584 8.538 -16.186 1.00 97.62 188 VAL A CA 1
ATOM 1455 C C . VAL A 1 188 ? -12.060 9.969 -16.239 1.00 97.62 188 VAL A C 1
ATOM 1457 O O . VAL A 1 188 ? -12.820 10.907 -16.016 1.00 97.62 188 VAL A O 1
ATOM 1460 N N . THR A 1 189 ? -10.765 10.137 -16.502 1.00 97.31 189 THR A N 1
ATOM 1461 C CA . THR A 1 189 ? -10.087 11.442 -16.505 1.00 97.31 189 THR A CA 1
ATOM 1462 C C . THR A 1 189 ? -8.850 11.425 -17.409 1.00 97.31 189 THR A C 1
ATOM 1464 O O . THR A 1 189 ? -8.283 10.374 -17.695 1.00 97.31 189 THR A O 1
ATOM 1467 N N . ASP A 1 190 ? -8.441 12.600 -17.866 1.00 96.19 190 ASP A N 1
ATOM 1468 C CA . ASP A 1 190 ? -7.172 12.918 -18.528 1.00 96.19 190 ASP A CA 1
ATOM 1469 C C . ASP A 1 190 ? -6.004 13.110 -17.536 1.00 96.19 190 ASP A C 1
ATOM 1471 O O . ASP A 1 190 ? -4.837 13.070 -17.921 1.00 96.19 190 ASP A O 1
ATOM 1475 N N . ASN A 1 191 ? -6.296 13.292 -16.244 1.00 96.25 191 ASN A N 1
ATOM 1476 C CA . ASN A 1 191 ? -5.306 13.563 -15.208 1.00 96.25 191 ASN A CA 1
ATOM 1477 C C . ASN A 1 191 ? -4.810 12.273 -14.528 1.00 96.25 191 ASN A C 1
ATOM 1479 O O . ASN A 1 191 ? -5.588 11.452 -14.040 1.00 96.25 191 ASN A O 1
ATOM 1483 N N . SER A 1 192 ? -3.488 12.132 -14.399 1.00 96.00 192 SER A N 1
ATOM 1484 C CA . SER A 1 192 ? -2.842 10.986 -13.734 1.00 96.00 192 SER A CA 1
ATOM 1485 C C . SER A 1 192 ? -2.998 10.970 -12.206 1.00 96.00 192 SER A C 1
ATOM 1487 O O . SER A 1 192 ? -2.576 10.012 -11.555 1.00 96.00 192 SER A O 1
ATOM 1489 N N . VAL A 1 193 ? -3.587 12.018 -11.620 1.00 97.00 193 VAL A N 1
ATOM 1490 C CA . VAL A 1 193 ? -3.769 12.211 -10.176 1.00 97.00 193 VAL A CA 1
ATOM 1491 C C . VAL A 1 193 ? -5.249 12.411 -9.873 1.00 97.00 193 VAL A C 1
ATOM 1493 O O . VAL A 1 193 ? -5.891 13.277 -10.462 1.00 97.00 193 VAL A O 1
ATOM 1496 N N . VAL A 1 194 ? -5.772 11.657 -8.908 1.00 97.00 194 VAL A N 1
ATOM 1497 C CA . VAL A 1 194 ? -7.151 11.771 -8.421 1.00 97.00 194 VAL A CA 1
ATOM 1498 C C . VAL A 1 194 ? -7.188 11.878 -6.898 1.00 97.00 194 VAL A C 1
ATOM 1500 O O . VAL A 1 194 ? -6.357 11.313 -6.182 1.00 97.00 194 VAL A O 1
ATOM 1503 N N . TYR A 1 195 ? -8.173 12.619 -6.400 1.00 95.81 195 TYR A N 1
ATOM 1504 C CA . TYR A 1 195 ? -8.419 12.813 -4.975 1.00 95.81 195 TYR A CA 1
ATOM 1505 C C . TYR A 1 195 ? -9.707 12.082 -4.603 1.00 95.81 195 TYR A C 1
ATOM 1507 O O . TYR A 1 195 ? -10.761 12.384 -5.160 1.00 95.81 195 TYR A O 1
ATOM 1515 N N . TYR A 1 196 ? -9.627 11.111 -3.693 1.00 94.31 196 TYR A N 1
ATOM 1516 C CA . TYR A 1 196 ? -10.756 10.237 -3.362 1.00 94.31 196 TYR A CA 1
ATOM 1517 C C . TYR A 1 196 ? -10.907 10.047 -1.851 1.00 94.31 196 TYR A C 1
ATOM 1519 O O . TYR A 1 196 ? -9.914 10.019 -1.125 1.00 94.31 196 TYR A O 1
ATOM 1527 N N . ASN A 1 197 ? -12.144 9.927 -1.366 1.00 93.31 197 ASN A N 1
ATOM 1528 C CA . ASN A 1 197 ? -12.454 9.801 0.058 1.00 93.31 197 ASN A CA 1
ATOM 1529 C C . ASN A 1 197 ? -13.416 8.629 0.297 1.00 93.31 197 ASN A C 1
ATOM 1531 O O . ASN A 1 197 ? -14.610 8.721 0.018 1.00 93.31 197 ASN A O 1
ATOM 1535 N N . TYR A 1 198 ? -12.888 7.536 0.842 1.00 93.12 198 TYR A N 1
ATOM 1536 C CA . TYR A 1 198 ? -13.677 6.357 1.179 1.00 93.12 198 TYR A CA 1
ATOM 1537 C C . TYR A 1 198 ? -14.434 6.552 2.496 1.00 93.12 198 TYR A C 1
ATOM 1539 O O . TYR A 1 198 ? -13.841 6.863 3.532 1.00 93.12 198 TYR A O 1
ATOM 1547 N N . SER A 1 199 ? -15.743 6.294 2.483 1.00 88.00 199 SER A N 1
ATOM 1548 C CA . SER A 1 199 ? -16.605 6.454 3.667 1.00 88.00 199 SER A CA 1
ATOM 1549 C C . SER A 1 199 ? -16.621 5.241 4.612 1.00 88.00 199 SER A C 1
ATOM 1551 O O . SER A 1 199 ? -17.027 5.379 5.768 1.00 88.00 199 SER A O 1
ATOM 1553 N N . ILE A 1 200 ? -16.182 4.067 4.143 1.00 86.94 200 ILE A N 1
ATOM 1554 C CA . ILE A 1 200 ? -16.276 2.774 4.841 1.00 86.94 200 ILE A CA 1
ATOM 1555 C C . ILE A 1 200 ? -14.897 2.151 5.106 1.00 86.94 200 ILE A C 1
ATOM 1557 O O . ILE A 1 200 ? -13.985 2.262 4.289 1.00 86.94 200 ILE A O 1
ATOM 1561 N N . ILE A 1 201 ? -14.752 1.495 6.262 1.00 87.56 201 ILE A N 1
ATOM 1562 C CA . ILE A 1 201 ? -13.548 0.730 6.629 1.00 87.56 201 ILE A CA 1
ATOM 1563 C C . ILE A 1 201 ? -13.446 -0.558 5.797 1.00 87.56 201 ILE A C 1
ATOM 1565 O O . ILE A 1 201 ? -14.464 -1.091 5.356 1.00 87.56 201 ILE A O 1
ATOM 1569 N N . GLY A 1 202 ? -12.236 -1.096 5.624 1.00 88.00 202 GLY A N 1
ATOM 1570 C CA . GLY A 1 202 ? -12.033 -2.377 4.936 1.00 88.00 202 GLY A CA 1
ATOM 1571 C C . GLY A 1 202 ? -10.759 -2.440 4.097 1.00 88.00 202 GLY A C 1
ATOM 1572 O O . GLY A 1 202 ? -9.844 -1.632 4.259 1.00 88.00 202 GLY A O 1
ATOM 1573 N N . THR A 1 203 ? -10.701 -3.411 3.188 1.00 92.06 203 THR A N 1
ATOM 1574 C CA . THR A 1 203 ? -9.619 -3.548 2.205 1.00 92.06 203 THR A CA 1
ATOM 1575 C C . THR A 1 203 ? -10.182 -3.392 0.801 1.00 92.06 203 THR A C 1
ATOM 1577 O O . THR A 1 203 ? -11.100 -4.114 0.424 1.00 92.06 203 THR A O 1
ATOM 1580 N N . PHE A 1 204 ? -9.615 -2.458 0.039 1.00 94.56 204 PHE A N 1
ATOM 1581 C CA . PHE A 1 204 ? -10.083 -2.070 -1.291 1.00 94.56 204 PHE A CA 1
ATOM 1582 C C . PHE A 1 204 ? -8.955 -2.235 -2.303 1.00 94.56 204 PHE A C 1
ATOM 1584 O O . PHE A 1 204 ? -7.818 -1.840 -2.037 1.00 94.56 204 PHE A O 1
ATOM 1591 N N . THR A 1 205 ? -9.258 -2.807 -3.466 1.00 96.44 205 THR A N 1
ATOM 1592 C CA . THR A 1 205 ? -8.297 -2.939 -4.567 1.00 96.44 205 THR A CA 1
ATOM 1593 C C . THR A 1 205 ? -8.627 -1.916 -5.641 1.00 96.44 205 THR A C 1
ATOM 1595 O O . THR A 1 205 ? -9.506 -2.147 -6.474 1.00 96.44 205 THR A O 1
ATOM 1598 N N . VAL A 1 206 ? -7.892 -0.802 -5.627 1.00 97.00 206 VAL A N 1
ATOM 1599 C CA . VAL A 1 206 ? -7.936 0.194 -6.700 1.00 97.00 206 VAL A CA 1
ATOM 1600 C C . VAL A 1 206 ? -7.343 -0.433 -7.949 1.00 97.00 206 VAL A C 1
ATOM 1602 O O . VAL A 1 206 ? -6.224 -0.952 -7.908 1.00 97.00 206 VAL A O 1
ATOM 1605 N N . LYS A 1 207 ? -8.068 -0.357 -9.061 1.00 97.75 207 LYS A N 1
ATOM 1606 C CA . LYS A 1 207 ? -7.586 -0.731 -10.391 1.00 97.75 207 LYS A CA 1
ATOM 1607 C C . LYS A 1 207 ? -7.537 0.511 -11.271 1.00 97.75 207 LYS A C 1
ATOM 1609 O O . LYS A 1 207 ? -8.334 1.436 -11.119 1.00 97.75 207 LYS A O 1
ATOM 1614 N N . LEU A 1 208 ? -6.602 0.519 -12.206 1.00 98.25 208 LEU A N 1
ATOM 1615 C CA . LEU A 1 208 ? -6.427 1.577 -13.186 1.00 98.25 208 LEU A CA 1
ATOM 1616 C C . LEU A 1 208 ? -6.200 0.945 -14.554 1.00 98.25 208 LEU A C 1
ATOM 1618 O O . LEU A 1 208 ? -5.310 0.112 -14.707 1.00 98.25 208 LEU A O 1
ATOM 1622 N N . LYS A 1 209 ? -6.961 1.393 -15.552 1.00 97.88 209 LYS A N 1
ATOM 1623 C CA . LYS A 1 209 ? -6.646 1.169 -16.965 1.00 97.88 209 LYS A CA 1
ATOM 1624 C C . LYS A 1 209 ? -6.172 2.484 -17.566 1.00 97.88 209 LYS A C 1
ATOM 1626 O O . LYS A 1 209 ? -6.926 3.456 -17.580 1.00 97.88 209 LYS A O 1
ATOM 1631 N N . VAL A 1 210 ? -4.936 2.515 -18.047 1.00 98.06 210 VAL A N 1
ATOM 1632 C CA . VAL A 1 210 ? -4.358 3.650 -18.778 1.00 98.06 210 VAL A CA 1
ATOM 1633 C C . VAL A 1 210 ? -4.393 3.337 -20.267 1.00 98.06 210 VAL A C 1
ATOM 1635 O O . VAL A 1 210 ? -4.037 2.228 -20.668 1.00 98.06 210 VAL A O 1
ATOM 1638 N N . VAL A 1 211 ? -4.780 4.312 -21.083 1.00 97.31 211 VAL A N 1
ATOM 1639 C CA . VAL A 1 211 ? -4.549 4.324 -22.534 1.00 97.31 211 VAL A CA 1
ATOM 1640 C C . VAL A 1 211 ? -3.637 5.506 -22.839 1.00 97.31 211 VAL A C 1
ATOM 1642 O O . VAL A 1 211 ? -3.915 6.610 -22.379 1.00 97.31 211 VAL A O 1
ATOM 1645 N N . ALA A 1 212 ? -2.559 5.274 -23.583 1.00 96.00 212 ALA A N 1
ATOM 1646 C CA . ALA A 1 212 ? -1.687 6.303 -24.138 1.00 96.00 212 ALA A CA 1
ATOM 1647 C C . ALA A 1 212 ? -1.827 6.292 -25.664 1.00 96.00 212 ALA A C 1
ATOM 1649 O O . ALA A 1 212 ? -1.716 5.223 -26.271 1.00 96.00 212 ALA A O 1
ATOM 1650 N N . GLU A 1 213 ? -2.063 7.454 -26.267 1.00 94.75 213 GLU A N 1
ATOM 1651 C CA . GLU A 1 213 ? -2.343 7.616 -27.697 1.00 94.75 213 GLU A CA 1
ATOM 1652 C C . GLU A 1 213 ? -1.510 8.753 -28.300 1.00 94.75 213 GLU A C 1
ATOM 1654 O O . GLU A 1 213 ? -1.544 9.883 -27.801 1.00 94.75 213 GLU A O 1
ATOM 1659 N N . TRP A 1 214 ? -0.775 8.462 -29.377 1.00 92.75 214 TRP A N 1
ATOM 1660 C CA . TRP A 1 214 ? 0.040 9.433 -30.116 1.00 92.75 214 TRP A CA 1
ATOM 1661 C C . TRP A 1 214 ? 0.016 9.167 -31.624 1.00 92.75 214 TRP A C 1
ATOM 1663 O O . TRP A 1 214 ? -0.356 8.089 -32.088 1.00 92.75 214 TRP A O 1
ATOM 1673 N N . GLU A 1 215 ? 0.450 10.157 -32.401 1.00 89.31 215 GLU A N 1
ATOM 1674 C CA . GLU A 1 215 ? 0.708 9.989 -33.829 1.00 89.31 215 GLU A CA 1
ATOM 1675 C C . GLU A 1 215 ? 2.127 9.452 -34.075 1.00 89.31 215 GLU A C 1
ATOM 1677 O O . GLU A 1 215 ? 3.113 10.087 -33.696 1.00 89.31 215 GLU A O 1
ATOM 1682 N N . GLU A 1 216 ? 2.246 8.334 -34.785 1.00 81.81 216 GLU A N 1
ATOM 1683 C CA . GLU A 1 216 ? 3.513 7.804 -35.292 1.00 81.81 216 GLU A CA 1
ATOM 1684 C C . GLU A 1 216 ? 3.596 8.001 -36.814 1.00 81.81 216 GLU A C 1
ATOM 1686 O O . GLU A 1 216 ? 2.632 7.771 -37.552 1.00 81.81 216 GLU A O 1
ATOM 1691 N N . ALA A 1 217 ? 4.748 8.445 -37.316 1.00 73.94 217 ALA A N 1
ATOM 1692 C CA . ALA A 1 217 ? 4.973 8.551 -38.753 1.00 73.94 217 ALA A CA 1
ATOM 1693 C C . ALA A 1 217 ? 5.224 7.152 -39.336 1.00 73.94 217 ALA A C 1
ATOM 1695 O O . ALA A 1 217 ? 6.211 6.506 -38.989 1.00 73.94 217 ALA A O 1
ATOM 1696 N N . LYS A 1 218 ? 4.354 6.685 -40.242 1.00 68.94 218 LYS A N 1
ATOM 1697 C CA . LYS A 1 218 ? 4.598 5.429 -40.968 1.00 68.94 218 LYS A CA 1
ATOM 1698 C C . LYS A 1 218 ? 5.868 5.550 -41.824 1.00 68.94 218 LYS A C 1
ATOM 1700 O O . LYS A 1 218 ? 6.118 6.636 -42.356 1.00 68.94 218 LYS A O 1
ATOM 1705 N N . PRO A 1 219 ? 6.619 4.451 -42.038 1.00 65.31 219 PRO A N 1
ATOM 1706 C CA . PRO A 1 219 ? 7.851 4.468 -42.836 1.00 65.31 219 PRO A CA 1
ATOM 1707 C C . PRO A 1 219 ? 7.648 5.005 -44.263 1.00 65.31 219 PRO A C 1
ATOM 1709 O O . PRO A 1 219 ? 8.555 5.617 -44.819 1.00 65.31 219 PRO A O 1
ATOM 1712 N N . ASP A 1 220 ? 6.444 4.857 -44.823 1.00 68.12 220 ASP A N 1
ATOM 1713 C CA . ASP A 1 220 ? 6.098 5.286 -46.185 1.00 68.12 220 ASP A CA 1
ATOM 1714 C C . ASP A 1 220 ? 5.810 6.798 -46.317 1.00 68.12 220 ASP A C 1
ATOM 1716 O O . ASP A 1 220 ? 5.372 7.254 -47.375 1.00 68.12 220 ASP A O 1
ATOM 1720 N N . GLY A 1 221 ? 5.962 7.582 -45.238 1.00 65.19 221 GLY A N 1
ATOM 1721 C CA . GLY A 1 221 ? 5.874 9.055 -45.215 1.00 65.19 221 GLY A CA 1
ATOM 1722 C C . GLY A 1 221 ? 4.509 9.683 -45.555 1.00 65.19 221 GLY A C 1
ATOM 1723 O O . GLY A 1 221 ? 4.328 10.888 -45.400 1.00 65.19 221 GLY A O 1
ATOM 1724 N N . THR A 1 222 ? 3.540 8.887 -46.004 1.00 70.56 222 THR A N 1
ATOM 1725 C CA . THR A 1 222 ? 2.296 9.332 -46.665 1.00 70.56 222 THR A CA 1
ATOM 1726 C C . THR A 1 222 ? 1.067 9.359 -45.757 1.00 70.56 222 THR A C 1
ATOM 1728 O O . THR A 1 222 ? 0.040 9.920 -46.129 1.00 70.56 222 THR A O 1
ATOM 1731 N N . SER A 1 223 ? 1.145 8.792 -44.551 1.00 65.31 223 SER A N 1
ATOM 1732 C CA . SER A 1 223 ? 0.151 9.018 -43.495 1.00 65.31 223 SER A CA 1
ATOM 1733 C C . SER A 1 223 ? 0.762 8.812 -42.111 1.00 65.31 223 SER A C 1
ATOM 1735 O O . SER A 1 223 ? 1.538 7.879 -41.898 1.00 65.31 223 SER A O 1
ATOM 1737 N N . LYS A 1 224 ? 0.373 9.652 -41.149 1.00 76.75 224 LYS A N 1
ATOM 1738 C CA . LYS A 1 224 ? 0.561 9.347 -39.728 1.00 76.75 224 LYS A CA 1
ATOM 1739 C C . LYS A 1 224 ? -0.419 8.240 -39.328 1.00 76.75 224 LYS A C 1
ATOM 1741 O O . LYS A 1 224 ? -1.566 8.237 -39.774 1.00 76.75 224 LYS A O 1
ATOM 1746 N N . GLY A 1 225 ? 0.033 7.282 -38.528 1.00 80.44 225 GLY A N 1
ATOM 1747 C CA . GLY A 1 225 ? -0.832 6.322 -37.847 1.00 80.44 225 GLY A CA 1
ATOM 1748 C C . GLY A 1 225 ? -1.101 6.793 -36.424 1.00 80.44 225 GLY A C 1
ATOM 1749 O O . GLY A 1 225 ? -0.178 7.236 -35.750 1.00 80.44 225 GLY A O 1
ATOM 1750 N N . ILE A 1 226 ? -2.341 6.677 -35.955 1.00 85.94 226 ILE A N 1
ATOM 1751 C CA . ILE A 1 226 ? -2.618 6.754 -34.519 1.00 85.94 226 ILE A CA 1
ATOM 1752 C C . ILE A 1 226 ? -2.160 5.430 -33.904 1.00 85.94 226 ILE A C 1
ATOM 1754 O O . ILE A 1 226 ? -2.598 4.361 -34.337 1.00 85.94 226 ILE A O 1
ATOM 1758 N N . VAL A 1 227 ? -1.272 5.502 -32.916 1.00 90.06 227 VAL A N 1
ATOM 1759 C CA . VAL A 1 227 ? -0.774 4.351 -32.161 1.00 90.06 227 VAL A CA 1
ATOM 1760 C C . VAL A 1 227 ? -1.279 4.459 -30.730 1.00 90.06 227 VAL A C 1
ATOM 1762 O O . VAL A 1 227 ? -1.165 5.504 -30.093 1.00 90.06 227 VAL A O 1
ATOM 1765 N N . GLN A 1 228 ? -1.833 3.358 -30.227 1.00 93.25 228 GLN A N 1
ATOM 1766 C CA . GLN A 1 228 ? -2.297 3.230 -28.851 1.00 93.25 228 GLN A CA 1
ATOM 1767 C C . GLN A 1 228 ? -1.503 2.143 -28.120 1.00 93.25 228 GLN A C 1
ATOM 1769 O O . GLN A 1 228 ? -1.270 1.055 -28.655 1.00 93.25 228 GLN A O 1
ATOM 1774 N N . LYS A 1 229 ? -1.149 2.403 -26.859 1.00 94.19 229 LYS A N 1
ATOM 1775 C CA . LYS A 1 229 ? -0.714 1.382 -25.893 1.00 94.19 229 LYS A CA 1
ATOM 1776 C C . LYS A 1 229 ? -1.548 1.491 -24.625 1.00 94.19 229 LYS A C 1
ATOM 1778 O O . LYS A 1 229 ? -1.956 2.578 -24.230 1.00 94.19 229 LYS A O 1
ATOM 1783 N N . THR A 1 230 ? -1.782 0.361 -23.967 1.00 96.69 230 THR A N 1
ATOM 1784 C CA . THR A 1 230 ? -2.572 0.297 -22.731 1.00 96.69 230 THR A CA 1
ATOM 1785 C C . THR A 1 230 ? -1.738 -0.218 -21.566 1.00 96.69 230 THR A C 1
ATOM 1787 O O . THR A 1 230 ? -0.741 -0.906 -21.774 1.00 96.69 230 THR A O 1
ATOM 1790 N N . GLY A 1 231 ? -2.153 0.062 -20.334 1.00 96.69 231 GLY A N 1
ATOM 1791 C CA . GLY A 1 231 ? -1.594 -0.551 -19.128 1.00 96.69 231 GLY A CA 1
ATOM 1792 C C . GLY A 1 231 ? -2.687 -0.805 -18.098 1.00 96.69 231 GLY A C 1
ATOM 1793 O O . GLY A 1 231 ? -3.483 0.090 -17.819 1.00 96.69 231 GLY A O 1
ATOM 1794 N N . ASP A 1 232 ? -2.722 -2.019 -17.554 1.00 96.75 232 ASP A N 1
ATOM 1795 C CA . ASP A 1 232 ? -3.616 -2.415 -16.465 1.00 96.75 232 ASP A CA 1
ATOM 1796 C C . ASP A 1 232 ? -2.800 -2.493 -15.169 1.00 96.75 232 ASP A C 1
ATOM 1798 O O . ASP A 1 232 ? -1.862 -3.284 -15.068 1.00 96.75 232 ASP A O 1
ATOM 1802 N N . PHE A 1 233 ? -3.164 -1.689 -14.172 1.00 97.62 233 PHE A N 1
ATOM 1803 C CA . PHE A 1 233 ? -2.463 -1.583 -12.891 1.00 97.62 233 PHE A CA 1
ATOM 1804 C C . PHE A 1 233 ? -3.435 -1.774 -11.726 1.00 97.62 233 PHE A C 1
ATOM 1806 O O . PHE A 1 233 ? -4.629 -1.494 -11.845 1.00 97.62 233 PHE A O 1
ATOM 1813 N N . PHE A 1 234 ? -2.929 -2.211 -10.575 1.00 96.81 234 PHE A N 1
ATOM 1814 C CA . PHE A 1 234 ? -3.721 -2.320 -9.352 1.00 96.81 234 PHE A CA 1
ATOM 1815 C C . PHE A 1 234 ? -2.881 -2.047 -8.102 1.00 96.81 234 PHE A C 1
ATOM 1817 O O . PHE A 1 234 ? -1.661 -2.202 -8.105 1.00 96.81 234 PHE A O 1
ATOM 1824 N N . THR A 1 235 ? -3.543 -1.650 -7.018 1.00 96.00 235 THR A N 1
ATOM 1825 C CA . THR A 1 235 ? -2.954 -1.551 -5.678 1.00 96.00 235 THR A CA 1
ATOM 1826 C C . THR A 1 235 ? -4.018 -1.839 -4.620 1.00 96.00 235 THR A C 1
ATOM 1828 O O . THR A 1 235 ? -5.205 -1.616 -4.854 1.00 96.00 235 THR A O 1
ATOM 1831 N N . SER A 1 236 ? -3.614 -2.370 -3.465 1.00 94.75 236 SER A N 1
ATOM 1832 C CA . SER A 1 236 ? -4.533 -2.707 -2.369 1.00 94.75 236 SER A CA 1
ATOM 1833 C C . SER A 1 236 ? -4.324 -1.777 -1.180 1.00 94.75 236 SER A C 1
ATOM 1835 O O . SER A 1 236 ? -3.199 -1.610 -0.713 1.00 94.75 236 SER A O 1
ATOM 1837 N N . LEU A 1 237 ? -5.416 -1.191 -0.694 1.00 92.19 237 LEU A N 1
ATOM 1838 C CA . LEU A 1 237 ? -5.461 -0.199 0.378 1.00 92.19 237 LEU A CA 1
ATOM 1839 C C . LEU A 1 237 ? -6.190 -0.786 1.590 1.00 92.19 237 LEU A C 1
ATOM 1841 O O . LEU A 1 237 ? -7.243 -1.403 1.430 1.00 92.19 237 LEU A O 1
ATOM 1845 N N . LYS A 1 238 ? -5.672 -0.569 2.803 1.00 90.25 238 LYS A N 1
ATOM 1846 C CA . LYS A 1 238 ? -6.328 -0.963 4.060 1.00 90.25 238 LYS A CA 1
ATOM 1847 C C . LYS A 1 238 ? -6.797 0.270 4.833 1.00 90.25 238 LYS A C 1
ATOM 1849 O O . LYS A 1 238 ? -5.995 0.965 5.456 1.00 90.25 238 LYS A O 1
ATOM 1854 N N . LEU A 1 239 ? -8.103 0.507 4.818 1.00 89.75 239 LEU A N 1
ATOM 1855 C CA . LEU A 1 239 ? -8.751 1.632 5.482 1.00 89.75 239 LEU A CA 1
ATOM 1856 C C . LEU A 1 239 ? -9.108 1.299 6.926 1.00 89.75 239 LEU A C 1
ATOM 1858 O O . LEU A 1 239 ? -9.771 0.299 7.211 1.00 89.75 239 LEU A O 1
ATOM 1862 N N . GLN A 1 240 ? -8.651 2.162 7.826 1.00 86.69 240 GLN A N 1
ATOM 1863 C CA . GLN A 1 240 ? -8.847 2.081 9.271 1.00 86.69 240 GLN A CA 1
ATOM 1864 C C . GLN A 1 240 ? -9.415 3.410 9.789 1.00 86.69 240 GLN A C 1
ATOM 1866 O O . GLN A 1 240 ? -9.390 4.426 9.090 1.00 86.69 240 GLN A O 1
ATOM 1871 N N . GLU A 1 241 ? -9.968 3.420 10.996 1.00 87.56 241 GLU A N 1
ATOM 1872 C CA . GLU A 1 241 ? -10.528 4.616 11.631 1.00 87.56 241 GLU A CA 1
ATOM 1873 C C . GLU A 1 241 ? -9.919 4.805 13.026 1.00 87.56 241 GLU A C 1
ATOM 1875 O O . GLU A 1 241 ? -9.614 3.840 13.735 1.00 87.56 241 GLU A O 1
ATOM 1880 N N . THR A 1 242 ? -9.703 6.062 13.413 1.00 84.00 242 THR A N 1
ATOM 1881 C CA . THR A 1 242 ? -9.192 6.424 14.739 1.00 84.00 242 THR A CA 1
ATOM 1882 C C . THR A 1 242 ? -10.135 5.953 15.844 1.00 84.00 242 THR A C 1
ATOM 1884 O O . THR A 1 242 ? -11.353 5.918 15.666 1.00 84.00 242 THR A O 1
ATOM 1887 N N . LEU A 1 243 ? -9.581 5.628 17.013 1.00 86.62 243 LEU A N 1
ATOM 1888 C CA . LEU A 1 243 ? -10.363 5.487 18.237 1.00 86.62 243 LEU A CA 1
ATOM 1889 C C . LEU A 1 243 ? -10.839 6.874 18.676 1.00 86.62 243 LEU A C 1
ATOM 1891 O O . LEU A 1 243 ? -10.077 7.661 19.235 1.00 86.62 243 LEU A O 1
ATOM 1895 N N . ARG A 1 244 ? -12.118 7.164 18.429 1.00 85.88 244 ARG A N 1
ATOM 1896 C CA . ARG A 1 244 ? -12.792 8.396 18.864 1.00 85.88 244 ARG A CA 1
ATOM 1897 C C . ARG A 1 244 ? -13.068 8.402 20.373 1.00 85.88 244 ARG A C 1
ATOM 1899 O O . ARG A 1 244 ? -13.242 9.467 20.952 1.00 85.88 244 ARG A O 1
ATOM 1906 N N . GLY A 1 245 ? -13.130 7.224 20.997 1.00 88.06 245 GLY A N 1
ATOM 1907 C CA . GLY A 1 245 ? -13.381 7.039 22.427 1.00 88.06 245 GLY A CA 1
ATOM 1908 C C . GLY A 1 245 ? -13.857 5.625 22.767 1.00 88.06 245 GLY A C 1
ATOM 1909 O O . GLY A 1 245 ? -13.940 4.757 21.894 1.00 88.06 245 GLY A O 1
ATOM 1910 N N . ILE A 1 246 ? -14.194 5.414 24.040 1.00 93.06 246 ILE A N 1
ATOM 1911 C CA . ILE A 1 246 ? -14.764 4.168 24.571 1.00 93.06 246 ILE A CA 1
ATOM 1912 C C . ILE A 1 246 ? -16.099 4.508 25.238 1.00 93.06 246 ILE A C 1
ATOM 1914 O O . ILE A 1 246 ? -16.134 5.338 26.147 1.00 93.06 246 ILE A O 1
ATOM 1918 N N . GLN A 1 247 ? -17.190 3.864 24.828 1.00 93.19 247 GLN A N 1
ATOM 1919 C CA . GLN A 1 247 ? -18.432 3.861 25.600 1.00 93.19 247 GLN A CA 1
ATOM 1920 C C . GLN A 1 247 ? -18.388 2.691 26.585 1.00 93.19 247 GLN A C 1
ATOM 1922 O O . GLN A 1 247 ? -18.018 1.575 26.220 1.00 93.19 247 GLN A O 1
ATOM 1927 N N . VAL A 1 248 ? -18.745 2.945 27.844 1.00 94.50 248 VAL A N 1
ATOM 1928 C CA . VAL A 1 248 ? -18.700 1.938 28.911 1.00 94.50 248 VAL A CA 1
ATOM 1929 C C . VAL A 1 248 ? -20.095 1.767 29.491 1.00 94.50 248 VAL A C 1
ATOM 1931 O O . VAL A 1 248 ? -20.670 2.712 30.025 1.00 94.50 248 VAL A O 1
ATOM 1934 N N . LEU A 1 249 ? -20.638 0.557 29.362 1.00 94.38 249 LEU A N 1
ATOM 1935 C CA . LEU A 1 249 ? -21.993 0.204 29.776 1.00 94.38 249 LEU A CA 1
ATOM 1936 C C . LEU A 1 249 ? -21.923 -0.893 30.842 1.00 94.38 249 LEU A C 1
ATOM 1938 O O . LEU A 1 249 ? -21.606 -2.050 30.560 1.00 94.38 249 LEU A O 1
ATOM 1942 N N . GLY A 1 250 ? -22.217 -0.531 32.085 1.00 92.00 250 GLY A N 1
ATOM 1943 C CA . GLY A 1 250 ? -22.237 -1.447 33.222 1.00 92.00 250 GLY A CA 1
ATOM 1944 C C . GLY A 1 250 ? -22.860 -0.790 34.454 1.00 92.00 250 GLY A C 1
ATOM 1945 O O . GLY A 1 250 ? -23.015 0.434 34.481 1.00 92.00 250 GLY A O 1
ATOM 1946 N N . PRO A 1 251 ? -23.225 -1.572 35.483 1.00 92.25 251 PRO A N 1
ATOM 1947 C CA . PRO A 1 251 ? -23.775 -1.023 36.717 1.00 92.25 251 PRO A CA 1
ATOM 1948 C C . PRO A 1 251 ? -22.753 -0.114 37.416 1.00 92.25 251 PRO A C 1
ATOM 1950 O O . PRO A 1 251 ? -21.549 -0.360 37.372 1.00 92.25 251 PRO A O 1
ATOM 1953 N N . THR A 1 252 ? -23.232 0.927 38.090 1.00 93.38 252 THR A N 1
ATOM 1954 C CA . THR A 1 252 ? -22.427 1.790 38.978 1.00 93.38 252 THR A CA 1
ATOM 1955 C C . THR A 1 252 ? -22.519 1.367 40.447 1.00 93.38 252 THR A C 1
ATOM 1957 O O . THR A 1 252 ? -21.780 1.880 41.283 1.00 93.38 252 THR A O 1
ATOM 1960 N N . LEU A 1 253 ? -23.409 0.420 40.762 1.00 92.56 253 LEU A N 1
ATOM 1961 C CA . LEU A 1 253 ? -23.721 -0.056 42.107 1.00 92.56 253 LEU A CA 1
ATOM 1962 C C . LEU A 1 253 ? -23.773 -1.589 42.105 1.00 92.56 253 LEU A C 1
ATOM 1964 O O . LEU A 1 253 ? -24.452 -2.173 41.258 1.00 92.56 253 LEU A O 1
ATOM 1968 N N . ILE A 1 254 ? -23.085 -2.247 43.037 1.00 92.56 254 ILE A N 1
ATOM 1969 C CA . ILE A 1 254 ? -23.113 -3.714 43.180 1.00 92.56 254 ILE A CA 1
ATOM 1970 C C . ILE A 1 254 ? -22.859 -4.130 44.639 1.00 92.56 254 ILE A C 1
ATOM 1972 O O . ILE A 1 254 ? -22.414 -3.312 45.443 1.00 92.56 254 ILE A O 1
ATOM 1976 N N . GLN A 1 255 ? -23.151 -5.381 45.011 1.00 91.50 255 GLN A N 1
ATOM 1977 C CA . GLN A 1 255 ? -22.769 -5.939 46.316 1.00 91.50 255 GLN A CA 1
ATOM 1978 C C . GLN A 1 255 ? -21.511 -6.815 46.218 1.00 91.50 255 GLN A C 1
ATOM 1980 O O . GLN A 1 255 ? -21.204 -7.369 45.160 1.00 91.50 255 GLN A O 1
ATOM 1985 N N . THR A 1 256 ? -20.797 -6.988 47.334 1.00 90.75 256 THR A N 1
ATOM 1986 C CA . THR A 1 256 ? -19.671 -7.934 47.413 1.00 90.75 256 THR A CA 1
ATOM 1987 C C . THR A 1 256 ? -20.088 -9.359 47.027 1.00 90.75 256 THR A C 1
ATOM 1989 O O . THR A 1 256 ? -21.227 -9.776 47.239 1.00 90.75 256 THR A O 1
ATOM 1992 N N . PHE A 1 257 ? -19.151 -10.101 46.433 1.00 89.31 257 PHE A N 1
ATOM 1993 C CA . PHE A 1 257 ? -19.304 -11.456 45.881 1.00 89.31 257 PHE A CA 1
ATOM 1994 C C . PHE A 1 257 ? -20.267 -11.605 44.686 1.00 89.31 257 PHE A C 1
ATOM 1996 O O . PHE A 1 257 ? -20.403 -12.708 44.157 1.00 89.31 257 PHE A O 1
ATOM 2003 N N . GLN A 1 258 ? -20.876 -10.525 44.186 1.00 88.81 258 GLN A N 1
ATOM 2004 C CA . GLN A 1 258 ? -21.639 -10.553 42.934 1.00 88.81 258 GLN A CA 1
ATOM 2005 C C . GLN A 1 258 ? -20.726 -10.362 41.710 1.00 88.81 258 GLN A C 1
ATOM 2007 O O . GLN A 1 258 ? -19.776 -9.573 41.725 1.00 88.81 258 GLN A O 1
ATOM 2012 N N . LYS A 1 259 ? -21.034 -11.072 40.616 1.00 91.38 259 LYS A N 1
ATOM 2013 C CA . LYS A 1 259 ? -20.312 -10.952 39.344 1.00 91.38 259 LYS A CA 1
ATOM 2014 C C . LYS A 1 259 ? -20.792 -9.726 38.565 1.00 91.38 259 LYS A C 1
ATOM 2016 O O . LYS A 1 259 ? -21.879 -9.731 37.995 1.00 91.38 259 LYS A O 1
ATOM 2021 N N . MET A 1 260 ? -19.942 -8.709 38.479 1.00 91.88 260 MET A N 1
ATOM 2022 C CA . MET A 1 260 ? -20.140 -7.563 37.598 1.00 91.88 260 MET A CA 1
ATOM 2023 C C . MET A 1 260 ? -19.773 -7.913 36.153 1.00 91.88 260 MET A C 1
ATOM 2025 O O . MET A 1 260 ? -18.794 -8.621 35.910 1.00 91.88 260 MET A O 1
ATOM 2029 N N . THR A 1 261 ? -20.520 -7.356 35.199 1.00 94.38 261 THR A N 1
ATOM 2030 C CA . THR A 1 261 ? -20.152 -7.318 33.777 1.00 94.38 261 THR A CA 1
ATOM 2031 C C . THR A 1 261 ? -20.175 -5.869 33.301 1.00 94.38 261 THR A C 1
ATOM 2033 O O . THR A 1 261 ? -21.087 -5.119 33.647 1.00 94.38 261 THR A O 1
ATOM 2036 N N . VAL A 1 262 ? -19.158 -5.484 32.537 1.00 94.38 262 VAL A N 1
ATOM 2037 C CA . VAL A 1 262 ? -18.970 -4.165 31.932 1.00 94.38 262 VAL A CA 1
ATOM 2038 C C . VAL A 1 262 ? -18.741 -4.374 30.442 1.00 94.38 262 VAL A C 1
ATOM 2040 O O . VAL A 1 262 ? -17.775 -5.026 30.047 1.00 94.38 262 VAL A O 1
ATOM 2043 N N . THR A 1 263 ? -19.624 -3.823 29.622 1.00 94.88 263 THR A N 1
ATOM 2044 C CA . THR A 1 263 ? -19.497 -3.831 28.162 1.00 94.88 263 THR A CA 1
ATOM 2045 C C . THR A 1 263 ? -18.682 -2.612 27.748 1.00 94.88 263 THR A C 1
ATOM 2047 O O . THR A 1 263 ? -19.026 -1.484 28.107 1.00 94.88 263 THR A O 1
ATOM 2050 N N . LEU A 1 264 ? -17.592 -2.835 27.020 1.00 94.44 264 LEU A N 1
ATOM 2051 C CA . LEU A 1 264 ? -16.763 -1.801 26.408 1.00 94.44 264 LEU A CA 1
ATOM 2052 C C . LEU A 1 264 ? -17.079 -1.767 24.913 1.00 94.44 264 LEU A C 1
ATOM 2054 O O . LEU A 1 264 ? -16.801 -2.746 24.227 1.00 94.44 264 LEU A O 1
ATOM 2058 N N . ASN A 1 265 ? -17.633 -0.661 24.422 1.00 94.06 265 ASN A N 1
ATOM 2059 C CA . ASN A 1 265 ? -17.858 -0.419 22.997 1.00 94.06 265 ASN A CA 1
ATOM 2060 C C . ASN A 1 265 ? -16.835 0.616 22.501 1.00 94.06 265 ASN A C 1
ATOM 2062 O O . ASN A 1 265 ? -16.709 1.710 23.063 1.00 94.06 265 ASN A O 1
ATOM 2066 N N . PHE A 1 266 ? -16.060 0.257 21.483 1.00 91.88 266 PHE A N 1
ATOM 2067 C CA . PHE A 1 266 ? -14.929 1.033 20.987 1.00 91.88 266 PHE A CA 1
ATOM 2068 C C . PHE A 1 266 ? -15.294 1.781 19.704 1.00 91.88 266 PHE A C 1
ATOM 2070 O O . PHE A 1 266 ? -15.565 1.182 18.664 1.00 91.88 266 PHE A O 1
ATOM 2077 N N . LEU A 1 267 ? -15.230 3.113 19.748 1.00 88.69 267 LEU A N 1
ATOM 2078 C CA . LEU A 1 267 ? -15.619 3.979 18.634 1.00 88.69 267 LEU A CA 1
ATOM 2079 C C . LEU A 1 267 ? -14.471 4.142 17.618 1.00 88.69 267 LEU A C 1
ATOM 2081 O O . LEU A 1 267 ? -13.950 5.243 17.441 1.00 88.69 267 LEU A O 1
ATOM 2085 N N . GLY A 1 268 ? -14.045 3.049 16.980 1.00 84.88 268 GLY A N 1
ATOM 2086 C CA . GLY A 1 268 ? -12.977 3.021 15.969 1.00 84.88 268 GLY A CA 1
ATOM 2087 C C . GLY A 1 268 ? -12.746 1.622 15.382 1.00 84.88 268 GLY A C 1
ATOM 2088 O O . GLY A 1 268 ? -13.491 0.691 15.680 1.00 84.88 268 GLY A O 1
ATOM 2089 N N . SER A 1 269 ? -11.722 1.447 14.536 1.00 81.06 269 SER A N 1
ATOM 2090 C CA . SER A 1 269 ? -11.484 0.154 13.867 1.00 81.06 269 SER A CA 1
ATOM 2091 C C . SER A 1 269 ? -10.534 -0.781 14.642 1.00 81.06 269 SER A C 1
ATOM 2093 O O . SER A 1 269 ? -9.441 -0.328 15.006 1.00 81.06 269 SER A O 1
ATOM 2095 N N . PRO A 1 270 ? -10.870 -2.080 14.805 1.00 82.19 270 PRO A N 1
ATOM 2096 C CA . PRO A 1 270 ? -9.950 -3.108 15.305 1.00 82.19 270 PRO A CA 1
ATOM 2097 C C . PRO A 1 270 ? -8.837 -3.460 14.287 1.00 82.19 270 PRO A C 1
ATOM 2099 O O . PRO A 1 270 ? -8.956 -3.121 13.105 1.00 82.19 270 PRO A O 1
ATOM 2102 N N . PRO A 1 271 ? -7.758 -4.165 14.695 1.00 84.81 271 PRO A N 1
ATOM 2103 C CA . PRO A 1 271 ? -7.500 -4.710 16.031 1.00 84.81 271 PRO A CA 1
ATOM 2104 C C . PRO A 1 271 ? -7.131 -3.631 17.055 1.00 84.81 271 PRO A C 1
ATOM 2106 O O . PRO A 1 271 ? -6.459 -2.649 16.737 1.00 84.81 271 PRO A O 1
ATOM 2109 N N . LEU A 1 272 ? -7.571 -3.846 18.292 1.00 89.56 272 LEU A N 1
ATOM 2110 C CA . LEU A 1 272 ? -7.351 -2.962 19.431 1.00 89.56 272 LEU A CA 1
ATOM 2111 C C . LEU A 1 272 ? -6.481 -3.660 20.476 1.00 89.56 272 LEU A C 1
ATOM 2113 O O . LEU A 1 272 ? -6.633 -4.858 20.714 1.00 89.56 272 LEU A O 1
ATOM 2117 N N . THR A 1 273 ? -5.630 -2.898 21.145 1.00 91.38 273 THR A N 1
ATOM 2118 C CA . THR A 1 273 ? -4.937 -3.299 22.367 1.00 91.38 273 THR A CA 1
ATOM 2119 C C . THR A 1 273 ? -5.674 -2.670 23.545 1.00 91.38 273 THR A C 1
ATOM 2121 O O . THR A 1 273 ? -5.740 -1.448 23.669 1.00 91.38 273 THR A O 1
ATOM 2124 N N . VAL A 1 274 ? -6.268 -3.498 24.401 1.00 93.25 274 VAL A N 1
ATOM 2125 C CA . VAL A 1 274 ? -7.095 -3.069 25.537 1.00 93.25 274 VAL A CA 1
ATOM 2126 C C . VAL A 1 274 ? -6.408 -3.463 26.840 1.00 93.25 274 VAL A C 1
ATOM 2128 O O . VAL A 1 274 ? -5.938 -4.588 26.995 1.00 93.25 274 VAL A O 1
ATOM 2131 N N . CYS A 1 275 ? -6.333 -2.527 27.780 1.00 93.19 275 CYS A N 1
ATOM 2132 C CA . CYS A 1 275 ? -5.578 -2.655 29.023 1.00 93.19 275 CYS A CA 1
ATOM 2133 C C . CYS A 1 275 ? -6.360 -1.943 30.133 1.00 93.19 275 CYS A C 1
ATOM 2135 O O . CYS A 1 275 ? -6.765 -0.795 29.959 1.00 93.19 275 CYS A O 1
ATOM 2137 N N . TRP A 1 276 ? -6.631 -2.605 31.257 1.00 93.75 276 TRP A N 1
ATOM 2138 C CA . TRP A 1 276 ? -7.493 -2.056 32.311 1.00 93.75 276 TRP A CA 1
ATOM 2139 C C . TRP A 1 276 ? -6.914 -2.296 33.705 1.00 93.75 276 TRP A C 1
ATOM 2141 O O . TRP A 1 276 ? -6.137 -3.225 33.927 1.00 93.75 276 TRP A O 1
ATOM 2151 N N . ARG A 1 277 ? -7.314 -1.446 34.651 1.00 92.62 277 ARG A N 1
ATOM 2152 C CA . ARG A 1 277 ? -6.903 -1.485 36.056 1.00 92.62 277 ARG A CA 1
ATOM 2153 C C . ARG A 1 277 ? -8.061 -1.084 36.956 1.00 92.62 277 ARG A C 1
ATOM 2155 O O . ARG A 1 277 ? -8.847 -0.213 36.602 1.00 92.62 277 ARG A O 1
ATOM 2162 N N . LEU A 1 278 ? -8.102 -1.681 38.141 1.00 92.56 278 LEU A N 1
ATOM 2163 C CA . LEU A 1 278 ? -9.009 -1.320 39.222 1.00 92.56 278 LEU A CA 1
ATOM 2164 C C . LEU A 1 278 ? -8.206 -0.683 40.369 1.00 92.56 278 LEU A C 1
ATOM 2166 O O . LEU A 1 278 ? -7.251 -1.285 40.857 1.00 92.56 278 LEU A O 1
ATOM 2170 N N . LYS A 1 279 ? -8.578 0.531 40.781 1.00 92.19 279 LYS A N 1
ATOM 2171 C CA . LYS A 1 279 ? -8.064 1.255 41.964 1.00 92.19 279 LYS A CA 1
ATOM 2172 C C . LYS A 1 279 ? -9.226 2.015 42.620 1.00 92.19 279 LYS A C 1
ATOM 2174 O O . LYS A 1 279 ? -10.306 2.064 42.045 1.00 92.19 279 LYS A O 1
ATOM 2179 N N . SER A 1 280 ? -9.032 2.613 43.793 1.00 89.50 280 SER A N 1
ATOM 2180 C CA . SER A 1 280 ? -9.984 3.587 44.362 1.00 89.50 280 SER A CA 1
ATOM 2181 C C . SER A 1 280 ? -10.069 4.866 43.513 1.00 89.50 280 SER A C 1
ATOM 2183 O O . SER A 1 280 ? -11.147 5.405 43.273 1.00 89.50 280 SER A O 1
ATOM 2185 N N . GLU A 1 281 ? -8.925 5.331 43.011 1.00 90.62 281 GLU A N 1
ATOM 2186 C CA . GLU A 1 281 ? -8.788 6.571 42.245 1.00 90.62 281 GLU A CA 1
ATOM 2187 C C . GLU A 1 281 ? -8.802 6.342 40.726 1.00 90.62 281 GLU A C 1
ATOM 2189 O O . GLU A 1 281 ? -8.169 5.420 40.205 1.00 90.62 281 GLU A O 1
ATOM 2194 N N . CYS A 1 282 ? -9.477 7.236 39.997 1.00 90.38 282 CYS A N 1
ATOM 2195 C CA . CYS A 1 282 ? -9.513 7.251 38.532 1.00 90.38 282 CYS A CA 1
ATOM 2196 C C . CYS A 1 282 ? -8.251 7.909 37.946 1.00 90.38 282 CYS A C 1
ATOM 2198 O O . CYS A 1 282 ? -8.306 9.033 37.448 1.00 90.38 282 CYS A O 1
ATOM 2200 N N . LEU A 1 283 ? -7.110 7.224 38.029 1.00 89.44 283 LEU A N 1
ATOM 2201 C CA . LEU A 1 283 ? -5.839 7.697 37.465 1.00 89.44 283 LEU A CA 1
ATOM 2202 C C . LEU A 1 283 ? -5.609 7.146 36.046 1.00 89.44 283 LEU A C 1
ATOM 2204 O O . LEU A 1 283 ? -5.947 5.976 35.801 1.00 89.44 283 LEU A O 1
ATOM 2208 N N . PRO A 1 284 ? -5.013 7.934 35.124 1.00 85.69 284 PRO A N 1
ATOM 2209 C CA . PRO A 1 284 ? -4.673 7.475 33.779 1.00 85.69 284 PRO A CA 1
ATOM 2210 C C . PRO A 1 284 ? -3.765 6.247 33.817 1.00 85.69 284 PRO A C 1
ATOM 2212 O O . PRO A 1 284 ? -3.114 5.963 34.819 1.00 85.69 284 PRO A O 1
ATOM 2215 N N . LEU A 1 285 ? -3.778 5.484 32.726 1.00 86.31 285 LEU A N 1
ATOM 2216 C CA . LEU A 1 285 ? -3.007 4.251 32.604 1.00 86.31 285 LEU A CA 1
ATOM 2217 C C . LEU A 1 285 ? -1.746 4.479 31.781 1.00 86.31 285 LEU A C 1
ATOM 2219 O O . LEU A 1 285 ? -1.834 4.660 30.558 1.00 86.31 285 LEU A O 1
ATOM 2223 N N . GLU A 1 286 ? -0.603 4.391 32.453 1.00 82.12 286 GLU A N 1
ATOM 2224 C CA . GLU A 1 286 ? 0.733 4.408 31.856 1.00 82.12 286 GLU A CA 1
ATOM 2225 C C . GLU A 1 286 ? 1.185 2.994 31.442 1.00 82.12 286 GLU A C 1
ATOM 2227 O O . GLU A 1 286 ? 0.449 2.004 31.561 1.00 82.12 286 GLU A O 1
ATOM 2232 N N . GLU A 1 287 ? 2.362 2.886 30.836 1.00 75.56 287 GLU A N 1
ATOM 2233 C CA . GLU A 1 287 ? 2.862 1.621 30.294 1.00 75.56 287 GLU A CA 1
ATOM 2234 C C . GLU A 1 287 ? 3.401 0.715 31.413 1.00 75.56 287 GLU A C 1
ATOM 2236 O O . GLU A 1 287 ? 3.945 1.177 32.409 1.00 75.56 287 GLU A O 1
ATOM 2241 N N . GLY A 1 288 ? 3.143 -0.592 31.306 1.00 77.81 288 GLY A N 1
ATOM 2242 C CA . GLY A 1 288 ? 3.396 -1.565 32.378 1.00 77.81 288 GLY A CA 1
ATOM 2243 C C . GLY A 1 288 ? 2.344 -1.623 33.502 1.00 77.81 288 GLY A C 1
ATOM 2244 O O . GLY A 1 288 ? 2.284 -2.628 34.204 1.00 77.81 288 GLY A O 1
ATOM 2245 N N . GLU A 1 289 ? 1.461 -0.626 33.658 1.00 86.06 289 GLU A N 1
ATOM 2246 C CA . GLU A 1 289 ? 0.481 -0.584 34.768 1.00 86.06 289 GLU A CA 1
ATOM 2247 C C . GLU A 1 289 ? -0.682 -1.600 34.673 1.00 86.06 289 GLU A C 1
ATOM 2249 O O . GLU A 1 289 ? -1.466 -1.744 35.616 1.00 86.06 289 GLU A O 1
ATOM 2254 N N . CYS A 1 290 ? -0.825 -2.279 33.535 1.00 89.25 290 CYS A N 1
ATOM 2255 C CA . CYS A 1 290 ? -1.803 -3.336 33.277 1.00 89.25 290 CYS A CA 1
ATOM 2256 C C . CYS A 1 290 ? -1.280 -4.279 32.180 1.00 89.25 290 CYS A C 1
ATOM 2258 O O . CYS A 1 290 ? -0.384 -3.917 31.414 1.00 89.25 290 CYS A O 1
ATOM 2260 N N . HIS A 1 291 ? -1.847 -5.486 32.080 1.00 89.69 291 HIS A N 1
ATOM 2261 C CA . HIS A 1 291 ? -1.524 -6.410 30.991 1.00 89.69 291 HIS A CA 1
ATOM 2262 C C . HIS A 1 291 ? -2.336 -6.056 29.727 1.00 89.69 291 HIS A C 1
ATOM 2264 O O . HIS A 1 291 ? -3.569 -6.013 29.808 1.00 89.69 291 HIS A O 1
ATOM 2270 N N . PRO A 1 292 ? -1.691 -5.798 28.574 1.00 91.94 292 PRO A N 1
ATOM 2271 C CA . PRO A 1 292 ? -2.386 -5.520 27.321 1.00 91.94 292 PRO A CA 1
ATOM 2272 C C . PRO A 1 292 ? -2.977 -6.799 26.713 1.00 91.94 292 PRO A C 1
ATOM 2274 O O . PRO A 1 292 ? -2.324 -7.839 26.672 1.00 91.94 292 PRO A O 1
ATOM 2277 N N . MET A 1 293 ? -4.200 -6.713 26.193 1.00 91.94 293 MET A N 1
ATOM 2278 C CA . MET A 1 293 ? -4.913 -7.814 25.537 1.00 91.94 293 MET A CA 1
ATOM 2279 C C . MET A 1 293 ? -5.367 -7.382 24.141 1.00 91.94 293 MET A C 1
ATOM 2281 O O . MET A 1 293 ? -5.848 -6.262 23.968 1.00 91.94 293 MET A O 1
ATOM 2285 N N . SER A 1 294 ? -5.248 -8.258 23.143 1.00 90.19 294 SER A N 1
ATOM 2286 C CA . SER A 1 294 ? -5.730 -7.980 21.788 1.00 90.19 294 SER A CA 1
ATOM 2287 C C . SER A 1 294 ? -7.232 -8.256 21.654 1.00 90.19 294 SER A C 1
ATOM 2289 O O . SER A 1 294 ? -7.733 -9.308 22.051 1.00 90.19 294 SER A O 1
ATOM 2291 N N . VAL A 1 295 ? -7.960 -7.308 21.064 1.00 90.38 295 VAL A N 1
ATOM 2292 C CA . VAL A 1 295 ? -9.405 -7.377 20.823 1.00 90.38 295 VAL A CA 1
ATOM 2293 C C . VAL A 1 295 ? -9.674 -7.134 19.336 1.00 90.38 295 VAL A C 1
ATOM 2295 O O . VAL A 1 295 ? -9.305 -6.102 18.778 1.00 90.38 295 VAL A O 1
ATOM 2298 N N . ALA A 1 296 ? -10.309 -8.109 18.681 1.00 86.12 296 ALA A N 1
ATOM 2299 C CA . ALA A 1 296 ? -10.658 -8.059 17.255 1.00 86.12 296 ALA A CA 1
ATOM 2300 C C . ALA A 1 296 ? -12.087 -7.536 16.983 1.00 86.12 296 ALA A C 1
ATOM 2302 O O . ALA A 1 296 ? -12.460 -7.335 15.831 1.00 86.12 296 ALA A O 1
ATOM 2303 N N . SER A 1 297 ? -12.877 -7.330 18.039 1.00 85.88 297 SER A N 1
ATOM 2304 C CA . SER A 1 297 ? -14.262 -6.844 18.010 1.00 85.88 297 SER A CA 1
ATOM 2305 C C . SER A 1 297 ? -14.331 -5.339 18.307 1.00 85.88 297 SER A C 1
ATOM 2307 O O . SER A 1 297 ? -13.403 -4.778 18.889 1.00 85.88 297 SER A O 1
ATOM 2309 N N . MET A 1 298 ? -15.445 -4.696 17.945 1.00 88.44 298 MET A N 1
ATOM 2310 C CA . MET A 1 298 ? -15.790 -3.348 18.424 1.00 88.44 298 MET A CA 1
ATOM 2311 C C . MET A 1 298 ? -16.389 -3.373 19.840 1.00 88.44 298 MET A C 1
ATOM 2313 O O . MET A 1 298 ? -16.321 -2.367 20.534 1.00 88.44 298 MET A O 1
ATOM 2317 N N . ASP A 1 299 ? -16.906 -4.520 20.293 1.00 91.75 299 ASP A N 1
ATOM 2318 C CA . ASP A 1 299 ? -17.449 -4.725 21.641 1.00 91.75 299 ASP A CA 1
ATOM 2319 C C . ASP A 1 299 ? -16.643 -5.774 22.429 1.00 91.75 299 ASP A C 1
ATOM 2321 O O . ASP A 1 299 ? -16.274 -6.823 21.886 1.00 91.75 299 ASP A O 1
ATOM 2325 N N . TYR A 1 300 ? -16.405 -5.526 23.722 1.00 92.88 300 TYR A N 1
ATOM 2326 C CA . TYR A 1 300 ? -15.728 -6.444 24.647 1.00 92.88 300 TYR A CA 1
ATOM 2327 C C . TYR A 1 300 ? -16.376 -6.460 26.040 1.00 92.88 300 TYR A C 1
ATOM 2329 O O . TYR A 1 300 ? -16.529 -5.420 26.677 1.00 92.88 300 TYR A O 1
ATOM 2337 N N . ASN A 1 301 ? -16.680 -7.654 26.559 1.00 93.81 301 ASN A N 1
ATOM 2338 C CA . ASN A 1 301 ? -17.311 -7.835 27.870 1.00 93.81 301 ASN A CA 1
ATOM 2339 C C . ASN A 1 301 ? -16.273 -8.150 28.956 1.00 93.81 301 ASN A C 1
ATOM 2341 O O . ASN A 1 301 ? -15.820 -9.287 29.095 1.00 93.81 301 ASN A O 1
ATOM 2345 N N . LEU A 1 302 ? -15.934 -7.151 29.768 1.00 92.25 302 LEU A N 1
ATOM 2346 C CA . LEU A 1 302 ? -15.099 -7.307 30.956 1.00 92.25 302 LEU A CA 1
ATOM 2347 C C . LEU A 1 302 ? -15.949 -7.794 32.140 1.00 92.25 302 LEU A C 1
ATOM 2349 O O . LEU A 1 302 ? -16.920 -7.143 32.515 1.00 92.25 302 LEU A O 1
ATOM 2353 N N . THR A 1 303 ? -15.578 -8.906 32.782 1.00 93.75 303 THR A N 1
ATOM 2354 C CA . THR A 1 303 ? -16.260 -9.384 34.002 1.00 93.75 303 THR A CA 1
ATOM 2355 C C . THR A 1 303 ? -15.347 -9.349 35.220 1.00 93.75 303 THR A C 1
ATOM 2357 O O . THR A 1 303 ? -14.214 -9.820 35.143 1.00 93.75 303 THR A O 1
ATOM 2360 N N . HIS A 1 304 ? -15.853 -8.864 36.354 1.00 93.06 304 HIS A N 1
ATOM 2361 C CA . HIS A 1 304 ? -15.115 -8.776 37.617 1.00 93.06 304 HIS A CA 1
ATOM 2362 C C . HIS A 1 304 ? -15.986 -9.226 38.804 1.00 93.06 304 HIS A C 1
ATOM 2364 O O . HIS A 1 304 ? -17.197 -9.400 38.675 1.00 93.06 304 HIS A O 1
ATOM 2370 N N . THR A 1 305 ? -15.393 -9.464 39.973 1.00 93.12 305 THR A N 1
ATOM 2371 C CA . THR A 1 305 ? -16.122 -9.844 41.196 1.00 93.12 305 THR A CA 1
ATOM 2372 C C . THR A 1 305 ? -15.396 -9.268 42.402 1.00 93.12 305 THR A C 1
ATOM 2374 O O . THR A 1 305 ? -14.286 -9.689 42.723 1.00 93.12 305 THR A O 1
ATOM 2377 N N . PHE A 1 306 ? -16.028 -8.295 43.052 1.00 92.25 306 PHE A N 1
ATOM 2378 C CA . PHE A 1 306 ? -15.463 -7.587 44.196 1.00 92.25 306 PHE A CA 1
ATOM 2379 C C . PHE A 1 306 ? -15.594 -8.430 45.467 1.00 92.25 306 PHE A C 1
ATOM 2381 O O . PHE A 1 306 ? -16.640 -9.037 45.707 1.00 92.25 306 PHE A O 1
ATOM 2388 N N . ARG A 1 307 ? -14.537 -8.470 46.281 1.00 90.00 307 ARG A N 1
ATOM 2389 C CA . ARG A 1 307 ? -14.527 -9.173 47.576 1.00 90.00 307 ARG A CA 1
ATOM 2390 C C . ARG A 1 307 ? -14.871 -8.224 48.718 1.00 90.00 307 ARG A C 1
ATOM 2392 O O . ARG A 1 307 ? -15.716 -8.540 49.550 1.00 90.00 307 ARG A O 1
ATOM 2399 N N . ASP A 1 308 ? -14.254 -7.052 48.688 1.00 89.81 308 ASP A N 1
ATOM 2400 C CA . ASP A 1 308 ? -14.317 -6.036 49.728 1.00 89.81 308 ASP A CA 1
ATOM 2401 C C . ASP A 1 308 ? -15.251 -4.883 49.305 1.00 89.81 308 ASP A C 1
ATOM 2403 O O . ASP A 1 308 ? -15.390 -4.612 48.107 1.00 89.81 308 ASP A O 1
ATOM 2407 N N . PRO A 1 309 ? -15.945 -4.228 50.254 1.00 92.62 309 PRO A N 1
ATOM 2408 C CA . PRO A 1 309 ? -16.777 -3.065 49.970 1.00 92.62 309 PRO A CA 1
ATOM 2409 C C . PRO A 1 309 ? -15.934 -1.788 49.852 1.00 92.62 309 PRO A C 1
ATOM 2411 O O . PRO A 1 309 ? -14.899 -1.652 50.504 1.00 92.62 309 PRO A O 1
ATOM 2414 N N . GLY A 1 310 ? -16.408 -0.824 49.065 1.00 93.06 310 GLY A N 1
ATOM 2415 C CA . GLY A 1 310 ? -15.736 0.458 48.855 1.00 93.06 310 GLY A CA 1
ATOM 2416 C C . GLY A 1 310 ? -16.052 1.091 47.501 1.00 93.06 310 GLY A C 1
ATOM 2417 O O . GLY A 1 310 ? -16.753 0.509 46.670 1.00 93.06 310 GLY A O 1
ATOM 2418 N N . ASP A 1 311 ? -15.517 2.290 47.281 1.00 94.00 311 ASP A N 1
ATOM 2419 C CA . ASP A 1 311 ? -15.570 2.972 45.989 1.00 94.00 311 ASP A CA 1
ATOM 2420 C C . ASP A 1 311 ? -14.363 2.570 45.131 1.00 94.00 311 ASP A C 1
ATOM 2422 O O . ASP A 1 311 ? -13.208 2.684 45.551 1.00 94.00 311 ASP A O 1
ATOM 2426 N N . TYR A 1 312 ? -14.636 2.117 43.910 1.00 94.62 312 TYR A N 1
ATOM 2427 C CA . TYR A 1 312 ? -13.637 1.695 42.936 1.00 94.62 312 TYR A CA 1
ATOM 2428 C C . TYR A 1 312 ? -13.817 2.429 41.604 1.00 94.62 312 TYR A C 1
ATOM 2430 O O . TYR A 1 312 ? -14.914 2.833 41.216 1.00 94.62 312 TYR A O 1
ATOM 2438 N N . CYS A 1 313 ? -12.728 2.543 40.854 1.00 94.69 313 CYS A N 1
ATOM 2439 C CA . CYS A 1 313 ? -12.693 3.054 39.498 1.00 94.69 313 CYS A CA 1
ATOM 2440 C C . CYS A 1 313 ? -11.960 2.072 38.581 1.00 94.69 313 CYS A C 1
ATOM 2442 O O . CYS A 1 313 ? -10.808 1.702 38.827 1.00 94.69 313 CYS A O 1
ATOM 2444 N N . PHE A 1 314 ? -12.633 1.662 37.507 1.00 94.06 314 PHE A N 1
ATOM 2445 C CA . PHE A 1 314 ? -11.986 1.044 36.358 1.00 94.06 314 PHE A CA 1
ATOM 2446 C C . PHE A 1 314 ? -11.335 2.147 35.526 1.00 94.06 314 PHE A C 1
ATOM 2448 O O . PHE A 1 314 ? -12.038 2.894 34.845 1.00 94.06 314 PHE A O 1
ATOM 2455 N N . SER A 1 315 ? -10.006 2.225 35.545 1.00 94.19 315 SER A N 1
ATOM 2456 C CA . SER A 1 315 ? -9.251 2.913 34.497 1.00 94.19 315 SER A CA 1
ATOM 2457 C C . SER A 1 315 ? -9.109 1.957 33.319 1.00 94.19 315 SER A C 1
ATOM 2459 O O . SER A 1 315 ? -8.595 0.849 33.480 1.00 94.19 315 SER A O 1
ATOM 2461 N N . ILE A 1 316 ? -9.562 2.368 32.138 1.00 93.88 316 ILE A N 1
ATOM 2462 C CA . ILE A 1 316 ? -9.530 1.566 30.912 1.00 93.88 316 ILE A CA 1
ATOM 2463 C C . ILE A 1 316 ? -8.750 2.351 29.858 1.00 93.88 316 ILE A C 1
ATOM 2465 O O . ILE A 1 316 ? -9.083 3.495 29.561 1.00 93.88 316 ILE A O 1
ATOM 2469 N N . ARG A 1 317 ? -7.720 1.732 29.281 1.00 92.50 317 ARG A N 1
ATOM 2470 C CA . ARG A 1 317 ? -7.009 2.198 28.087 1.00 92.50 317 ARG A CA 1
ATOM 2471 C C . ARG A 1 317 ? -7.388 1.303 26.912 1.00 92.50 317 ARG A C 1
ATOM 2473 O O . ARG A 1 317 ? -7.319 0.078 27.021 1.00 92.50 317 ARG A O 1
ATOM 2480 N N . ALA A 1 318 ? -7.726 1.914 25.785 1.00 92.12 318 ALA A N 1
ATOM 2481 C CA . ALA A 1 318 ? -7.753 1.247 24.492 1.00 92.12 318 ALA A CA 1
ATOM 2482 C C . ALA A 1 318 ? -6.849 2.013 23.530 1.00 92.12 318 ALA A C 1
ATOM 2484 O O . ALA A 1 318 ? -6.908 3.238 23.440 1.00 92.12 318 ALA A O 1
ATOM 2485 N N . GLU A 1 319 ? -6.003 1.294 22.812 1.00 88.44 319 GLU A N 1
ATOM 2486 C CA . GLU A 1 319 ? -5.132 1.860 21.792 1.00 88.44 319 GLU A CA 1
ATOM 2487 C C . GLU A 1 319 ? -5.200 1.014 20.528 1.00 88.44 319 GLU A C 1
ATOM 2489 O O . GLU A 1 319 ? -5.199 -0.213 20.581 1.00 88.44 319 GLU A O 1
ATOM 2494 N N . ASN A 1 320 ? -5.306 1.671 19.379 1.00 84.75 320 ASN A N 1
ATOM 2495 C CA . ASN A 1 320 ? -5.111 1.037 18.086 1.00 84.75 320 ASN A CA 1
ATOM 2496 C C . ASN A 1 320 ? -3.820 1.565 17.456 1.00 84.75 320 ASN A C 1
ATOM 2498 O O . ASN A 1 320 ? -3.144 2.433 18.003 1.00 84.75 320 ASN A O 1
ATOM 2502 N N . VAL A 1 321 ? -3.505 1.053 16.272 1.00 75.12 321 VAL A N 1
ATOM 2503 C CA . VAL A 1 321 ? -2.351 1.439 15.441 1.00 75.12 321 VAL A CA 1
ATOM 2504 C C . VAL A 1 321 ? -2.149 2.957 15.277 1.00 75.12 321 VAL A C 1
ATOM 2506 O O . VAL A 1 321 ? -1.038 3.393 14.989 1.00 75.12 321 VAL A O 1
ATOM 2509 N N . ILE A 1 322 ? -3.217 3.747 15.407 1.00 77.81 322 ILE A N 1
ATOM 2510 C CA . ILE A 1 322 ? -3.274 5.166 15.041 1.00 77.81 322 ILE A CA 1
ATOM 2511 C C . ILE A 1 322 ? -3.371 6.066 16.286 1.00 77.81 322 ILE A C 1
ATOM 2513 O O . ILE A 1 322 ? -2.952 7.220 16.256 1.00 77.81 322 ILE A O 1
ATOM 2517 N N . SER A 1 323 ? -4.000 5.580 17.361 1.00 83.56 323 SER A N 1
ATOM 2518 C CA . SER A 1 323 ? -4.568 6.437 18.408 1.00 83.56 323 SER A CA 1
ATOM 2519 C C . SER A 1 323 ? -4.783 5.700 19.732 1.00 83.56 323 SER A C 1
ATOM 2521 O O . SER A 1 323 ? -5.129 4.520 19.749 1.00 83.56 323 SER A O 1
ATOM 2523 N N . LYS A 1 324 ? -4.606 6.423 20.843 1.00 87.31 324 LYS A N 1
ATOM 2524 C CA . LYS A 1 324 ? -4.663 5.948 22.237 1.00 87.31 324 LYS A CA 1
ATOM 2525 C C . LYS A 1 324 ? -5.757 6.738 22.959 1.00 87.31 324 LYS A C 1
ATOM 2527 O O . LYS A 1 324 ? -5.793 7.961 22.849 1.00 87.31 324 LYS A O 1
ATOM 2532 N N . THR A 1 325 ? -6.661 6.058 23.657 1.00 89.31 325 THR A N 1
ATOM 2533 C CA . THR A 1 325 ? -7.772 6.675 24.395 1.00 89.31 325 THR A CA 1
ATOM 2534 C C . THR A 1 325 ? -7.939 6.027 25.770 1.00 89.31 325 THR A C 1
ATOM 2536 O O . THR A 1 325 ? -7.658 4.839 25.962 1.00 89.31 325 THR A O 1
ATOM 2539 N N . HIS A 1 326 ? -8.387 6.821 26.739 1.00 91.00 326 HIS A N 1
ATOM 2540 C CA . HIS A 1 326 ? -8.600 6.415 28.124 1.00 91.00 326 HIS A CA 1
ATOM 2541 C C . HIS A 1 326 ? -10.026 6.761 28.542 1.00 91.00 326 HIS A C 1
ATOM 2543 O O . HIS A 1 326 ? -10.523 7.834 28.209 1.00 91.00 326 HIS A O 1
ATOM 2549 N N . GLN A 1 327 ? -10.660 5.872 29.300 1.00 93.88 327 GLN A N 1
ATOM 2550 C CA . GLN A 1 327 ? -12.004 6.055 29.839 1.00 93.88 327 GLN A CA 1
ATOM 2551 C C . GLN A 1 327 ? -12.078 5.506 31.267 1.00 93.88 327 GLN A C 1
ATOM 2553 O O . GLN A 1 327 ? -11.362 4.567 31.622 1.00 93.88 327 GLN A O 1
ATOM 2558 N N . TYR A 1 328 ? -12.957 6.088 32.082 1.00 94.25 328 TYR A N 1
ATOM 2559 C CA . TYR A 1 328 ? -13.138 5.719 33.484 1.00 94.25 328 TYR A CA 1
ATOM 2560 C C . TYR A 1 328 ? -14.572 5.267 33.754 1.00 94.25 328 TYR A C 1
ATOM 2562 O O . TYR A 1 328 ? -15.517 5.891 33.271 1.00 94.25 328 TYR A O 1
ATOM 2570 N N . HIS A 1 329 ? -14.741 4.224 34.569 1.00 94.75 329 HIS A N 1
ATOM 2571 C CA . HIS A 1 329 ? -16.050 3.803 35.087 1.00 94.75 329 HIS A CA 1
ATOM 2572 C C . HIS A 1 329 ? -15.992 3.623 36.603 1.00 94.75 329 HIS A C 1
ATOM 2574 O O . HIS A 1 329 ? -15.220 2.803 37.103 1.00 94.75 329 HIS A O 1
ATOM 2580 N N . LYS A 1 330 ? -16.792 4.405 37.334 1.00 94.31 330 LYS A N 1
ATOM 2581 C CA . LYS A 1 330 ? -16.870 4.362 38.801 1.00 94.31 330 LYS A CA 1
ATOM 2582 C C . LYS A 1 330 ? -17.909 3.341 39.258 1.00 94.31 330 LYS A C 1
ATOM 2584 O O . LYS A 1 330 ? -18.999 3.263 38.693 1.00 94.31 330 LYS A O 1
ATOM 2589 N N . VAL A 1 331 ? -17.567 2.588 40.298 1.00 94.88 331 VAL A N 1
ATOM 2590 C CA . VAL A 1 331 ? -18.377 1.505 40.858 1.00 94.88 331 VAL A CA 1
ATOM 2591 C C . VAL A 1 331 ? -18.323 1.577 42.373 1.00 94.88 331 VAL A C 1
ATOM 2593 O O . VAL A 1 331 ? -17.247 1.478 42.959 1.00 94.88 331 VAL A O 1
ATOM 2596 N N . GLN A 1 332 ? -19.481 1.704 43.006 1.00 94.31 332 GLN A N 1
ATOM 2597 C CA . GLN A 1 332 ? -19.610 1.643 44.454 1.00 94.31 332 GLN A CA 1
ATOM 2598 C C . GLN A 1 332 ? -20.083 0.249 44.878 1.00 94.31 332 GLN A C 1
ATOM 2600 O O . GLN A 1 332 ? -21.138 -0.235 44.451 1.00 94.31 332 GLN A O 1
ATOM 2605 N N . VAL A 1 333 ? -19.280 -0.402 45.718 1.00 94.25 333 VAL A N 1
ATOM 2606 C CA . VAL A 1 333 ? -19.477 -1.784 46.161 1.00 94.25 333 VAL A CA 1
ATOM 2607 C C . VAL A 1 333 ? -19.961 -1.792 47.603 1.00 94.25 333 VAL A C 1
ATOM 2609 O O . VAL A 1 333 ? -19.228 -1.435 48.525 1.00 94.25 333 VAL A O 1
ATOM 2612 N N . TRP A 1 334 ? -21.192 -2.244 47.807 1.00 90.88 334 TRP A N 1
ATOM 2613 C CA . TRP A 1 334 ? -21.804 -2.351 49.128 1.00 90.88 334 TRP A CA 1
ATOM 2614 C C . TRP A 1 334 ? -21.536 -3.723 49.762 1.00 90.88 334 TRP A C 1
ATOM 2616 O O . TRP A 1 334 ? -21.499 -4.733 49.052 1.00 90.88 334 TRP A O 1
ATOM 2626 N N . PRO A 1 335 ? -21.383 -3.813 51.095 1.00 87.62 335 PRO A N 1
ATOM 2627 C CA . PRO A 1 335 ? -21.262 -5.103 51.761 1.00 87.62 335 PRO A CA 1
ATOM 2628 C C . PRO A 1 335 ? -22.542 -5.922 51.551 1.00 87.62 335 PRO A C 1
ATOM 2630 O O . PRO A 1 335 ? -23.653 -5.460 51.823 1.00 87.62 335 PRO A O 1
ATOM 2633 N N . SER A 1 336 ? -22.392 -7.154 51.066 1.00 81.50 336 SER A N 1
ATOM 2634 C CA . SER A 1 336 ? -23.501 -8.105 50.988 1.00 81.50 336 SER A CA 1
ATOM 2635 C C . SER A 1 336 ? -24.070 -8.370 52.389 1.00 81.50 336 SER A C 1
ATOM 2637 O O . SER A 1 336 ? -23.337 -8.641 53.340 1.00 81.50 336 SER A O 1
ATOM 2639 N N . ARG A 1 337 ? -25.404 -8.316 52.530 1.00 69.38 337 ARG A N 1
ATOM 2640 C CA . ARG A 1 337 ? -26.088 -8.559 53.822 1.00 69.38 337 ARG A CA 1
ATOM 2641 C C . ARG A 1 337 ? -25.902 -9.988 54.357 1.00 69.38 337 ARG A C 1
ATOM 2643 O O . ARG A 1 337 ? -26.201 -10.251 55.516 1.00 69.38 337 ARG A O 1
ATOM 2650 N N . LEU A 1 338 ? -25.383 -10.893 53.529 1.00 64.00 338 LEU A N 1
ATOM 2651 C CA . LEU A 1 338 ? -24.970 -12.243 53.894 1.00 64.00 338 LEU A CA 1
ATOM 2652 C C . LEU A 1 338 ? -23.487 -12.248 54.301 1.00 64.00 338 LEU A C 1
ATOM 2654 O O . LEU A 1 338 ? -22.629 -12.665 53.529 1.00 64.00 338 LEU A O 1
ATOM 2658 N N . GLN A 1 339 ? -23.177 -11.818 55.527 1.00 60.69 339 GLN A N 1
ATOM 2659 C CA . GLN A 1 339 ? -21.862 -12.084 56.121 1.00 60.69 339 GLN A CA 1
ATOM 2660 C C . GLN A 1 339 ? -21.757 -13.578 56.493 1.00 60.69 339 GLN A C 1
ATOM 2662 O O . GLN A 1 339 ? -22.513 -14.023 57.361 1.00 60.69 339 GLN A O 1
ATOM 2667 N N . PRO A 1 340 ? -20.808 -14.363 55.937 1.00 61.25 340 PRO A N 1
ATOM 2668 C CA . PRO A 1 340 ? -20.698 -15.794 56.251 1.00 61.25 340 PRO A CA 1
ATOM 2669 C C . PRO A 1 340 ? -20.456 -16.074 57.743 1.00 61.25 340 PRO A C 1
ATOM 2671 O O . PRO A 1 340 ? -20.961 -17.054 58.289 1.00 61.25 340 PRO A O 1
ATOM 2674 N N . ALA A 1 341 ? -19.748 -15.170 58.430 1.00 61.19 341 ALA A N 1
ATOM 2675 C CA . ALA A 1 341 ? -19.483 -15.255 59.865 1.00 61.19 341 ALA A CA 1
ATOM 2676 C C . ALA A 1 341 ? -20.763 -15.283 60.725 1.00 61.19 341 ALA A C 1
ATOM 2678 O O . ALA A 1 341 ? -20.800 -15.983 61.735 1.00 61.19 341 ALA A O 1
ATOM 2679 N N . VAL A 1 342 ? -21.829 -14.587 60.309 1.00 63.62 342 VAL A N 1
ATOM 2680 C CA . VAL A 1 342 ? -23.101 -14.517 61.056 1.00 63.62 342 VAL A CA 1
ATOM 2681 C C . VAL A 1 342 ? -23.823 -15.870 61.078 1.00 63.62 342 VAL A C 1
ATOM 2683 O O . VAL A 1 342 ? -24.537 -16.158 62.033 1.00 63.62 342 VAL A O 1
ATOM 2686 N N . PHE A 1 343 ? -23.582 -16.735 60.088 1.00 62.00 343 PHE A N 1
ATOM 2687 C CA . PHE A 1 343 ? -24.062 -18.122 60.085 1.00 62.00 343 PHE A CA 1
ATOM 2688 C C . PHE A 1 343 ? -23.068 -19.100 60.732 1.00 62.00 343 PHE A C 1
ATOM 2690 O O . PHE A 1 343 ? -23.483 -20.107 61.300 1.00 62.00 343 PHE A O 1
ATOM 2697 N N . ALA A 1 344 ? -21.765 -18.801 60.706 1.00 70.81 344 ALA A N 1
ATOM 2698 C CA . ALA A 1 344 ? -20.740 -19.662 61.297 1.00 70.81 344 ALA A CA 1
ATOM 2699 C C . ALA A 1 344 ? -20.915 -19.840 62.818 1.00 70.81 344 ALA A C 1
ATOM 2701 O O . ALA A 1 344 ? -20.848 -20.967 63.304 1.00 70.81 344 ALA A O 1
ATOM 2702 N N . PHE A 1 345 ? -21.195 -18.762 63.562 1.00 76.00 345 PHE A N 1
ATOM 2703 C CA . PHE A 1 345 ? -21.410 -18.834 65.015 1.00 76.00 345 PHE A CA 1
ATOM 2704 C C . PHE A 1 345 ? -22.611 -19.710 65.437 1.00 76.00 345 PHE A C 1
ATOM 2706 O O . PHE A 1 345 ? -22.391 -20.628 66.228 1.00 76.00 345 PHE A O 1
ATOM 2713 N N . PRO A 1 346 ? -23.850 -19.514 64.932 1.00 83.31 346 PRO A N 1
ATOM 2714 C CA . PRO A 1 346 ? -24.982 -20.373 65.292 1.00 83.31 346 PRO A CA 1
ATOM 2715 C C . PRO A 1 346 ? -24.830 -21.817 64.790 1.00 83.31 346 PRO A C 1
ATOM 2717 O O . PRO A 1 346 ? -25.272 -22.741 65.468 1.00 83.31 346 PRO A O 1
ATOM 2720 N N . CYS A 1 347 ? -24.161 -22.055 63.655 1.00 83.50 347 CYS A N 1
ATOM 2721 C CA . CYS A 1 347 ? -23.827 -23.422 63.243 1.00 83.50 347 CYS A CA 1
ATOM 2722 C C . CYS A 1 347 ? -22.826 -24.075 64.211 1.00 83.50 347 CYS A C 1
ATOM 2724 O O . CYS A 1 347 ? -23.015 -25.227 64.594 1.00 83.50 347 CYS A O 1
ATOM 2726 N N . ALA A 1 348 ? -21.796 -23.347 64.654 1.00 85.69 348 ALA A N 1
ATOM 2727 C CA . ALA A 1 348 ? -20.822 -23.857 65.615 1.00 85.69 348 ALA A CA 1
ATOM 2728 C C . ALA A 1 348 ? -21.460 -24.180 66.977 1.00 85.69 348 ALA A C 1
ATOM 2730 O O . ALA A 1 348 ? -21.161 -25.233 67.538 1.00 85.69 348 ALA A O 1
ATOM 2731 N N . THR A 1 349 ? -22.367 -23.338 67.491 1.00 86.88 349 THR A N 1
ATOM 2732 C CA . THR A 1 349 ? -23.068 -23.621 68.758 1.00 86.88 349 THR A CA 1
ATOM 2733 C C . THR A 1 349 ? -24.061 -24.776 68.638 1.00 86.88 349 THR A C 1
ATOM 2735 O O . THR A 1 349 ? -24.143 -25.592 69.552 1.00 86.88 349 THR A O 1
ATOM 2738 N N . LEU A 1 350 ? -24.767 -24.920 67.511 1.00 90.62 350 LEU A N 1
ATOM 2739 C CA . LEU A 1 350 ? -25.608 -26.098 67.267 1.00 90.62 350 LEU A CA 1
ATOM 2740 C C . LEU A 1 350 ? -24.773 -27.385 67.192 1.00 90.62 350 LEU A C 1
ATOM 2742 O O . LEU A 1 350 ? -25.155 -28.392 67.785 1.00 90.62 350 LEU A O 1
ATOM 2746 N N . ILE A 1 351 ? -23.611 -27.356 66.532 1.00 91.75 351 ILE A N 1
ATOM 2747 C CA . ILE A 1 351 ? -22.704 -28.511 66.450 1.00 91.75 351 ILE A CA 1
ATOM 2748 C C . ILE A 1 351 ? -22.144 -28.876 67.833 1.00 91.75 351 ILE A C 1
ATOM 2750 O O . ILE A 1 351 ? -22.160 -30.054 68.190 1.00 91.75 351 ILE A O 1
ATOM 2754 N N . THR A 1 352 ? -21.698 -27.912 68.649 1.00 91.25 352 THR A N 1
ATOM 2755 C CA . THR A 1 352 ? -21.188 -28.221 69.998 1.00 91.25 352 THR A CA 1
ATOM 2756 C C . THR A 1 352 ? -22.283 -28.711 70.943 1.00 91.25 352 THR A C 1
ATOM 2758 O O . THR A 1 352 ? -22.031 -29.647 71.700 1.00 91.25 352 THR A O 1
ATOM 2761 N N . VAL A 1 353 ? -23.507 -28.174 70.864 1.00 93.06 353 VAL A N 1
ATOM 2762 C CA . VAL A 1 353 ? -24.664 -28.685 71.624 1.00 93.06 353 VAL A CA 1
ATOM 2763 C C . VAL A 1 353 ? -25.023 -30.112 71.200 1.00 93.06 353 VAL A C 1
ATOM 2765 O O . VAL A 1 353 ? -25.227 -30.962 72.065 1.00 93.06 353 VAL A O 1
ATOM 2768 N N . MET A 1 354 ? -25.034 -30.417 69.898 1.00 93.25 354 MET A N 1
ATOM 2769 C CA . MET A 1 354 ? -25.289 -31.778 69.406 1.00 93.25 354 MET A CA 1
ATOM 2770 C C . MET A 1 354 ? -24.202 -32.766 69.850 1.00 93.25 354 MET A C 1
ATOM 2772 O O . MET A 1 354 ? -24.528 -33.854 70.323 1.00 93.25 354 MET A O 1
ATOM 2776 N N . LEU A 1 355 ? -22.921 -32.391 69.771 1.00 93.19 355 LEU A N 1
ATOM 2777 C CA . LEU A 1 355 ? -21.812 -33.226 70.251 1.00 93.19 355 LEU A CA 1
ATOM 2778 C C . LEU A 1 355 ? -21.870 -33.440 71.772 1.00 93.19 355 LEU A C 1
ATOM 2780 O O . LEU A 1 355 ? -21.687 -34.566 72.235 1.00 93.19 355 LEU A O 1
ATOM 2784 N N . ALA A 1 356 ? -22.191 -32.402 72.549 1.00 92.31 356 ALA A N 1
ATOM 2785 C CA . ALA A 1 356 ? -22.376 -32.509 73.995 1.00 92.31 356 ALA A CA 1
ATOM 2786 C C . ALA A 1 356 ? -23.576 -33.398 74.365 1.00 92.31 356 ALA A C 1
ATOM 2788 O O . ALA A 1 356 ? -23.483 -34.190 75.303 1.00 92.31 356 ALA A O 1
ATOM 2789 N N . PHE A 1 357 ? -24.679 -33.328 73.611 1.00 91.56 357 PHE A N 1
ATOM 2790 C CA . PHE A 1 357 ? -25.841 -34.198 73.803 1.00 91.56 357 PHE A CA 1
ATOM 2791 C C . PHE A 1 357 ? -25.529 -35.662 73.463 1.00 91.56 357 PHE A C 1
ATOM 2793 O O . PHE A 1 357 ? -25.867 -36.551 74.242 1.00 91.56 357 PHE A O 1
ATOM 2800 N N . ILE A 1 358 ? -24.822 -35.924 72.357 1.00 90.56 358 ILE A N 1
ATOM 2801 C CA . ILE A 1 358 ? -24.345 -37.271 71.999 1.00 90.56 358 ILE A CA 1
ATOM 2802 C C . ILE A 1 358 ? -23.434 -37.821 73.108 1.00 90.56 358 ILE A C 1
ATOM 2804 O O . ILE A 1 358 ? -23.652 -38.933 73.592 1.00 90.56 358 ILE A O 1
ATOM 2808 N N . MET A 1 359 ? -22.466 -37.028 73.578 1.00 88.62 359 MET A N 1
ATOM 2809 C CA . MET A 1 359 ? -21.576 -37.408 74.678 1.00 88.62 359 MET A CA 1
ATOM 2810 C C . MET A 1 359 ? -22.356 -37.701 75.971 1.00 88.62 359 MET A C 1
ATOM 2812 O O . MET A 1 359 ? -22.135 -38.740 76.591 1.00 88.62 359 MET A O 1
ATOM 2816 N N . TYR A 1 360 ? -23.320 -36.852 76.344 1.00 88.56 360 TYR A N 1
ATOM 2817 C CA . TYR A 1 360 ? -24.187 -37.083 77.504 1.00 88.56 360 TYR A CA 1
ATOM 2818 C C . TYR A 1 360 ? -24.980 -38.389 77.376 1.00 88.56 360 TYR A C 1
ATOM 2820 O O . TYR A 1 360 ? -24.997 -39.189 78.309 1.00 88.56 360 TYR A O 1
ATOM 2828 N N . MET A 1 361 ? -25.594 -38.640 76.216 1.00 84.38 361 MET A N 1
ATOM 2829 C CA . MET A 1 361 ? -26.388 -39.848 75.981 1.00 84.38 361 MET A CA 1
ATOM 2830 C C . MET A 1 361 ? -25.531 -41.120 75.985 1.00 84.38 361 MET A C 1
ATOM 2832 O O . MET A 1 361 ? -25.957 -42.118 76.561 1.00 84.38 361 MET A O 1
ATOM 2836 N N . THR A 1 362 ? -24.312 -41.096 75.432 1.00 79.88 362 THR A N 1
ATOM 2837 C CA . THR A 1 362 ? -23.390 -42.250 75.516 1.00 79.88 362 THR A CA 1
ATOM 2838 C C . THR A 1 362 ? -22.942 -42.538 76.954 1.00 79.88 362 THR A C 1
ATOM 2840 O O . THR A 1 362 ? -22.984 -43.694 77.372 1.00 79.88 362 THR A O 1
ATOM 2843 N N . LEU A 1 363 ? -22.628 -41.506 77.749 1.00 78.75 363 LEU A N 1
ATOM 2844 C CA . LEU A 1 363 ? -22.347 -41.635 79.188 1.00 78.75 363 LEU A CA 1
ATOM 2845 C C . LEU A 1 363 ? -23.544 -42.203 79.967 1.00 78.75 363 LEU A C 1
ATOM 2847 O O . LEU A 1 363 ? -23.370 -43.097 80.792 1.00 78.7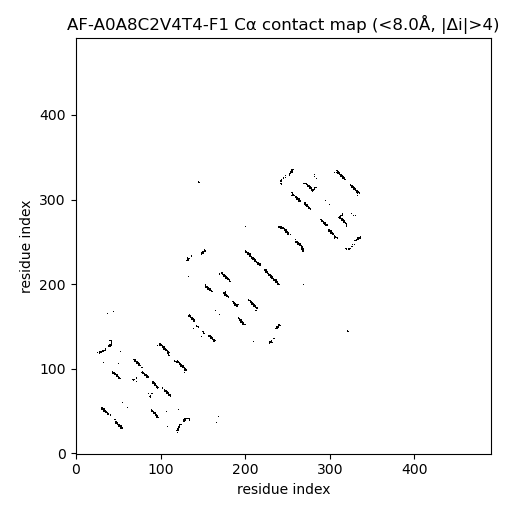5 363 LEU A O 1
ATOM 2851 N N . ARG A 1 364 ? -24.763 -41.729 79.681 1.00 74.56 364 ARG A N 1
ATOM 2852 C CA . ARG A 1 364 ? -26.001 -42.199 80.330 1.00 74.56 364 ARG A CA 1
ATOM 2853 C C . ARG A 1 364 ? -26.349 -43.644 79.966 1.00 74.56 364 ARG A C 1
ATOM 2855 O O . ARG A 1 364 ? -26.872 -44.373 80.800 1.00 74.56 364 ARG A O 1
ATOM 2862 N N . ASN A 1 365 ? -26.061 -44.060 78.734 1.00 64.31 365 ASN A N 1
ATOM 2863 C CA . ASN A 1 365 ? -26.284 -45.435 78.290 1.00 64.31 365 ASN A CA 1
ATOM 2864 C C . ASN A 1 365 ? -25.261 -46.392 78.932 1.00 64.31 365 ASN A C 1
ATOM 2866 O O . ASN A 1 365 ? -25.621 -47.476 79.380 1.00 64.31 365 ASN A O 1
ATOM 2870 N N . ALA A 1 366 ? -24.004 -45.952 79.071 1.00 61.22 366 ALA A N 1
ATOM 2871 C CA . ALA A 1 366 ? -22.958 -46.708 79.760 1.00 61.22 366 ALA A CA 1
ATOM 2872 C C . ALA A 1 366 ? -23.229 -46.902 81.267 1.00 61.22 366 ALA A C 1
ATOM 2874 O O . ALA A 1 366 ? -22.811 -47.913 81.829 1.00 61.22 366 ALA A O 1
ATOM 2875 N N . THR A 1 367 ? -23.940 -45.981 81.933 1.00 56.38 367 THR A N 1
ATOM 2876 C CA . THR A 1 367 ? -24.312 -46.155 83.350 1.00 56.38 367 THR A CA 1
ATOM 2877 C C . THR A 1 367 ? -25.541 -47.036 83.568 1.00 56.38 367 THR A C 1
ATOM 2879 O O . THR A 1 367 ? -25.629 -47.653 84.625 1.00 56.38 367 THR A O 1
ATOM 2882 N N . GLN A 1 368 ? -26.453 -47.177 82.596 1.00 51.19 368 GLN A N 1
ATOM 2883 C CA . GLN A 1 368 ? -27.602 -48.094 82.724 1.00 51.19 368 GLN A CA 1
ATOM 2884 C C . GLN A 1 368 ? -27.256 -49.577 82.516 1.00 51.19 368 GLN A C 1
ATOM 2886 O O . GLN A 1 368 ? -28.089 -50.432 82.796 1.00 51.19 368 GLN A O 1
ATOM 2891 N N . GLN A 1 369 ? -26.037 -49.906 82.076 1.00 46.47 369 GLN A N 1
ATOM 2892 C CA . GLN A 1 369 ? -25.596 -51.297 81.895 1.00 46.47 369 GLN A CA 1
ATOM 2893 C C . GLN A 1 369 ? -24.900 -51.896 83.138 1.00 46.47 369 GLN A C 1
ATOM 2895 O O . GLN A 1 369 ? -24.285 -52.959 83.060 1.00 46.47 369 GLN A O 1
ATOM 2900 N N . LYS A 1 370 ? -25.022 -51.234 84.298 1.00 47.22 370 LYS A N 1
ATOM 2901 C CA . LYS A 1 370 ? -24.686 -51.769 85.626 1.00 47.22 370 LYS A CA 1
ATOM 2902 C C . LYS A 1 370 ? -25.933 -51.808 86.509 1.00 47.22 370 LYS A C 1
ATOM 2904 O O . LYS A 1 370 ? -26.208 -50.834 87.194 1.00 47.22 370 LYS A O 1
ATOM 2909 N N . ASP A 1 371 ? -26.661 -52.920 86.431 1.00 40.19 371 ASP A N 1
ATOM 2910 C CA . ASP A 1 371 ? -27.343 -53.602 87.546 1.00 40.19 371 ASP A CA 1
ATOM 2911 C C . ASP A 1 371 ? -28.264 -54.694 86.977 1.00 40.19 371 ASP A C 1
ATOM 2913 O O . ASP A 1 371 ? -29.285 -54.374 86.374 1.00 40.19 371 ASP A O 1
ATOM 2917 N N . VAL A 1 372 ? -27.907 -55.977 87.160 1.00 41.22 372 VAL A N 1
ATOM 2918 C CA . VAL A 1 372 ? -28.843 -57.117 87.310 1.00 41.22 372 VAL A CA 1
ATOM 2919 C C . VAL A 1 372 ? -28.077 -58.411 87.663 1.00 41.22 372 VAL A C 1
ATOM 2921 O O . VAL A 1 372 ? -27.389 -58.991 86.831 1.00 41.22 372 VAL A O 1
ATOM 2924 N N . VAL A 1 373 ? -28.298 -58.859 88.907 1.00 36.03 373 VAL A N 1
ATOM 2925 C CA . VAL A 1 373 ? -28.309 -60.253 89.413 1.00 36.03 373 VAL A CA 1
ATOM 2926 C C . VAL A 1 373 ? -26.989 -61.048 89.540 1.00 36.03 373 VAL A C 1
ATOM 2928 O O . VAL A 1 373 ? -26.068 -60.979 88.734 1.00 36.03 373 VAL A O 1
ATOM 2931 N N . GLU A 1 374 ? -26.952 -61.835 90.620 1.00 31.95 374 GLU A N 1
ATOM 2932 C CA . GLU A 1 374 ? -25.851 -62.649 91.152 1.00 31.95 374 GLU A CA 1
ATOM 2933 C C . GLU A 1 374 ? -26.178 -64.168 91.062 1.00 31.95 374 GLU A C 1
ATOM 2935 O O . GLU A 1 374 ? -27.300 -64.555 90.734 1.00 31.95 374 GLU A O 1
ATOM 2940 N N . ASN A 1 375 ? -25.187 -65.038 91.297 1.00 34.94 375 ASN A N 1
ATOM 2941 C CA . ASN A 1 375 ? -25.218 -66.501 91.066 1.00 34.94 375 ASN A CA 1
ATOM 2942 C C . ASN A 1 375 ? -25.967 -67.289 92.186 1.00 34.94 375 ASN A C 1
ATOM 2944 O O . ASN A 1 375 ? -26.170 -66.721 93.261 1.00 34.94 375 ASN A O 1
ATOM 2948 N N . PRO A 1 376 ? -26.354 -68.582 92.004 1.00 47.16 376 PRO A N 1
ATOM 2949 C CA . PRO A 1 376 ? -25.425 -69.666 92.391 1.00 47.16 376 PRO A CA 1
ATOM 2950 C C . PRO A 1 376 ? -25.512 -71.030 91.634 1.00 47.16 376 PRO A C 1
ATOM 2952 O O . PRO A 1 376 ? -26.467 -71.787 91.776 1.00 47.16 376 PRO A O 1
ATOM 2955 N N . GLU A 1 377 ? -24.386 -71.380 90.998 1.00 30.00 377 GLU A N 1
ATOM 2956 C CA . GLU A 1 377 ? -23.704 -72.700 90.889 1.00 30.00 377 GLU A CA 1
ATOM 2957 C C . GLU A 1 377 ? -24.269 -73.902 90.058 1.00 30.00 377 GLU A C 1
ATOM 2959 O O . GLU A 1 377 ? -25.476 -74.032 89.876 1.00 30.00 377 GLU A O 1
ATOM 2964 N N . PRO A 1 378 ? -23.391 -74.784 89.484 1.00 59.22 378 PRO A N 1
ATOM 2965 C CA . PRO A 1 378 ? -23.720 -75.678 88.357 1.00 59.22 378 PRO A CA 1
ATOM 2966 C C . PRO A 1 378 ? -23.683 -77.198 88.720 1.00 59.22 378 PRO A C 1
ATOM 2968 O O . PRO A 1 378 ? -24.719 -77.668 89.185 1.00 59.22 378 PRO A O 1
ATOM 2971 N N . PRO A 1 379 ? -22.600 -78.027 88.641 1.00 47.34 379 PRO A N 1
ATOM 2972 C CA . PRO A 1 379 ? -21.409 -78.131 87.764 1.00 47.34 379 PRO A CA 1
ATOM 2973 C C . PRO A 1 379 ? -21.334 -79.439 86.912 1.00 47.34 379 PRO A C 1
ATOM 2975 O O . PRO A 1 379 ? -21.809 -80.482 87.358 1.00 47.34 379 PRO A O 1
ATOM 2978 N N . ARG A 1 380 ? -20.629 -79.438 85.752 1.00 31.80 380 ARG A N 1
ATOM 2979 C CA . ARG A 1 380 ? -19.869 -80.602 85.180 1.00 31.80 380 ARG A CA 1
ATOM 2980 C C . ARG A 1 380 ? -19.109 -80.294 83.863 1.00 31.80 380 ARG A C 1
ATOM 2982 O O . ARG A 1 380 ? -19.755 -80.087 82.850 1.00 31.80 380 ARG A O 1
ATOM 2989 N N . CYS A 1 381 ? -17.767 -80.381 83.924 1.00 32.44 381 CYS A N 1
ATOM 2990 C CA . CYS A 1 381 ? -16.763 -80.868 82.934 1.00 32.44 381 CYS A CA 1
ATOM 2991 C C . CYS A 1 381 ? -16.805 -80.409 81.440 1.00 32.44 381 CYS A C 1
ATOM 2993 O O . CYS A 1 381 ? -17.863 -80.237 80.859 1.00 32.44 381 CYS A O 1
ATOM 2995 N N . CYS A 1 382 ? -15.688 -80.233 80.712 1.00 32.97 382 CYS A N 1
ATOM 2996 C CA . CYS A 1 382 ? -14.315 -80.770 80.848 1.00 32.97 382 CYS A CA 1
ATOM 2997 C C . CYS A 1 382 ? -13.188 -79.708 80.716 1.00 32.97 382 CYS A C 1
ATOM 2999 O O . CYS A 1 382 ? -13.425 -78.568 80.334 1.00 32.97 382 CYS A O 1
ATOM 3001 N N . CYS A 1 383 ? -11.950 -80.127 81.022 1.00 38.53 383 CYS A N 1
ATOM 3002 C CA . CYS A 1 383 ? -10.675 -79.390 80.879 1.00 38.53 383 CYS A CA 1
ATOM 3003 C C . CYS A 1 383 ? -10.211 -79.295 79.394 1.00 38.53 383 CYS A C 1
ATOM 3005 O O . CYS A 1 383 ? -10.894 -79.843 78.534 1.00 38.53 383 CYS A O 1
ATOM 3007 N N . GLN A 1 384 ? -9.083 -78.691 78.968 1.00 43.38 384 GLN A N 1
ATOM 3008 C CA . GLN A 1 384 ? -7.813 -78.191 79.570 1.00 43.38 384 GLN A CA 1
ATOM 3009 C C . GLN A 1 384 ? -7.156 -77.248 78.499 1.00 43.38 384 GLN A C 1
ATOM 3011 O O . GLN A 1 384 ? -7.487 -77.415 77.329 1.00 43.38 384 GLN A O 1
ATOM 3016 N N . LEU A 1 385 ? -6.345 -76.193 78.709 1.00 37.06 385 LEU A N 1
ATOM 3017 C CA . LEU A 1 385 ? -5.049 -75.919 79.390 1.00 37.06 385 LEU A CA 1
ATOM 3018 C C . LEU A 1 385 ? -5.029 -74.385 79.708 1.00 37.06 385 LEU A C 1
ATOM 3020 O O . LEU A 1 385 ? -5.539 -73.616 78.902 1.00 37.06 385 LEU A O 1
ATOM 3024 N N . CYS A 1 386 ? -4.628 -73.862 80.877 1.00 38.59 386 CYS A N 1
ATOM 3025 C CA . CYS A 1 386 ? -3.256 -73.612 81.390 1.00 38.59 386 CYS A CA 1
ATOM 3026 C C . CYS A 1 386 ? -2.376 -72.641 80.551 1.00 38.59 386 CYS A C 1
ATOM 3028 O O . CYS A 1 386 ? -2.274 -72.840 79.349 1.00 38.59 386 CYS A O 1
ATOM 3030 N N . CYS A 1 387 ? -1.622 -71.661 81.092 1.00 36.22 387 CYS A N 1
ATOM 3031 C CA . CYS A 1 387 ? -1.527 -71.066 82.449 1.00 36.22 387 CYS A CA 1
ATOM 3032 C C . CYS A 1 387 ? -0.616 -69.799 82.451 1.00 36.22 387 CYS A C 1
ATOM 3034 O O . CYS A 1 387 ? 0.397 -69.804 81.762 1.00 36.22 387 CYS A O 1
ATOM 3036 N N . GLY A 1 388 ? -0.859 -68.824 83.347 1.00 31.14 388 GLY A N 1
ATOM 3037 C CA . GLY A 1 388 ? 0.200 -67.973 83.950 1.00 31.14 388 GLY A CA 1
ATOM 3038 C C . GLY A 1 388 ? 0.543 -66.593 83.314 1.00 31.14 388 GLY A C 1
ATOM 3039 O O . GLY A 1 388 ? 0.468 -66.457 82.097 1.00 31.14 388 GLY A O 1
ATOM 3040 N N . PRO A 1 389 ? 0.941 -65.570 84.116 1.00 66.31 389 PRO A N 1
ATOM 3041 C CA . PRO A 1 389 ? 1.364 -64.228 83.659 1.00 66.31 389 PRO A CA 1
ATOM 3042 C C . PRO A 1 389 ? 2.856 -63.912 83.953 1.00 66.31 389 PRO A C 1
ATOM 3044 O O . PRO A 1 389 ? 3.509 -64.715 84.610 1.00 66.31 389 PRO A O 1
ATOM 3047 N N . PHE A 1 390 ? 3.359 -62.715 83.589 1.00 28.19 390 PHE A N 1
ATOM 3048 C CA . PHE A 1 390 ? 4.129 -61.823 84.498 1.00 28.19 390 PHE A CA 1
ATOM 3049 C C . PHE A 1 390 ? 4.305 -60.379 83.941 1.00 28.19 390 PHE A C 1
ATOM 3051 O O . PHE A 1 390 ? 3.833 -60.063 82.852 1.00 28.19 390 PHE A O 1
ATOM 3058 N N . LEU A 1 391 ? 4.898 -59.505 84.764 1.00 29.00 391 LEU A N 1
ATOM 3059 C CA . LEU A 1 391 ? 5.024 -58.034 84.681 1.00 29.00 391 LEU A CA 1
ATOM 3060 C C . LEU A 1 391 ? 6.032 -57.499 83.627 1.00 29.00 391 LEU A C 1
ATOM 3062 O O . LEU A 1 391 ? 6.958 -58.214 83.259 1.00 29.00 391 LEU A O 1
ATOM 3066 N N . LEU A 1 392 ? 5.954 -56.186 83.326 1.00 28.92 392 LEU A N 1
ATOM 3067 C CA . LEU A 1 392 ? 6.919 -55.131 83.759 1.00 28.92 392 LEU A CA 1
ATOM 3068 C C . LEU A 1 392 ? 7.340 -54.090 82.681 1.00 28.92 392 LEU A C 1
ATOM 3070 O O . LEU A 1 392 ? 7.521 -54.411 81.513 1.00 28.92 392 LEU A O 1
ATOM 3074 N N . GLU A 1 393 ? 7.611 -52.875 83.181 1.00 24.25 393 GLU A N 1
ATOM 3075 C CA . GLU A 1 393 ? 8.556 -51.847 82.693 1.00 24.25 393 GLU A CA 1
ATOM 3076 C C . GLU A 1 393 ? 8.212 -50.893 81.522 1.00 24.25 393 GLU A C 1
ATOM 3078 O O . GLU A 1 393 ? 7.460 -51.181 80.594 1.00 24.25 393 GLU A O 1
ATOM 3083 N N . SER A 1 394 ? 8.829 -49.705 81.599 1.00 28.12 394 SER A N 1
ATOM 3084 C CA . SER A 1 394 ? 8.770 -48.573 80.662 1.00 28.12 394 SER A CA 1
ATOM 3085 C C . SER A 1 394 ? 10.045 -47.722 80.773 1.00 28.12 394 SER A C 1
ATOM 3087 O O . SER A 1 394 ? 10.514 -47.565 81.900 1.00 28.12 394 SER A O 1
ATOM 3089 N N . SER A 1 395 ? 10.548 -47.111 79.684 1.00 27.95 395 SER A N 1
ATOM 3090 C CA . SER A 1 395 ? 11.195 -45.762 79.630 1.00 27.95 395 SER A CA 1
ATOM 3091 C C . SER A 1 395 ? 12.125 -45.557 78.408 1.00 27.95 395 SER A C 1
ATOM 3093 O O . SER A 1 395 ? 12.558 -46.534 77.811 1.00 27.95 395 SER A O 1
ATOM 3095 N N . SER A 1 396 ? 12.456 -44.276 78.127 1.00 31.78 396 SER A N 1
ATOM 3096 C CA . SER A 1 396 ? 13.715 -43.767 77.511 1.00 31.78 396 SER A CA 1
ATOM 3097 C C . SER A 1 396 ? 14.001 -44.079 76.009 1.00 31.78 396 SER A C 1
ATOM 3099 O O . SER A 1 396 ? 13.816 -45.208 75.576 1.00 31.78 396 SER A O 1
ATOM 3101 N N . GLU A 1 397 ? 14.489 -43.182 75.123 1.00 31.42 397 GLU A N 1
ATOM 3102 C CA . GLU A 1 397 ? 14.530 -41.693 75.029 1.00 31.42 397 GLU A CA 1
ATOM 3103 C C . GLU A 1 397 ? 14.994 -41.214 73.614 1.00 31.42 397 GLU A C 1
ATOM 3105 O O . GLU A 1 397 ? 15.371 -42.046 72.799 1.00 31.42 397 GLU A O 1
ATOM 3110 N N . TYR A 1 398 ? 14.956 -39.883 73.362 1.00 30.52 398 TYR A N 1
ATOM 3111 C CA . TYR A 1 398 ? 15.743 -39.015 72.425 1.00 30.52 398 TYR A CA 1
ATOM 3112 C C . TYR A 1 398 ? 16.358 -39.583 71.106 1.00 30.52 398 TYR A C 1
ATOM 3114 O O . TYR A 1 398 ? 16.997 -40.625 71.086 1.00 30.52 398 TYR A O 1
ATOM 3122 N N . LEU A 1 399 ? 16.360 -38.861 69.966 1.00 27.20 399 LEU A N 1
ATOM 3123 C CA . LEU A 1 399 ? 17.037 -37.556 69.764 1.00 27.20 399 LEU A CA 1
ATOM 3124 C C . LEU A 1 399 ? 16.615 -36.835 68.440 1.00 27.20 399 LEU A C 1
ATOM 3126 O O . LEU A 1 399 ? 16.105 -37.474 67.526 1.00 27.20 399 LEU A O 1
ATOM 3130 N N . GLU A 1 400 ? 16.883 -35.523 68.313 1.00 35.97 400 GLU A N 1
ATOM 3131 C CA . GLU A 1 400 ? 16.759 -34.674 67.090 1.00 35.97 400 GLU A CA 1
ATOM 3132 C C . GLU A 1 400 ? 18.132 -33.983 66.800 1.00 35.97 400 GLU A C 1
ATOM 3134 O O . GLU A 1 400 ? 19.061 -34.195 67.577 1.00 35.97 400 GLU A O 1
ATOM 3139 N N . ILE A 1 401 ? 18.445 -33.194 65.755 1.00 32.66 401 ILE A N 1
ATOM 3140 C CA . ILE A 1 401 ? 17.731 -32.250 64.852 1.00 32.66 401 ILE A CA 1
ATOM 3141 C C . ILE A 1 401 ? 18.432 -32.265 63.458 1.00 32.66 401 ILE A C 1
ATOM 3143 O O . ILE A 1 401 ? 19.553 -32.766 63.381 1.00 32.66 401 ILE A O 1
ATOM 3147 N N . VAL A 1 402 ? 17.865 -31.652 62.394 1.00 26.34 402 VAL A N 1
ATOM 3148 C CA . VAL A 1 402 ? 18.499 -30.593 61.528 1.00 26.34 402 VAL A CA 1
ATOM 3149 C C . VAL A 1 402 ? 17.703 -30.313 60.221 1.00 26.34 402 VAL A C 1
ATOM 3151 O O . VAL A 1 402 ? 17.076 -31.200 59.651 1.00 26.34 402 VAL A O 1
ATOM 3154 N N . ARG A 1 403 ? 17.736 -29.054 59.738 1.00 31.53 403 ARG A N 1
ATOM 3155 C CA . ARG A 1 403 ? 17.153 -28.553 58.464 1.00 31.53 403 ARG A CA 1
ATOM 3156 C C . ARG A 1 403 ? 18.222 -28.361 57.372 1.00 31.53 403 ARG A C 1
ATOM 3158 O O . ARG A 1 403 ? 19.365 -28.117 57.727 1.00 31.53 403 ARG A O 1
ATOM 3165 N N . GLU A 1 404 ? 17.811 -28.261 56.101 1.00 30.16 404 GLU A N 1
ATOM 3166 C CA . GLU A 1 404 ? 18.053 -27.086 55.217 1.00 30.16 404 GLU A CA 1
ATOM 3167 C C . GLU A 1 404 ? 17.168 -27.201 53.941 1.00 30.16 404 GLU A C 1
ATOM 3169 O O . GLU A 1 404 ? 16.551 -28.239 53.700 1.00 30.16 404 GLU A O 1
ATOM 3174 N N . ASN A 1 405 ? 17.070 -26.140 53.130 1.00 30.69 405 ASN A N 1
ATOM 3175 C CA . ASN A 1 405 ? 16.345 -26.096 51.846 1.00 30.69 405 ASN A CA 1
ATOM 3176 C C . ASN A 1 405 ? 17.269 -26.303 50.624 1.00 30.69 405 ASN A C 1
ATOM 3178 O O . ASN A 1 405 ? 18.482 -26.204 50.759 1.00 30.69 405 ASN A O 1
ATOM 3182 N N . HIS A 1 406 ? 16.670 -26.484 49.431 1.00 28.73 406 HIS A N 1
ATOM 3183 C CA . HIS A 1 406 ? 16.961 -25.808 48.135 1.00 28.73 406 HIS A CA 1
ATOM 3184 C C . HIS A 1 406 ? 16.726 -26.727 46.908 1.00 28.73 406 HIS A C 1
ATOM 3186 O O . HIS A 1 406 ? 17.136 -27.881 46.919 1.00 28.73 406 HIS A O 1
ATOM 3192 N N . GLY A 1 407 ? 16.173 -26.186 45.803 1.00 27.70 407 GLY A N 1
ATOM 3193 C CA . GLY A 1 407 ? 16.476 -26.693 44.444 1.00 27.70 407 GLY A CA 1
ATOM 3194 C C . GLY A 1 407 ? 15.349 -27.191 43.509 1.00 27.70 407 GLY A C 1
ATOM 3195 O O . GLY A 1 407 ? 15.296 -28.375 43.214 1.00 27.70 407 GLY A O 1
ATOM 3196 N N . LEU A 1 408 ? 14.617 -26.256 42.879 1.00 29.94 408 LEU A N 1
ATOM 3197 C CA . LEU A 1 408 ? 14.157 -26.312 41.464 1.00 29.94 408 LEU A CA 1
ATOM 3198 C C . LEU A 1 408 ? 13.129 -27.395 40.997 1.00 29.94 408 LEU A C 1
ATOM 3200 O O . LEU A 1 408 ? 12.598 -28.186 41.765 1.00 29.94 408 LEU A O 1
ATOM 3204 N N . LEU A 1 409 ? 12.741 -27.284 39.715 1.00 28.27 409 LEU A N 1
ATOM 3205 C CA . LEU A 1 409 ? 11.588 -27.881 38.995 1.00 28.27 409 LEU A CA 1
ATOM 3206 C C . LEU A 1 409 ? 12.086 -28.803 37.841 1.00 28.27 409 LEU A C 1
ATOM 3208 O O . LEU A 1 409 ? 13.295 -28.827 37.613 1.00 28.27 409 LEU A O 1
ATOM 3212 N N . PRO A 1 410 ? 11.239 -29.330 36.919 1.00 47.75 410 PRO A N 1
ATOM 3213 C CA . PRO A 1 410 ? 9.907 -29.976 36.979 1.00 47.75 410 PRO A CA 1
ATOM 3214 C C . PRO A 1 410 ? 10.079 -31.453 36.459 1.00 47.75 410 PRO A C 1
ATOM 3216 O O . PRO A 1 410 ? 11.113 -32.035 36.776 1.00 47.75 410 PRO A O 1
ATOM 3219 N N . PRO A 1 411 ? 9.261 -32.077 35.564 1.00 46.53 411 PRO A N 1
ATOM 3220 C CA . PRO A 1 411 ? 7.802 -32.072 35.321 1.00 46.53 411 PRO A CA 1
ATOM 3221 C C . PRO A 1 411 ? 7.148 -33.401 35.833 1.00 46.53 411 PRO A C 1
ATOM 3223 O O . PRO A 1 411 ? 7.272 -33.616 37.029 1.00 46.53 411 PRO A O 1
ATOM 3226 N N . LEU A 1 412 ? 6.422 -34.333 35.168 1.00 29.16 412 LEU A N 1
ATOM 3227 C CA . LEU A 1 412 ? 5.919 -34.587 33.795 1.00 29.16 412 LEU A CA 1
ATOM 3228 C C . LEU A 1 412 ? 4.679 -35.528 33.821 1.00 29.16 412 LEU A C 1
ATOM 3230 O O . LEU A 1 412 ? 4.753 -36.567 34.459 1.00 29.16 412 LEU A O 1
ATOM 3234 N N . TYR A 1 413 ? 3.647 -35.238 33.001 1.00 29.33 413 TYR A N 1
ATOM 3235 C CA . TYR A 1 413 ? 2.604 -36.168 32.472 1.00 29.33 413 TYR A CA 1
ATOM 3236 C C . TYR A 1 413 ? 1.684 -36.934 33.473 1.00 29.33 413 TYR A C 1
ATOM 3238 O O . TYR A 1 413 ? 2.076 -37.290 34.569 1.00 29.33 413 TYR A O 1
ATOM 3246 N N . LYS A 1 414 ? 0.422 -37.279 33.160 1.00 26.31 414 LYS A N 1
ATOM 3247 C CA . LYS A 1 414 ? -0.513 -36.891 32.076 1.00 26.31 414 LYS A CA 1
ATOM 3248 C C . LYS A 1 414 ? -1.944 -37.191 32.573 1.00 26.31 414 LYS A C 1
ATOM 3250 O O . LYS A 1 414 ? -2.139 -38.222 33.208 1.00 26.31 414 LYS A O 1
ATOM 3255 N N . SER A 1 415 ? -2.952 -36.382 32.238 1.00 27.56 415 SER A N 1
ATOM 3256 C CA . SER A 1 415 ? -4.368 -36.749 32.436 1.00 27.56 415 SER A CA 1
ATOM 3257 C C . SER A 1 415 ? -5.119 -36.789 31.102 1.00 27.56 415 SER A C 1
ATOM 3259 O O . SER A 1 415 ? -4.891 -35.968 30.211 1.00 27.56 415 SER A O 1
ATOM 3261 N N . VAL A 1 416 ? -5.977 -37.798 30.935 1.00 28.00 416 VAL A N 1
ATOM 3262 C CA . VAL A 1 416 ? -6.745 -38.043 29.705 1.00 28.00 416 VAL A CA 1
ATOM 3263 C C . VAL A 1 416 ? -8.098 -37.341 29.801 1.00 28.00 416 VAL A C 1
ATOM 3265 O O . VAL A 1 416 ? -8.765 -37.416 30.829 1.00 28.00 416 VAL A O 1
ATOM 3268 N N . ARG A 1 417 ? -8.524 -36.670 28.723 1.00 29.03 417 ARG A N 1
ATOM 3269 C CA . ARG A 1 417 ? -9.889 -36.140 28.596 1.00 29.03 417 ARG A CA 1
ATOM 3270 C C . ARG A 1 417 ? -10.818 -37.201 28.014 1.00 29.03 417 ARG A C 1
ATOM 3272 O O . ARG A 1 417 ? -10.540 -37.728 26.941 1.00 29.03 417 ARG A O 1
ATOM 3279 N N . THR A 1 418 ? -11.963 -37.406 28.651 1.00 25.11 418 THR A N 1
ATOM 3280 C CA . THR A 1 418 ? -13.141 -38.047 28.054 1.00 25.11 418 THR A CA 1
ATOM 3281 C C . THR A 1 418 ? -14.194 -36.986 27.750 1.00 25.11 418 THR A C 1
ATOM 3283 O O . THR A 1 418 ? -14.502 -36.161 28.609 1.00 25.11 418 THR A O 1
ATOM 3286 N N . TYR A 1 419 ? -14.752 -37.010 26.541 1.00 25.14 419 TYR A N 1
ATOM 3287 C CA . TYR A 1 419 ? -15.871 -36.153 26.143 1.00 25.14 419 TYR A CA 1
ATOM 3288 C C . TYR A 1 419 ? -17.198 -36.896 26.334 1.00 25.14 419 TYR A C 1
ATOM 3290 O O . TYR A 1 419 ? -17.255 -38.113 26.176 1.00 25.14 419 TYR A O 1
ATOM 3298 N N . THR A 1 420 ? -18.270 -36.159 26.617 1.00 26.06 420 THR A N 1
ATOM 3299 C CA . THR A 1 420 ? -19.652 -36.650 26.523 1.00 26.06 420 THR A CA 1
ATOM 3300 C C . THR A 1 420 ? -20.436 -35.775 25.550 1.00 26.06 420 THR A C 1
ATOM 3302 O O . THR A 1 420 ? -20.206 -34.570 25.456 1.00 26.06 420 THR A O 1
ATOM 3305 N N . VAL A 1 421 ? -21.337 -36.400 24.793 1.00 31.12 421 VAL A N 1
ATOM 3306 C CA . VAL A 1 421 ? -22.227 -35.758 23.817 1.00 31.12 421 VAL A CA 1
ATOM 3307 C C . VAL A 1 421 ? -23.626 -36.334 24.026 1.00 31.12 421 VAL A C 1
ATOM 3309 O O . VAL A 1 421 ? -23.769 -37.538 24.222 1.00 31.12 421 VAL A O 1
ATOM 3312 N N . SER A 1 422 ? -24.649 -35.483 23.976 1.00 24.98 422 SER A N 1
ATOM 3313 C CA . SER A 1 422 ? -26.062 -35.878 23.924 1.00 24.98 422 SER A CA 1
ATOM 3314 C C . SER A 1 422 ? -26.833 -34.911 23.014 1.00 24.98 422 SER A C 1
ATOM 3316 O O . SER A 1 422 ? -26.306 -33.859 22.653 1.00 24.98 422 SER A O 1
ATOM 3318 N N . SER A 1 423 ? -28.037 -35.288 22.576 1.00 28.39 423 SER A N 1
ATOM 3319 C CA . SER A 1 423 ? -28.747 -34.654 21.450 1.00 28.39 423 SER A CA 1
ATOM 3320 C C . SER A 1 423 ? -30.280 -34.727 21.576 1.00 28.39 423 SER A C 1
ATOM 3322 O O . SER A 1 423 ? -30.774 -35.504 22.391 1.00 28.39 423 SER A O 1
ATOM 3324 N N . ARG A 1 424 ? -30.993 -33.986 20.699 1.00 29.78 424 ARG A N 1
ATOM 3325 C CA . ARG A 1 424 ? -32.470 -33.811 20.594 1.00 29.78 424 ARG A CA 1
ATOM 3326 C C . ARG A 1 424 ? -33.137 -33.027 21.748 1.00 29.78 424 ARG A C 1
ATOM 3328 O O . ARG A 1 424 ? -32.627 -33.025 22.859 1.00 29.78 424 ARG A O 1
ATOM 3335 N N . GLY A 1 425 ? -34.277 -32.352 21.533 1.00 28.16 425 GLY A N 1
ATOM 3336 C CA . GLY A 1 425 ? -34.959 -32.044 20.257 1.00 28.16 425 GLY A CA 1
ATOM 3337 C C . GLY A 1 425 ? -36.433 -31.598 20.398 1.00 28.16 425 GLY A C 1
ATOM 3338 O O . GLY A 1 425 ? -37.090 -31.997 21.351 1.00 28.16 425 GLY A O 1
ATOM 3339 N N . ASP A 1 426 ? -36.910 -30.849 19.391 1.00 27.80 426 ASP A N 1
ATOM 3340 C CA . ASP A 1 426 ? -38.311 -30.584 18.975 1.00 27.80 426 ASP A CA 1
ATOM 3341 C C . ASP A 1 426 ? -39.296 -29.742 19.838 1.00 27.80 426 ASP A C 1
ATOM 3343 O O . ASP A 1 426 ? -39.144 -29.582 21.045 1.00 27.80 426 ASP A O 1
ATOM 3347 N N . LEU A 1 427 ? -40.346 -29.257 19.134 1.00 29.84 427 LEU A N 1
ATOM 3348 C CA . LEU A 1 427 ? -41.557 -28.494 19.539 1.00 29.84 427 LEU A CA 1
ATOM 3349 C C . LEU A 1 427 ? -41.392 -26.981 19.865 1.00 29.84 427 LEU A C 1
ATOM 3351 O O . LEU A 1 427 ? -40.496 -26.600 20.607 1.00 29.84 427 LEU A O 1
ATOM 3355 N N . GLY A 1 428 ? -42.257 -26.059 19.392 1.00 26.67 428 GLY A N 1
ATOM 3356 C CA . GLY A 1 428 ? -43.298 -26.154 18.340 1.00 26.67 428 GLY A CA 1
ATOM 3357 C C . GLY A 1 428 ? -44.418 -25.083 18.427 1.00 26.67 428 GLY A C 1
ATOM 3358 O O . GLY A 1 428 ? -44.952 -24.895 19.512 1.00 26.67 428 GLY A O 1
ATOM 3359 N N . MET A 1 429 ? -44.812 -24.484 17.280 1.00 26.12 429 MET A N 1
ATOM 3360 C CA . MET A 1 429 ? -46.007 -23.610 17.050 1.00 26.12 429 MET A CA 1
ATOM 3361 C C . MET A 1 429 ? -46.099 -22.312 17.897 1.00 26.12 429 MET A C 1
ATOM 3363 O O . MET A 1 429 ? -45.297 -22.112 18.803 1.00 26.12 429 MET A O 1
ATOM 3367 N N . GLU A 1 430 ? -46.951 -21.309 17.629 1.00 26.58 430 GLU A N 1
ATOM 3368 C CA . GLU A 1 430 ? -47.997 -21.031 16.599 1.00 26.58 430 GLU A CA 1
ATOM 3369 C C . GLU A 1 430 ? -47.705 -19.602 16.009 1.00 26.58 430 GLU A C 1
ATOM 3371 O O . GLU A 1 430 ? -46.642 -19.066 16.321 1.00 26.58 430 GLU A O 1
ATOM 3376 N N . GLU A 1 431 ? -48.441 -18.851 15.169 1.00 26.94 431 GLU A N 1
ATOM 3377 C CA . GLU A 1 431 ? -49.762 -18.860 14.495 1.00 26.94 431 GLU A CA 1
ATOM 3378 C C . GLU A 1 431 ? -49.667 -17.966 13.217 1.00 26.94 431 GLU A C 1
ATOM 3380 O O . GLU A 1 431 ? -48.644 -17.300 13.023 1.00 26.94 431 GLU A O 1
ATOM 3385 N N . ALA A 1 432 ? -50.695 -17.904 12.349 1.00 30.64 432 ALA A N 1
ATOM 3386 C CA . ALA A 1 432 ? -50.844 -16.815 11.362 1.00 30.64 432 ALA A CA 1
ATOM 3387 C C . ALA A 1 432 ? -52.316 -16.474 10.987 1.00 30.64 432 ALA A C 1
ATOM 3389 O O . ALA A 1 432 ? -52.952 -17.203 10.219 1.00 30.64 432 ALA A O 1
ATOM 3390 N N . GLY A 1 433 ? -52.829 -15.328 11.456 1.00 25.78 433 GLY A N 1
ATOM 3391 C CA . GLY A 1 433 ? -54.170 -14.783 11.153 1.00 25.78 433 GLY A CA 1
ATOM 3392 C C . GLY A 1 433 ? -54.287 -13.907 9.883 1.00 25.78 433 GLY A C 1
ATOM 3393 O O . GLY A 1 433 ? -53.292 -13.412 9.349 1.00 25.78 433 GLY A O 1
ATOM 3394 N N . ARG A 1 434 ? -55.517 -13.711 9.364 1.00 28.11 434 ARG A N 1
ATOM 3395 C CA . ARG A 1 434 ? -55.771 -13.206 7.991 1.00 28.11 434 ARG A CA 1
ATOM 3396 C C . ARG A 1 434 ? -57.063 -12.374 7.816 1.00 28.11 434 ARG A C 1
ATOM 3398 O O . ARG A 1 434 ? -58.124 -12.854 8.175 1.00 28.11 434 ARG A O 1
ATOM 3405 N N . SER A 1 435 ? -56.935 -11.238 7.107 1.00 26.23 435 SER A N 1
ATOM 3406 C CA . SER A 1 435 ? -57.948 -10.463 6.332 1.00 26.23 435 SER A CA 1
ATOM 3407 C C . SER A 1 435 ? -59.254 -9.956 6.979 1.00 26.23 435 SER A C 1
ATOM 3409 O O . SER A 1 435 ? -60.060 -10.749 7.426 1.00 26.23 435 SER A O 1
ATOM 3411 N N . GLU A 1 436 ? -59.519 -8.648 6.816 1.00 26.02 436 GLU A N 1
ATOM 3412 C CA . GLU A 1 436 ? -60.687 -7.978 6.165 1.00 26.02 436 GLU A CA 1
ATOM 3413 C C . GLU A 1 436 ? -60.372 -6.447 6.155 1.00 26.02 436 GLU A C 1
ATOM 3415 O O . GLU A 1 436 ? -59.620 -6.001 7.018 1.00 26.02 436 GLU A O 1
ATOM 3420 N N . VAL A 1 437 ? -60.615 -5.580 5.154 1.00 27.84 437 VAL A N 1
ATOM 3421 C CA . VAL A 1 437 ? -61.684 -5.306 4.156 1.00 27.84 437 VAL A CA 1
ATOM 3422 C C . VAL A 1 437 ? -62.723 -4.281 4.638 1.00 27.84 437 VAL A C 1
ATOM 3424 O O . VAL A 1 437 ? -63.653 -4.641 5.335 1.00 27.84 437 VAL A O 1
ATOM 3427 N N . GLU A 1 438 ? -62.555 -3.027 4.191 1.00 25.00 438 GLU A N 1
ATOM 3428 C CA . GLU A 1 438 ? -63.549 -1.993 3.803 1.00 25.00 438 GLU A CA 1
ATOM 3429 C C . GLU A 1 438 ? -62.775 -0.673 3.542 1.00 25.00 438 GLU A C 1
ATOM 3431 O O . GLU A 1 438 ? -61.636 -0.539 3.981 1.00 25.00 438 GLU A O 1
ATOM 3436 N N . GLN A 1 439 ? -63.298 0.402 2.948 1.00 25.67 439 GLN A N 1
ATOM 3437 C CA . GLN A 1 439 ? -64.027 0.690 1.700 1.00 25.67 439 GLN A CA 1
ATOM 3438 C C . GLN A 1 439 ? -64.206 2.233 1.677 1.00 25.67 439 GLN A C 1
ATOM 3440 O O . GLN A 1 439 ? -64.333 2.854 2.729 1.00 25.67 439 GLN A O 1
ATOM 3445 N N . GLY A 1 440 ? -64.249 2.863 0.494 1.00 24.41 440 GLY A N 1
ATOM 3446 C CA . GLY A 1 440 ? -64.486 4.313 0.338 1.00 24.41 440 GLY A CA 1
ATOM 3447 C C . GLY A 1 440 ? -63.254 5.225 0.563 1.00 24.41 440 GLY A C 1
ATOM 3448 O O . GLY A 1 440 ? -62.375 4.917 1.353 1.00 24.41 440 GLY A O 1
ATOM 3449 N N . SER A 1 441 ? -63.115 6.377 -0.109 1.00 26.23 441 SER A N 1
ATOM 3450 C CA . SER A 1 441 ? -63.927 6.915 -1.216 1.00 26.23 441 SER A CA 1
ATOM 3451 C C . SER A 1 441 ? -63.130 7.881 -2.118 1.00 26.23 441 SER A C 1
ATOM 3453 O O . SER A 1 441 ? -62.351 8.704 -1.649 1.00 26.23 441 SER A O 1
ATOM 3455 N N . GLN A 1 442 ? -63.346 7.759 -3.431 1.00 29.09 442 GLN A N 1
ATOM 3456 C CA . GLN A 1 442 ? -63.099 8.773 -4.477 1.00 29.09 442 GLN A CA 1
ATOM 3457 C C . GLN A 1 442 ? -64.398 9.619 -4.659 1.00 29.09 442 GLN A C 1
ATOM 3459 O O . GLN A 1 442 ? -65.384 9.241 -4.019 1.00 29.09 442 GLN A O 1
ATOM 3464 N N . PRO A 1 443 ? -64.494 10.695 -5.494 1.00 44.28 443 PRO A N 1
ATOM 3465 C CA . PRO A 1 443 ? -63.726 10.977 -6.727 1.00 44.28 443 PRO A CA 1
ATOM 3466 C C . PRO A 1 443 ? -63.400 12.478 -7.015 1.00 44.28 443 PRO A C 1
ATOM 3468 O O . PRO A 1 443 ? -63.570 13.334 -6.155 1.00 44.28 443 PRO A O 1
ATOM 3471 N N . SER A 1 444 ? -63.036 12.765 -8.283 1.00 27.20 444 SER A N 1
ATOM 3472 C CA . SER A 1 444 ? -63.277 14.031 -9.027 1.00 27.20 444 SER A CA 1
ATOM 3473 C C . SER A 1 444 ? -62.388 15.267 -8.746 1.00 27.20 444 SER A C 1
ATOM 3475 O O . SER A 1 444 ? -62.045 15.546 -7.607 1.00 27.20 444 SER A O 1
ATOM 3477 N N . ASP A 1 445 ? -62.017 16.102 -9.736 1.00 27.23 445 ASP A N 1
ATOM 3478 C CA . ASP A 1 445 ? -62.039 15.968 -11.217 1.00 27.23 445 ASP A CA 1
ATOM 3479 C C . ASP A 1 445 ? -61.109 17.019 -11.893 1.00 27.23 445 ASP A C 1
ATOM 3481 O O . ASP A 1 445 ? -60.799 18.041 -11.286 1.00 27.23 445 ASP A O 1
ATOM 3485 N N . GLY A 1 446 ? -60.751 16.809 -13.169 1.00 26.95 446 GLY A N 1
ATOM 3486 C CA . GLY A 1 446 ? -60.332 17.843 -14.137 1.00 26.95 446 GLY A CA 1
ATOM 3487 C C . GLY A 1 446 ? -58.883 18.388 -14.077 1.00 26.95 446 GLY A C 1
ATOM 3488 O O . GLY A 1 446 ? -58.338 18.656 -13.018 1.00 26.95 446 GLY A O 1
ATOM 3489 N N . GLY A 1 447 ? -58.192 18.643 -15.201 1.00 27.17 447 GLY A N 1
ATOM 3490 C CA . GLY A 1 447 ? -58.517 18.279 -16.588 1.00 27.17 447 GLY A CA 1
ATOM 3491 C C . GLY A 1 447 ? -57.760 19.071 -17.676 1.00 27.17 447 GLY A C 1
ATOM 3492 O O . GLY A 1 447 ? -57.979 20.266 -17.840 1.00 27.17 447 GLY A O 1
ATOM 3493 N N . GLY A 1 448 ? -56.975 18.380 -18.517 1.00 26.80 448 GLY A N 1
ATOM 3494 C CA . GLY A 1 448 ? -56.436 18.896 -19.795 1.00 26.80 448 GLY A CA 1
ATOM 3495 C C . GLY A 1 448 ? -55.149 19.754 -19.727 1.00 26.80 448 GLY A C 1
ATOM 3496 O O . GLY A 1 448 ? -54.739 20.186 -18.661 1.00 26.80 448 GLY A O 1
ATOM 3497 N N . ARG A 1 449 ? -54.458 20.026 -20.852 1.00 29.36 449 ARG A N 1
ATOM 3498 C CA . ARG A 1 449 ? -54.699 19.543 -22.232 1.00 29.36 449 ARG A CA 1
ATOM 3499 C C . ARG A 1 449 ? -53.437 19.630 -23.130 1.00 29.36 449 ARG A C 1
ATOM 3501 O O . ARG A 1 449 ? -52.881 20.702 -23.302 1.00 29.36 449 ARG A O 1
ATOM 3508 N N . THR A 1 450 ? -53.071 18.505 -23.759 1.00 28.03 450 THR A N 1
ATOM 3509 C CA . THR A 1 450 ? -52.452 18.344 -25.109 1.00 28.03 450 THR A CA 1
ATOM 3510 C C . THR A 1 450 ? -51.388 19.327 -25.650 1.00 28.03 450 THR A C 1
ATOM 3512 O O . THR A 1 450 ? -51.737 20.452 -25.992 1.00 28.03 450 THR A O 1
ATOM 3515 N N . SER A 1 451 ? -50.208 18.805 -26.043 1.00 27.20 451 SER A N 1
ATOM 3516 C CA . SER A 1 451 ? -49.706 18.786 -27.450 1.00 27.20 451 SER A CA 1
ATOM 3517 C C . SER A 1 451 ? -48.313 18.101 -27.562 1.00 27.20 451 SER A C 1
ATOM 3519 O O . SER A 1 451 ? -47.560 18.204 -26.604 1.00 27.20 451 SER A O 1
ATOM 3521 N N . ARG A 1 452 ? -47.812 17.494 -28.663 1.00 27.84 452 ARG A N 1
ATOM 3522 C CA . ARG A 1 452 ? -48.354 16.582 -29.711 1.00 27.84 452 ARG A CA 1
ATOM 3523 C C . ARG A 1 452 ? -47.208 16.203 -30.688 1.00 27.84 452 ARG A C 1
ATOM 3525 O O . ARG A 1 452 ? -46.779 17.079 -31.429 1.00 27.84 452 ARG A O 1
ATOM 3532 N N . ARG A 1 453 ? -46.856 14.907 -30.824 1.00 26.36 453 ARG A N 1
ATOM 3533 C CA . ARG A 1 453 ? -45.903 14.349 -31.839 1.00 26.36 453 ARG A CA 1
ATOM 3534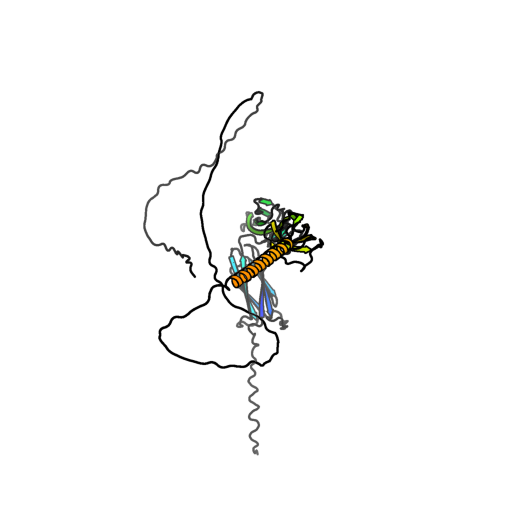 C C . ARG A 1 453 ? -44.437 14.835 -31.668 1.00 26.36 453 ARG A C 1
ATOM 3536 O O . ARG A 1 453 ? -44.202 15.793 -30.950 1.00 26.36 453 ARG A O 1
ATOM 3543 N N . GLN A 1 454 ? -43.405 14.174 -32.205 1.00 28.66 454 GLN A N 1
ATOM 3544 C CA . GLN A 1 454 ? -43.330 13.262 -33.365 1.00 28.66 454 GLN A CA 1
ATOM 3545 C C . GLN A 1 454 ? -42.648 11.909 -33.043 1.00 28.66 454 GLN A C 1
ATOM 3547 O O . GLN A 1 454 ? -42.436 11.597 -31.878 1.00 28.66 454 GLN A O 1
ATOM 3552 N N . GLN A 1 455 ? -42.430 11.071 -34.061 1.00 27.23 455 GLN A N 1
ATOM 3553 C CA . GLN A 1 455 ? -42.159 9.629 -33.957 1.00 27.23 455 GLN A CA 1
ATOM 3554 C C . GLN A 1 455 ? -40.837 9.256 -34.648 1.00 27.23 455 GLN A C 1
ATOM 3556 O O . GLN A 1 455 ? -40.482 9.876 -35.650 1.00 27.23 455 GLN A O 1
ATOM 3561 N N . GLY A 1 456 ? -40.163 8.227 -34.132 1.00 26.41 456 GLY A N 1
ATOM 3562 C CA . GLY A 1 456 ? -39.007 7.572 -34.742 1.00 26.41 456 GLY A CA 1
ATOM 3563 C C . GLY A 1 456 ? -38.799 6.204 -34.091 1.00 26.41 456 GLY A C 1
ATOM 3564 O O . GLY A 1 456 ? -38.545 6.138 -32.891 1.00 26.41 456 GLY A O 1
ATOM 3565 N N . ASP A 1 457 ? -38.964 5.141 -34.872 1.00 27.64 457 ASP A N 1
ATOM 3566 C CA . ASP A 1 457 ? -38.824 3.746 -34.452 1.00 27.64 457 ASP A CA 1
ATOM 3567 C C . ASP A 1 457 ? -37.478 3.197 -34.959 1.00 27.64 457 ASP A C 1
ATOM 3569 O O . ASP A 1 457 ? -37.175 3.358 -36.140 1.00 27.64 457 ASP A O 1
ATOM 3573 N N . GLU A 1 458 ? -36.694 2.522 -34.111 1.00 26.80 458 GLU A N 1
ATOM 3574 C CA . GLU A 1 458 ? -35.570 1.679 -34.556 1.00 26.80 458 GLU A CA 1
ATOM 3575 C C . GLU A 1 458 ? -35.361 0.487 -33.596 1.00 26.80 458 GLU A C 1
ATOM 3577 O O . GLU A 1 458 ? -35.812 0.508 -32.448 1.00 26.80 458 GLU A O 1
ATOM 3582 N N . GLU A 1 459 ? -34.780 -0.604 -34.100 1.00 29.12 459 GLU A N 1
ATOM 3583 C CA . GLU A 1 459 ? -35.057 -1.965 -33.615 1.00 29.12 459 GLU A CA 1
ATOM 3584 C C . GLU A 1 459 ? -34.059 -2.525 -32.581 1.00 29.12 459 GLU A C 1
ATOM 3586 O O . GLU A 1 459 ? -32.883 -2.164 -32.528 1.00 29.12 459 GLU A O 1
ATOM 3591 N N . ALA A 1 460 ? -34.520 -3.505 -31.793 1.00 26.97 460 ALA A N 1
ATOM 3592 C CA . ALA A 1 460 ? -33.665 -4.340 -30.948 1.00 26.97 460 ALA A CA 1
ATOM 3593 C C . ALA A 1 460 ? -33.185 -5.597 -31.715 1.00 26.97 460 ALA A C 1
ATOM 3595 O O . ALA A 1 460 ? -33.986 -6.231 -32.406 1.00 26.97 460 ALA A O 1
ATOM 3596 N N . PRO A 1 461 ? -31.909 -6.015 -31.588 1.00 30.89 461 PRO A N 1
ATOM 3597 C CA . PRO A 1 461 ? -31.348 -7.089 -32.407 1.00 30.89 461 PRO A CA 1
ATOM 3598 C C . PRO A 1 461 ? -31.870 -8.482 -32.020 1.00 30.89 461 PRO A C 1
ATOM 3600 O O . PRO A 1 461 ? -31.683 -8.955 -30.898 1.00 30.89 461 PRO A O 1
ATOM 3603 N N . VAL A 1 462 ? -32.459 -9.183 -32.992 1.00 27.16 462 VAL A N 1
ATOM 3604 C CA . VAL A 1 462 ? -32.897 -10.583 -32.869 1.00 27.16 462 VAL A CA 1
ATOM 3605 C C . VAL A 1 462 ? -31.784 -11.532 -33.323 1.00 27.16 462 VAL A C 1
ATOM 3607 O O . VAL A 1 462 ? -31.399 -11.539 -34.492 1.00 27.16 462 VAL A O 1
ATOM 3610 N N . CYS A 1 463 ? -31.301 -12.396 -32.426 1.00 23.41 463 CYS A N 1
ATOM 3611 C CA . CYS A 1 463 ? -30.328 -13.438 -32.769 1.00 23.41 463 CYS A CA 1
ATOM 3612 C C . CYS A 1 463 ? -30.966 -14.536 -33.639 1.00 23.41 463 CYS A C 1
ATOM 3614 O O . CYS A 1 463 ? -31.660 -15.425 -33.139 1.00 23.41 463 CYS A O 1
ATOM 3616 N N . ARG A 1 464 ? -30.712 -14.491 -34.951 1.00 23.20 464 ARG A N 1
ATOM 3617 C CA . ARG A 1 464 ? -31.173 -15.496 -35.918 1.00 23.20 464 ARG A CA 1
ATOM 3618 C C . ARG A 1 464 ? -30.181 -16.659 -36.007 1.00 23.20 464 ARG A C 1
ATOM 3620 O O . ARG A 1 464 ? -28.986 -16.441 -36.170 1.00 23.20 464 ARG A O 1
ATOM 3627 N N . TRP A 1 465 ? -30.683 -17.890 -35.946 1.00 22.55 465 TRP A N 1
ATOM 3628 C CA . TRP A 1 465 ? -29.885 -19.095 -36.177 1.00 22.55 465 TRP A CA 1
ATOM 3629 C C . TRP A 1 465 ? -29.888 -19.441 -37.668 1.00 22.55 465 TRP A C 1
ATOM 3631 O O . TRP A 1 465 ? -30.952 -19.698 -38.232 1.00 22.55 465 TRP A O 1
ATOM 3641 N N . GLU A 1 466 ? -28.716 -19.493 -38.299 1.00 24.84 466 GLU A N 1
ATOM 3642 C CA . GLU A 1 466 ? -28.568 -20.089 -39.630 1.00 24.84 466 GLU A CA 1
ATOM 3643 C C . GLU A 1 466 ? -28.231 -21.579 -39.523 1.00 24.84 466 GLU A C 1
ATOM 3645 O O . GLU A 1 466 ? -27.450 -22.006 -38.673 1.00 24.84 466 GLU A O 1
ATOM 3650 N N . THR A 1 467 ? -28.821 -22.385 -40.407 1.00 26.86 467 THR A N 1
ATOM 3651 C CA . THR A 1 467 ? -28.533 -23.819 -40.529 1.00 26.86 467 THR A CA 1
ATOM 3652 C C . THR A 1 467 ? -28.079 -24.130 -41.950 1.00 26.86 467 THR A C 1
ATOM 3654 O O . THR A 1 467 ? -28.854 -24.046 -42.898 1.00 26.86 467 THR A O 1
ATOM 3657 N N . ALA A 1 468 ? -26.808 -24.511 -42.100 1.00 28.89 468 ALA A N 1
ATOM 3658 C CA . ALA A 1 468 ? -26.231 -24.970 -43.361 1.00 28.89 468 ALA A CA 1
ATOM 3659 C C . ALA A 1 468 ? -25.985 -26.489 -43.306 1.00 28.89 468 ALA A C 1
ATOM 3661 O O . ALA A 1 468 ? -25.361 -27.000 -42.375 1.00 28.89 468 ALA A O 1
ATOM 3662 N N . GLY A 1 469 ? -26.516 -27.224 -44.287 1.00 28.12 469 GLY A N 1
ATOM 3663 C CA . GLY A 1 469 ? -26.544 -28.690 -44.289 1.00 28.12 469 GLY A CA 1
ATOM 3664 C C . GLY A 1 469 ? -25.214 -29.343 -44.680 1.00 28.12 469 GLY A C 1
ATOM 3665 O O . GLY A 1 469 ? -24.658 -29.062 -45.738 1.00 28.12 469 GLY A O 1
ATOM 3666 N N . GLY A 1 470 ? -24.724 -30.249 -43.832 1.00 27.92 470 GLY A N 1
ATOM 3667 C CA . GLY A 1 470 ? -23.405 -30.865 -43.971 1.00 27.92 470 GLY A CA 1
ATOM 3668 C C . GLY A 1 470 ? -23.214 -31.936 -45.056 1.00 27.92 470 G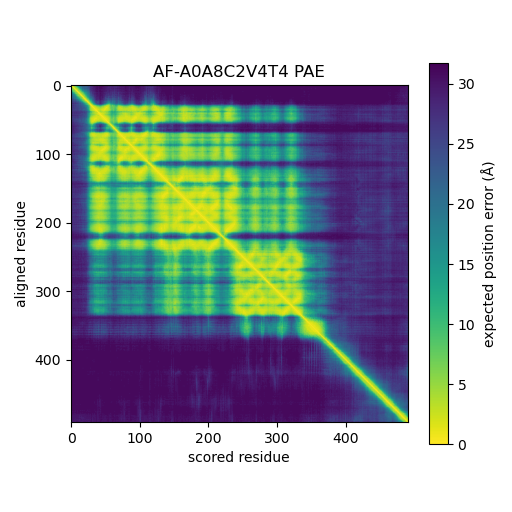LY A C 1
ATOM 3669 O O . GLY A 1 470 ? -24.103 -32.287 -45.831 1.00 27.92 470 GLY A O 1
ATOM 3670 N N . ARG A 1 471 ? -22.023 -32.546 -45.018 1.00 25.30 471 ARG A N 1
ATOM 3671 C CA . ARG A 1 471 ? -21.733 -33.893 -45.540 1.00 25.30 471 ARG A CA 1
ATOM 3672 C C . ARG A 1 471 ? -20.840 -34.651 -44.555 1.00 25.30 471 ARG A C 1
ATOM 3674 O O . ARG A 1 471 ? -20.103 -34.045 -43.787 1.00 25.30 471 ARG A O 1
ATOM 3681 N N . ARG A 1 472 ? -20.940 -35.984 -44.566 1.00 28.25 472 ARG A N 1
ATOM 3682 C CA . ARG A 1 472 ? -20.204 -36.894 -43.670 1.00 28.25 472 ARG A CA 1
ATOM 3683 C C . ARG A 1 472 ? -18.918 -37.391 -44.334 1.00 28.25 472 ARG A C 1
ATOM 3685 O O . ARG A 1 472 ? -19.014 -37.892 -45.449 1.00 28.25 472 ARG A O 1
ATOM 3692 N N . VAL A 1 473 ? -17.801 -37.411 -43.603 1.00 29.81 473 VAL A N 1
ATOM 3693 C CA . VAL A 1 473 ? -16.756 -38.455 -43.694 1.00 29.81 473 VAL A CA 1
ATOM 3694 C C . VAL A 1 473 ? -16.141 -38.657 -42.299 1.00 29.81 473 VAL A C 1
ATOM 3696 O O . VAL A 1 473 ? -16.030 -37.713 -41.524 1.00 29.81 473 VAL A O 1
ATOM 3699 N N . GLY A 1 474 ? -15.745 -39.891 -41.995 1.00 28.81 474 GLY A N 1
ATOM 3700 C CA . GLY A 1 474 ? -14.891 -40.317 -40.879 1.00 28.81 474 GLY A CA 1
ATOM 3701 C C . GLY A 1 474 ? -14.654 -41.835 -40.999 1.00 28.81 474 GLY A C 1
ATOM 3702 O O . GLY A 1 474 ? -15.171 -42.420 -41.956 1.00 28.81 474 GLY A O 1
ATOM 3703 N N . PRO A 1 475 ? -13.972 -42.512 -40.053 1.00 44.59 475 PRO A N 1
ATOM 3704 C CA . PRO A 1 475 ? -13.237 -41.991 -38.892 1.00 44.59 475 PRO A CA 1
ATOM 3705 C C . PRO A 1 475 ? -11.780 -42.518 -38.778 1.00 44.59 475 PRO A C 1
ATOM 3707 O O . PRO A 1 475 ? -11.449 -43.563 -39.327 1.00 44.59 475 PRO A O 1
ATOM 3710 N N . GLN A 1 476 ? -10.939 -41.837 -37.988 1.00 28.95 476 GLN A N 1
ATOM 3711 C CA . GLN A 1 476 ? -9.693 -42.308 -37.333 1.00 28.95 476 GLN A CA 1
ATOM 3712 C C . GLN A 1 476 ? -9.130 -41.118 -36.519 1.00 28.95 476 GLN A C 1
ATOM 3714 O O . GLN A 1 476 ? -9.278 -39.984 -36.963 1.00 28.95 476 GLN A O 1
ATOM 3719 N N . GLY A 1 477 ? -8.502 -41.253 -35.347 1.00 28.69 477 GLY A N 1
ATOM 3720 C CA . GLY A 1 477 ? -8.309 -42.411 -34.465 1.00 28.69 477 GLY A CA 1
ATOM 3721 C C . GLY A 1 477 ? -7.236 -42.088 -33.405 1.00 28.69 477 GLY A C 1
ATOM 3722 O O . GLY A 1 477 ? -6.227 -41.499 -33.765 1.00 28.69 477 GLY A O 1
ATOM 3723 N N . GLN A 1 478 ? -7.431 -42.506 -32.140 1.00 30.77 478 GLN A N 1
ATOM 3724 C CA . GLN A 1 478 ? -6.575 -42.191 -30.963 1.00 30.77 478 GLN A CA 1
ATOM 3725 C C . GLN A 1 478 ? -6.587 -40.695 -30.545 1.00 30.77 478 GLN A C 1
ATOM 3727 O O . GLN A 1 478 ? -6.725 -39.808 -31.375 1.00 30.77 478 GLN A O 1
ATOM 3732 N N . GLY A 1 479 ? -6.472 -40.323 -29.265 1.00 27.72 479 GLY A N 1
ATOM 3733 C CA . GLY A 1 479 ? -6.530 -41.114 -28.029 1.00 27.72 479 GLY A CA 1
ATOM 3734 C C . GLY A 1 479 ? -6.441 -40.194 -26.798 1.00 27.72 479 GLY A C 1
ATOM 3735 O O . GLY A 1 479 ? -5.596 -39.305 -26.761 1.00 27.72 479 GLY A O 1
ATOM 3736 N N . CYS A 1 480 ? -7.314 -40.367 -25.801 1.00 24.50 480 CYS A N 1
ATOM 3737 C CA . CYS A 1 480 ? -7.337 -39.513 -24.606 1.00 24.50 480 CYS A CA 1
ATOM 3738 C C . CYS A 1 480 ? -6.480 -40.090 -23.471 1.00 24.50 480 CYS A C 1
ATOM 3740 O O . CYS A 1 480 ? -6.608 -41.266 -23.140 1.00 24.50 480 CYS A O 1
ATOM 3742 N N . VAL A 1 481 ? -5.698 -39.235 -22.806 1.00 27.39 481 VAL A N 1
ATOM 3743 C CA . VAL A 1 481 ? -5.087 -39.522 -21.499 1.00 27.39 481 VAL A CA 1
ATOM 3744 C C . VAL A 1 481 ? -5.552 -38.449 -20.520 1.00 27.39 481 VAL A C 1
ATOM 3746 O O . VAL A 1 481 ? -5.205 -37.280 -20.666 1.00 27.39 481 VAL A O 1
ATOM 3749 N N . ALA A 1 482 ? -6.348 -38.848 -19.529 1.00 26.33 482 ALA A N 1
ATOM 3750 C CA . ALA A 1 482 ? -6.726 -38.005 -18.402 1.00 26.33 482 ALA A CA 1
ATOM 3751 C C . ALA A 1 482 ? -5.929 -38.444 -17.169 1.00 26.33 482 ALA A C 1
ATOM 3753 O O . ALA A 1 482 ? -5.916 -39.628 -16.833 1.00 26.33 482 ALA A O 1
ATOM 3754 N N . VAL A 1 483 ? -5.270 -37.500 -16.494 1.00 25.67 483 VAL A N 1
ATOM 3755 C CA . VAL A 1 483 ? -4.536 -37.763 -15.249 1.00 25.67 483 VAL A CA 1
ATOM 3756 C C . VAL A 1 483 ? -5.359 -37.240 -14.078 1.00 25.67 483 VAL A C 1
ATOM 3758 O O . VAL A 1 483 ? -5.40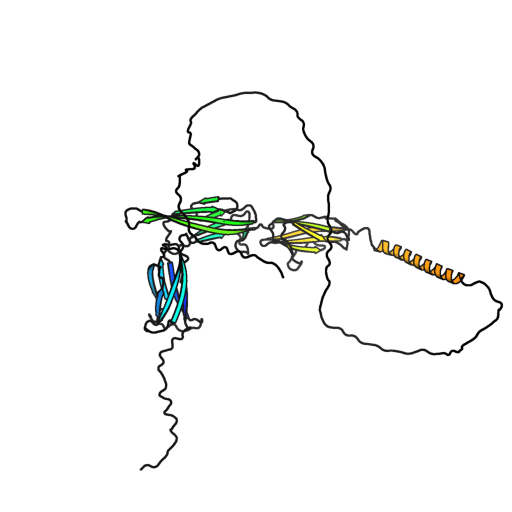0 -36.041 -13.813 1.00 25.67 483 VAL A O 1
ATOM 3761 N N . THR A 1 484 ? -6.025 -38.153 -13.376 1.00 24.66 484 THR A N 1
ATOM 3762 C CA . THR A 1 484 ? -6.681 -37.877 -12.094 1.00 24.66 484 THR A CA 1
ATOM 3763 C C . THR A 1 484 ? -5.709 -38.194 -10.963 1.00 24.66 484 THR A C 1
ATOM 3765 O O . THR A 1 484 ? -5.185 -39.303 -10.901 1.00 24.66 484 THR A O 1
ATOM 3768 N N . ILE A 1 485 ? -5.497 -37.250 -10.045 1.00 27.73 485 ILE A N 1
ATOM 3769 C CA . ILE A 1 485 ? -4.776 -37.492 -8.789 1.00 27.73 485 ILE A CA 1
ATOM 3770 C C . ILE A 1 485 ? -5.742 -37.206 -7.641 1.00 27.73 485 ILE A C 1
ATOM 3772 O O . ILE A 1 485 ? -6.154 -36.067 -7.430 1.00 27.73 485 ILE A O 1
ATOM 3776 N N . CYS A 1 486 ? -6.128 -38.253 -6.914 1.00 26.14 486 CYS A N 1
ATOM 3777 C CA . CYS A 1 486 ? -6.920 -38.119 -5.698 1.00 26.14 486 CYS A CA 1
ATOM 3778 C C . CYS A 1 486 ? -6.035 -37.673 -4.530 1.00 26.14 486 CYS A C 1
ATOM 3780 O O . CYS A 1 486 ? -4.931 -38.184 -4.348 1.00 26.14 486 CYS A O 1
ATOM 3782 N N . SER A 1 487 ? -6.562 -36.784 -3.690 1.00 25.19 487 SER A N 1
ATOM 3783 C CA . SER A 1 487 ? -6.037 -36.596 -2.338 1.00 25.19 487 SER A CA 1
ATOM 3784 C C . SER A 1 487 ? -6.459 -37.782 -1.465 1.00 25.19 487 SER A C 1
ATOM 3786 O O . SER A 1 487 ? -7.619 -38.195 -1.513 1.00 25.19 487 SER A O 1
ATOM 3788 N N . GLN A 1 488 ? -5.537 -38.317 -0.664 1.00 30.45 488 GLN A N 1
ATOM 3789 C CA . GLN A 1 488 ? -5.842 -39.246 0.424 1.00 30.45 488 GLN A CA 1
ATOM 3790 C C . GLN A 1 488 ? -5.423 -38.633 1.758 1.00 30.45 488 GLN A C 1
ATOM 3792 O O . GLN A 1 488 ? -4.394 -37.970 1.866 1.00 30.45 488 GLN A O 1
ATOM 3797 N N . THR A 1 489 ? -6.236 -38.872 2.782 1.00 27.14 489 THR A N 1
ATOM 3798 C CA . THR A 1 489 ? -6.027 -38.391 4.148 1.00 27.14 489 THR A CA 1
ATOM 3799 C C . THR A 1 489 ? -5.851 -39.591 5.063 1.00 27.14 489 THR A C 1
ATOM 3801 O O . THR A 1 489 ? -6.777 -40.393 5.135 1.00 27.14 489 THR A O 1
ATOM 3804 N N . LEU A 1 490 ? -4.710 -39.701 5.757 1.00 26.03 490 LEU A N 1
ATOM 3805 C CA . LEU A 1 490 ? -4.568 -40.372 7.062 1.00 26.03 490 LEU A CA 1
ATOM 3806 C C . LEU A 1 490 ? -3.110 -40.367 7.547 1.00 26.03 490 LEU A C 1
ATOM 3808 O O . LEU A 1 490 ? -2.268 -41.046 6.964 1.00 26.03 490 LEU A O 1
ATOM 3812 N N . CYS A 1 491 ? -2.854 -39.644 8.641 1.00 31.80 491 CYS A N 1
ATOM 3813 C CA . CYS A 1 491 ? -1.999 -40.058 9.760 1.00 31.80 491 CYS A CA 1
ATOM 3814 C C . CYS A 1 491 ? -2.223 -39.105 10.945 1.00 31.80 491 CYS A C 1
ATOM 3816 O O . CYS A 1 491 ? -2.279 -37.882 10.690 1.00 31.80 491 CYS A O 1
#

Foldseek 3Di:
DDDDDDDDPVPDPPPPPPDPPPPPPLDQPQKEKDKDKLDPAEAFAKIKIKIFIDGPDPDCPPDPPDAQQKDKDKDFPPWDWPDKDDGRGMIMTITHHNDFDWTKIKMFMDGRVDPPDDTSYIDIDTHGYHNAWDWAKDKDDPDDFPDPQEDAAQGKIKIFIDTSRPPCPLVQWFKWKWKDFQPRDIDIDSHRIDIDHHNDFAKTKMKIKMKIWHWDQDPVNPDTDIDIHIDIYIDMHGYWHEFPAWDKDWDQEEEAQDKTKIKIATPIADQKWKWKDKDLDQDADDPPNTDTDTDRDRIDIDIDGHHDFAKMKIWMWIDDSRYIYIDIRIHGYHYDPDDVVVVVVVVVVVVVVVVVVVVVVVVVVVVVVPDDDDDDDDDDDDDDDDDDDDDDDDDDDDDDDDDDDDDDDDDDDDDDDDDDDDDDDDDDDDDDDDDDDDDDDDDDDDDYDDDDDDDDDDDDDDDDDDDDDDDDDDDDDDDDDDDDDDDDDDD

Organism: Chinchilla lanigera (NCBI:txid34839)

InterPro domains:
  IPR000601 PKD domain [PS50093] (177-210)
  IPR013783 Immunoglobulin-like fold [G3DSA:2.60.40.10] (163-220)
  IPR035986 PKD domain superfamily [SSF49299] (174-212)
  IPR035986 PKD domain superfamily [SSF49299] (294-335)
  IPR045219 PKD- and KLD-Associated Transmembrane [PTHR11861] (27-219)
  IPR046846 PKAT, KLD domain [PF20433] (268-313)

Nearest PDB structures (foldseek):
  6ffy-assembly1_A-2  TM=3.733E-01  e=5.255E-09  Mus musculus
  4xed-assembly1_A  TM=6.997E-01  e=8.143E-03  Thermoplasmatales archaeon SCGC AB-540-F20
  2kdg-assembly1_A  TM=6.153E-01  e=3.235E-02  Homo sapiens
  3sbw-assembly1_C  TM=4.059E-01  e=1.671E-03  Homo sapiens
  2dm3-assembly1_A  TM=5.838E-01  e=6.961E-02  Homo sapiens

pLDDT: mean 70.32, std 27.34, range [22.55, 98.25]

Radius of gyration: 50.09 Å; Cα contacts (8 Å, |Δi|>4): 737; chains: 1; bounding box: 166×100×139 Å